Protein 7KUE (pdb70)

Radius of gyration: 25.31 Å; Cα contacts (8 Å, |Δi|>4): 808; chains: 3; bounding box: 60×67×72 Å

B-factor: mean 78.02, std 11.84, range [30.0, 120.25]

Sequence (576 aa):
PFNGDREAHPPFTLKGSVYNDPFIKDLEHRKEFIASGFNTNYAYERVLTEAFM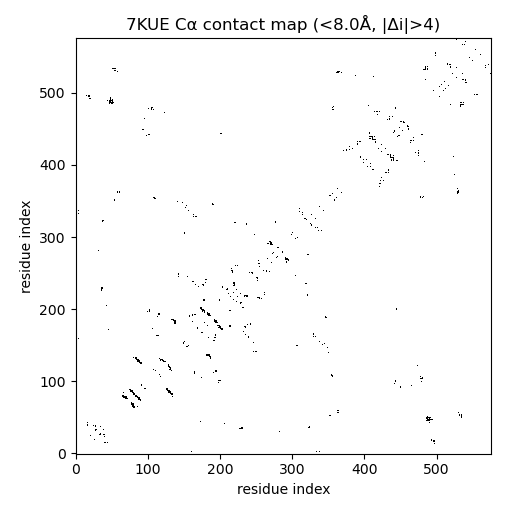GLGCVISEEEYTKEKKVGEGTYAVVYLGCKIAIKEIKTSKDGLDMSAIREVKYLQEMQHPNVIELIDIFMAYDNLNLVLEFLPTDLEVVIKDKSILFTPADIKAWMLMTLRGVYHCHRNFILHRDLKPNNLLFSPDGQIKVADFGLARAIPAPHEILSNVVTRWYRAPELLFGAKHYTSAIDIWSVGVIFAELMLRIPYLPGQNDVDQMEVTFRALGTPTDRDWPEVSSFMTYNKLQIYPPPSRDELRKRFIAASEYALDFMCGMLTMNPQKRWTAVQCLESDYFKELPPPSDPSSIKYRHSSQYRMWSYTKDQLQEKRVDTNARAMEEELDLVNFYAKKVQVIAQHLNLPTEVVATAISFFRRFFLENSVMQIDPKSIVHTTIFLACKSENYFISVDSFAQKAKSTRDSVLKFEFKLLESLKFSLLNHHPYKPLHGFFLDIQNVLYGKVDLNYMGQIYDRCKKRITAALLTDVVYFYTPPQITLATLLIEDEALVTRYLETKFSIDSAKLLTIIRECKSIIE

Structure (mmCIF, N/CA/C/O backbone):
data_7KUE
#
_entry.id   7KUE
#
_cell.length_a   1.00
_cell.length_b   1.00
_cell.length_c   1.00
_cell.angle_alpha   90.00
_cell.angle_beta   90.00
_cell.angle_gamma   90.00
#
_symmetry.space_group_name_H-M   'P 1'
#
loop_
_entity.id
_entity.type
_entity.pdbx_description
1 polymer 'RNA polymerase II transcription factor B subunit 3'
2 polymer 'Serine/threonine-protein kinase KIN28'
3 polymer 'Cyclin CCL1'
4 non-polymer "ADENOSINE-5'-DIPHOSPHATE"
5 non-polymer 'ALUMINUM FLUORIDE'
#
loop_
_atom_site.group_PDB
_atom_site.id
_atom_site.type_symbol
_atom_site.label_atom_id
_atom_site.label_alt_id
_atom_site.label_comp_id
_atom_site.label_asym_id
_atom_site.label_entity_id
_atom_site.label_seq_id
_atom_site.pdbx_PDB_ins_code
_atom_site.Cartn_x
_at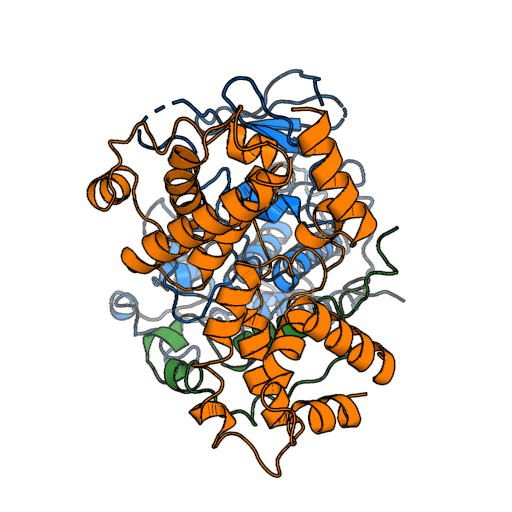om_site.Cartn_y
_atom_site.Cartn_z
_atom_site.occupancy
_atom_site.B_iso_or_equiv
_atom_site.auth_seq_id
_atom_site.auth_comp_id
_atom_site.auth_asym_id
_atom_site.auth_atom_id
_atom_site.pdbx_PDB_model_num
ATOM 1 N N . PRO A 1 259 ? 67.136 87.236 77.960 1.00 65.37 259 PRO C N 1
ATOM 2 C CA . PRO A 1 259 ? 67.710 88.394 78.647 1.00 65.37 259 PRO C CA 1
ATOM 3 C C . PRO A 1 259 ? 69.228 88.402 78.580 1.00 65.37 259 PRO C C 1
ATOM 4 O O . PRO A 1 259 ? 69.811 87.578 77.877 1.00 65.37 259 PRO C O 1
ATOM 8 N N . PHE A 1 260 ? 69.859 89.324 79.302 1.00 66.17 260 PHE C N 1
ATOM 9 C CA . PHE A 1 260 ? 71.311 89.372 79.371 1.00 66.17 260 PHE C CA 1
ATOM 10 C C . PHE A 1 260 ? 71.724 89.930 80.723 1.00 66.17 260 PHE C C 1
ATOM 11 O O . PHE A 1 260 ? 70.941 90.584 81.417 1.00 66.17 260 PHE C O 1
ATOM 19 N N . ASN A 1 261 ? 72.974 89.667 81.083 1.00 64.54 261 ASN C N 1
ATOM 20 C CA . ASN A 1 261 ? 73.608 90.272 82.240 1.00 64.54 261 ASN C CA 1
ATOM 21 C C . ASN A 1 261 ? 74.834 91.035 81.767 1.00 64.54 261 ASN C C 1
ATOM 22 O O . ASN A 1 261 ? 75.576 90.551 80.907 1.00 64.54 261 ASN C O 1
ATOM 27 N N . GLY A 1 262 ? 75.019 92.244 82.300 1.00 63.71 262 GLY C N 1
ATOM 28 C CA . GLY A 1 262 ? 76.170 93.058 81.958 1.00 63.71 262 GLY C CA 1
ATOM 29 C C . GLY A 1 262 ? 77.466 92.447 82.446 1.00 63.71 262 GLY C C 1
ATOM 30 O O . GLY A 1 262 ? 78.427 92.298 81.687 1.00 63.71 262 GLY C O 1
ATOM 31 N N . ASP A 1 263 ? 77.483 92.066 83.717 1.00 61.69 263 ASP C N 1
ATOM 32 C CA . ASP A 1 263 ? 78.556 91.285 84.307 1.00 61.69 263 ASP C CA 1
ATOM 33 C C . ASP A 1 263 ? 78.008 89.917 84.683 1.00 61.69 263 ASP C C 1
ATOM 34 O O . ASP A 1 263 ? 76.945 89.829 85.306 1.00 61.69 263 ASP C O 1
ATOM 39 N N . ARG A 1 264 ? 78.725 88.860 84.283 1.00 64.67 264 ARG C N 1
ATOM 40 C CA . ARG A 1 264 ? 78.172 87.506 84.311 1.00 64.67 264 ARG C CA 1
ATOM 41 C C . ARG A 1 264 ? 77.982 86.995 85.738 1.00 64.67 264 ARG C C 1
ATOM 42 O O . ARG A 1 264 ? 76.903 86.503 86.090 1.00 64.67 264 ARG C O 1
ATOM 50 N N . GLU A 1 265 ? 79.006 87.121 86.580 1.00 69.48 265 GLU C N 1
ATOM 51 C CA . GLU A 1 265 ? 78.858 86.809 88.005 1.00 69.48 265 GLU C CA 1
ATOM 52 C C . GLU A 1 265 ? 79.799 87.741 88.770 1.00 69.48 265 GLU C C 1
ATOM 53 O O . GLU A 1 265 ? 80.974 87.427 88.973 1.00 69.48 265 GLU C O 1
ATOM 59 N N . ALA A 1 266 ? 79.265 88.895 89.186 1.00 69.84 266 ALA C N 1
ATOM 60 C CA . ALA A 1 266 ? 80.103 89.904 89.824 1.00 69.84 266 ALA C CA 1
ATOM 61 C C . ALA A 1 266 ? 79.376 90.680 90.919 1.00 69.84 266 ALA C C 1
ATOM 62 O O . ALA A 1 266 ? 79.636 91.876 91.095 1.00 69.84 266 ALA C O 1
ATOM 64 N N . HIS A 1 267 ? 78.463 90.045 91.649 1.00 78.18 267 HIS C N 1
ATOM 65 C CA . HIS A 1 267 ? 77.688 90.753 92.667 1.00 78.18 267 HIS C CA 1
ATOM 66 C C . HIS A 1 267 ? 77.758 90.045 94.014 1.00 78.18 267 HIS C C 1
ATOM 67 O O . HIS A 1 267 ? 77.328 88.882 94.122 1.00 78.18 267 HIS C O 1
ATOM 74 N N . PRO A 1 268 ? 78.281 90.686 95.058 1.00 78.50 268 PRO C N 1
ATOM 75 C CA . PRO A 1 268 ? 78.204 90.111 96.408 1.00 78.50 268 PRO C CA 1
ATOM 76 C C . PRO A 1 268 ? 76.919 90.524 97.105 1.00 78.50 268 PRO C C 1
ATOM 77 O O . PRO A 1 268 ? 76.377 91.606 96.833 1.00 78.50 268 PRO C O 1
ATOM 81 N N . PRO A 1 269 ? 76.391 89.696 98.008 1.00 71.12 269 PRO C N 1
ATOM 82 C CA . PRO A 1 269 ? 75.103 90.007 98.651 1.00 71.12 269 PRO C CA 1
ATOM 83 C C . PRO A 1 269 ? 75.171 90.701 100.007 1.00 71.12 269 PRO C C 1
ATOM 84 O O . PRO A 1 269 ? 74.112 90.905 100.609 1.00 71.12 269 PRO C O 1
ATOM 88 N N . PHE A 1 270 ? 76.351 91.061 100.505 1.00 69.54 270 PHE C N 1
ATOM 89 C CA . PHE A 1 270 ? 76.443 91.667 101.825 1.00 69.54 270 PHE C CA 1
ATOM 90 C C . PHE A 1 270 ? 76.030 93.138 101.783 1.00 69.54 270 PHE C C 1
ATOM 91 O O . PHE A 1 270 ? 75.927 93.758 100.721 1.00 69.54 270 PHE C O 1
ATOM 99 N N . THR A 1 271 ? 75.793 93.695 102.967 1.00 77.28 271 THR C N 1
ATOM 100 C CA . THR A 1 271 ? 75.318 95.062 103.131 1.00 77.28 271 THR C CA 1
ATOM 101 C C . THR A 1 271 ? 76.412 95.943 103.721 1.00 77.28 271 THR C C 1
ATOM 102 O O . THR A 1 271 ? 77.437 95.465 104.212 1.00 77.28 271 THR C O 1
ATOM 106 N N . LEU A 1 272 ? 76.168 97.251 103.666 1.00 78.67 272 LEU C N 1
ATOM 107 C CA . LEU A 1 272 ? 77.114 98.253 104.137 1.00 78.67 272 LEU C CA 1
ATOM 108 C C . LEU A 1 272 ? 76.338 99.515 104.490 1.00 78.67 272 LEU C C 1
ATOM 109 O O . LEU A 1 272 ? 75.285 99.792 103.910 1.00 78.67 272 LEU C O 1
ATOM 114 N N . LYS A 1 273 ? 76.872 100.274 105.446 1.00 81.93 273 LYS C N 1
ATOM 115 C CA . LYS A 1 273 ? 76.284 101.545 105.858 1.00 81.93 273 LYS C CA 1
ATOM 116 C C . LYS A 1 273 ? 77.402 102.459 106.331 1.00 81.93 273 LYS C C 1
ATOM 117 O O . LYS A 1 273 ? 77.851 102.348 107.475 1.00 81.93 273 LYS C O 1
ATOM 123 N N . GLY A 1 274 ? 77.831 103.376 105.464 1.00 83.83 274 GLY C N 1
ATOM 124 C CA . GLY A 1 274 ? 79.007 104.184 105.722 1.00 83.83 274 GLY C CA 1
ATOM 125 C C . GLY A 1 274 ? 78.826 105.384 106.622 1.00 83.83 274 GLY C C 1
ATOM 126 O O . GLY A 1 274 ? 79.814 106.036 106.967 1.00 83.83 274 GLY C O 1
ATOM 127 N N . SER A 1 275 ? 77.594 105.701 107.018 1.00 85.93 275 SER C N 1
ATOM 128 C CA . SER A 1 275 ? 77.321 106.863 107.852 1.00 85.93 275 SER C CA 1
ATOM 129 C C . SER A 1 275 ? 77.250 106.519 109.334 1.00 85.93 275 SER C C 1
ATOM 130 O O . SER A 1 275 ? 76.686 107.294 110.116 1.00 85.93 275 SER C O 1
ATOM 133 N N . VAL A 1 276 ? 77.802 105.377 109.735 1.00 84.09 276 VAL C N 1
ATOM 134 C CA . VAL A 1 276 ? 77.695 104.887 111.098 1.00 84.09 276 VAL C CA 1
ATOM 135 C C . VAL A 1 276 ? 79.034 104.952 111.827 1.00 84.09 276 VAL C C 1
ATOM 136 O O . VAL A 1 276 ? 79.084 105.282 113.015 1.00 84.09 276 VAL C O 1
ATOM 140 N N . TYR A 1 277 ? 80.128 104.683 111.117 1.00 84.03 277 TYR C N 1
ATOM 141 C CA . TYR A 1 277 ? 81.417 104.409 111.736 1.00 84.03 277 TYR C CA 1
ATOM 142 C C . TYR A 1 277 ? 82.083 105.679 112.266 1.00 84.03 277 TYR C C 1
ATOM 143 O O . TYR A 1 277 ? 81.716 106.805 111.919 1.00 84.03 277 TYR C O 1
ATOM 152 N N . ASN A 1 278 ? 83.081 105.473 113.124 1.00 88.88 278 ASN C N 1
ATOM 153 C CA . ASN A 1 278 ? 83.875 106.531 113.743 1.00 88.88 278 ASN C CA 1
ATOM 154 C C . ASN A 1 278 ? 85.359 106.190 113.657 1.00 88.88 278 ASN C C 1
ATOM 155 O O . ASN A 1 278 ? 86.083 106.193 114.654 1.00 88.88 278 ASN C O 1
ATOM 160 N N . ASP A 1 279 ? 85.814 105.866 112.448 1.00 88.55 279 ASP C N 1
ATOM 161 C CA . ASP A 1 279 ? 87.185 105.401 112.239 1.00 88.55 279 ASP C CA 1
ATOM 162 C C . ASP A 1 279 ? 88.184 106.545 112.396 1.00 88.55 279 ASP C C 1
ATOM 163 O O . ASP A 1 279 ? 88.014 107.600 111.778 1.00 88.55 279 ASP C O 1
ATOM 168 N N . PRO A 1 280 ? 89.235 106.378 113.202 1.00 86.68 280 PRO C N 1
ATOM 169 C CA . PRO A 1 280 ? 90.175 107.483 113.430 1.00 86.68 280 PRO C CA 1
ATOM 170 C C . PRO A 1 280 ? 91.343 107.524 112.452 1.00 86.68 280 PRO C C 1
ATOM 171 O O . PRO A 1 280 ? 92.340 108.201 112.718 1.00 86.68 280 PRO C O 1
ATOM 175 N N . PHE A 1 281 ? 91.250 106.805 111.331 1.00 86.68 281 PHE C N 1
ATOM 176 C CA . PHE A 1 281 ? 92.332 106.767 110.359 1.00 86.68 281 PHE C CA 1
ATOM 177 C C . PHE A 1 281 ? 91.945 107.244 108.967 1.00 86.68 281 PHE C C 1
ATOM 178 O O . PHE A 1 281 ? 92.838 107.579 108.182 1.00 86.68 281 PHE C O 1
ATOM 186 N N . ILE A 1 282 ? 90.653 107.275 108.634 1.00 83.50 282 ILE C N 1
ATOM 187 C CA . ILE A 1 282 ? 90.172 107.737 107.340 1.00 83.50 282 ILE C CA 1
ATOM 188 C C . ILE A 1 282 ? 89.202 108.907 107.472 1.00 83.50 282 ILE C C 1
ATOM 189 O O . ILE A 1 282 ? 89.281 109.869 106.697 1.00 83.50 282 ILE C O 1
ATOM 194 N N . LYS A 1 283 ? 88.309 108.871 108.471 1.00 87.14 283 LYS C N 1
ATOM 195 C CA . LYS A 1 283 ? 87.365 109.970 108.695 1.00 87.14 283 LYS C CA 1
ATOM 196 C C . LYS A 1 283 ? 88.070 111.262 109.112 1.00 87.14 283 LYS C C 1
ATOM 197 O O . LYS A 1 283 ? 87.598 112.357 108.782 1.00 87.14 283 LYS C O 1
ATOM 203 N N . ASP A 1 284 ? 89.201 111.162 109.811 1.00 86.70 284 ASP C N 1
ATOM 204 C CA . ASP A 1 284 ? 90.035 112.337 110.029 1.00 86.70 284 ASP C CA 1
ATOM 205 C C . ASP A 1 284 ? 90.959 112.622 108.852 1.00 86.70 284 ASP C C 1
ATOM 206 O O . ASP A 1 284 ? 91.389 113.768 108.679 1.00 86.70 284 ASP C O 1
ATOM 211 N N . LEU A 1 285 ? 91.273 111.605 108.045 1.00 80.73 285 LEU C N 1
ATOM 212 C CA . LEU A 1 285 ? 92.165 111.779 106.903 1.00 80.73 285 LEU C CA 1
ATOM 213 C C . LEU A 1 285 ? 91.484 112.503 105.751 1.00 80.73 285 LEU C C 1
ATOM 214 O O . LEU A 1 285 ? 92.158 113.168 104.956 1.00 80.73 285 LEU C O 1
ATOM 219 N N . GLU A 1 286 ? 90.163 112.386 105.645 1.00 84.86 286 GLU C N 1
ATOM 220 C CA . GLU A 1 286 ? 89.404 113.010 104.571 1.00 84.86 286 GLU C CA 1
ATOM 221 C C . GLU A 1 286 ? 89.105 114.478 104.832 1.00 84.86 286 GLU C C 1
ATOM 222 O O . GLU A 1 286 ? 88.550 115.142 103.953 1.00 84.86 286 GLU C O 1
ATOM 228 N N . HIS A 1 287 ? 89.455 115.002 106.005 1.00 88.52 287 HIS C N 1
ATOM 229 C CA . HIS A 1 287 ? 89.265 116.420 106.278 1.00 88.52 287 HIS C CA 1
ATOM 230 C C . HIS A 1 287 ? 90.380 117.286 105.708 1.00 88.52 287 HIS C C 1
ATOM 231 O O . HIS A 1 287 ? 90.260 118.516 105.734 1.00 88.52 287 HIS C O 1
ATOM 238 N N . ARG A 1 288 ? 91.452 116.685 105.196 1.00 81.17 288 ARG C N 1
ATOM 239 C CA . ARG A 1 288 ? 92.556 117.447 104.640 1.00 81.17 288 ARG C CA 1
ATOM 240 C C . ARG A 1 288 ? 92.238 117.896 103.216 1.00 81.17 288 ARG C C 1
ATOM 241 O O . ARG A 1 288 ? 91.244 117.488 102.608 1.00 81.17 288 ARG C O 1
ATOM 249 N N . LYS A 1 289 ? 93.108 118.752 102.682 1.00 78.06 289 LYS C N 1
ATOM 250 C CA . LYS A 1 289 ? 92.846 119.387 101.395 1.00 78.06 289 LYS C CA 1
ATOM 251 C C . LYS A 1 289 ? 93.240 118.485 100.231 1.00 78.06 289 LYS C C 1
ATOM 252 O O . LYS A 1 289 ? 92.429 118.225 99.336 1.00 78.06 289 LYS C O 1
ATOM 258 N N . GLU A 1 290 ? 94.480 117.995 100.229 1.00 77.15 290 GLU C N 1
ATOM 259 C CA . GLU A 1 290 ? 95.007 117.243 99.098 1.00 77.15 290 GLU C CA 1
ATOM 260 C C . GLU A 1 290 ? 94.486 115.815 99.028 1.00 77.15 290 GLU C C 1
ATOM 261 O O . GLU A 1 290 ? 94.662 115.162 97.993 1.00 77.15 290 GLU C O 1
ATOM 267 N N . PHE A 1 291 ? 93.868 115.312 100.096 1.00 73.54 291 PHE C N 1
ATOM 268 C CA . PHE A 1 291 ? 93.297 113.972 100.058 1.00 73.54 291 PHE C CA 1
ATOM 269 C C . PHE A 1 291 ? 92.014 113.941 99.241 1.00 73.54 291 PHE C C 1
ATOM 270 O O . PHE A 1 291 ? 91.778 112.989 98.490 1.00 73.54 291 PHE C O 1
ATOM 278 N N . ILE A 1 292 ? 91.173 114.974 99.379 1.00 73.31 292 ILE C N 1
ATOM 279 C CA . ILE A 1 292 ? 89.914 115.059 98.643 1.00 73.31 292 ILE C CA 1
ATOM 280 C C . ILE A 1 292 ? 90.179 115.243 97.153 1.00 73.31 292 ILE C C 1
ATOM 281 O O . ILE A 1 292 ? 89.499 114.640 96.311 1.00 73.31 292 ILE C O 1
ATOM 286 N N . ALA A 1 293 ? 91.232 115.992 96.811 1.00 73.64 293 ALA C N 1
ATOM 287 C CA . ALA A 1 293 ? 91.541 116.418 95.450 1.00 73.64 293 ALA C CA 1
ATOM 288 C C . ALA A 1 293 ? 91.953 115.282 94.520 1.00 73.64 293 ALA C C 1
ATOM 289 O O . ALA A 1 293 ? 92.035 115.503 93.308 1.00 73.64 293 ALA C O 1
ATOM 291 N N . SER A 1 294 ? 92.230 114.091 95.041 1.00 70.21 294 SER C N 1
ATOM 292 C CA . SER A 1 294 ? 92.558 112.943 94.209 1.00 70.21 294 SER C CA 1
ATOM 293 C C . SER A 1 294 ? 91.403 111.954 94.112 1.00 70.21 294 SER C C 1
ATOM 294 O O . SER A 1 294 ? 91.612 110.794 93.745 1.00 70.21 294 SER C O 1
ATOM 297 N N . GLY A 1 295 ? 90.189 112.391 94.437 1.00 74.73 295 GLY C N 1
ATOM 298 C CA . GLY A 1 295 ? 89.015 111.556 94.286 1.00 74.73 295 GLY C CA 1
ATOM 299 C C . GLY A 1 295 ? 88.692 110.657 95.453 1.00 74.73 295 GLY C C 1
ATOM 300 O O . GLY A 1 295 ? 87.890 109.730 95.296 1.00 74.73 295 GLY C O 1
ATOM 301 N N . PHE A 1 296 ? 89.277 110.899 96.620 1.00 76.19 296 PHE C N 1
ATOM 302 C CA . PHE A 1 296 ? 89.069 110.022 97.762 1.00 76.19 296 PHE C CA 1
ATOM 303 C C . PHE A 1 296 ? 87.808 110.406 98.525 1.00 76.19 296 PHE C C 1
ATOM 304 O O . PHE A 1 296 ? 87.609 111.573 98.875 1.00 76.19 296 PHE C O 1
ATOM 312 N N . ASN A 1 297 ? 86.961 109.413 98.781 1.00 76.71 297 ASN C N 1
ATOM 313 C CA . ASN A 1 297 ? 85.855 109.530 99.718 1.00 76.71 297 ASN C CA 1
ATOM 314 C C . ASN A 1 297 ? 85.816 108.295 100.611 1.00 76.71 297 ASN C C 1
ATOM 315 O O . ASN A 1 297 ? 86.500 107.301 100.354 1.00 76.71 297 ASN C O 1
ATOM 320 N N . THR A 1 298 ? 85.014 108.382 101.677 1.00 79.28 298 THR C N 1
ATOM 321 C CA . THR A 1 298 ? 85.070 107.392 102.750 1.00 79.28 298 THR C CA 1
ATOM 322 C C . THR A 1 298 ? 84.482 106.047 102.342 1.00 79.28 298 THR C C 1
ATOM 323 O O . THR A 1 298 ? 85.027 105.003 102.715 1.00 79.28 298 THR C O 1
ATOM 327 N N . ASN A 1 299 ? 83.381 106.051 101.582 1.00 78.74 299 ASN C N 1
ATOM 328 C CA . ASN A 1 299 ? 82.684 104.813 101.245 1.00 78.74 299 ASN C CA 1
ATOM 329 C C . ASN A 1 299 ? 83.458 103.920 100.280 1.00 78.74 299 ASN C C 1
ATOM 330 O O . ASN A 1 299 ? 83.240 102.706 100.274 1.00 78.74 299 ASN C O 1
ATOM 335 N N . TYR A 1 300 ? 84.354 104.494 99.477 1.00 75.26 300 TYR C N 1
ATOM 336 C CA . TYR A 1 300 ? 85.190 103.692 98.590 1.00 75.26 300 TYR C CA 1
ATOM 337 C C . TYR A 1 300 ? 86.227 102.902 99.377 1.00 75.26 300 TYR C C 1
ATOM 338 O O . TYR A 1 300 ? 86.444 101.715 99.103 1.00 75.26 300 TYR C O 1
ATOM 347 N N . ALA A 1 301 ? 86.845 103.530 100.382 1.00 71.14 301 ALA C N 1
ATOM 348 C CA . ALA A 1 301 ? 87.812 102.831 101.224 1.00 71.14 301 ALA C CA 1
ATOM 349 C C . ALA A 1 301 ? 87.137 101.789 102.103 1.00 71.14 301 ALA C C 1
ATOM 350 O O . ALA A 1 301 ? 87.670 100.687 102.288 1.00 71.14 301 ALA C O 1
ATOM 352 N N . TYR A 1 302 ? 85.956 102.116 102.637 1.00 74.75 302 TYR C N 1
ATOM 353 C CA . TYR A 1 302 ? 85.212 101.169 103.459 1.00 74.75 302 TYR C CA 1
ATOM 354 C C . TYR A 1 302 ? 84.692 99.999 102.636 1.00 74.75 302 TYR C C 1
ATOM 355 O O . TYR A 1 302 ? 84.709 98.862 103.110 1.00 74.75 302 TYR C O 1
ATOM 364 N N . GLU A 1 303 ? 84.242 100.252 101.405 1.00 76.48 303 GLU C N 1
ATOM 365 C CA . GLU A 1 303 ? 83.856 99.172 100.508 1.00 76.48 303 GLU C CA 1
ATOM 366 C C . GLU A 1 303 ? 85.052 98.345 100.064 1.00 76.48 303 GLU C C 1
ATOM 367 O O . GLU A 1 303 ? 84.898 97.152 99.788 1.00 76.48 303 GLU C O 1
ATOM 373 N N . ARG A 1 304 ? 86.233 98.953 99.985 1.00 67.72 304 ARG C N 1
ATOM 374 C CA . ARG A 1 304 ? 87.453 98.210 99.727 1.00 67.72 304 ARG C CA 1
ATOM 375 C C . ARG A 1 304 ? 87.839 97.296 100.881 1.00 67.72 304 ARG C C 1
ATOM 376 O O . ARG A 1 304 ? 88.261 96.159 100.637 1.00 67.72 304 ARG C O 1
ATOM 384 N N . VAL A 1 305 ? 87.688 97.742 102.124 1.00 66.01 305 VAL C N 1
ATOM 385 C CA . VAL A 1 305 ? 88.229 97.007 103.263 1.00 66.01 305 VAL C CA 1
ATOM 386 C C . VAL A 1 305 ? 87.208 96.025 103.851 1.00 66.01 305 VAL C C 1
ATOM 387 O O . VAL A 1 305 ? 87.577 94.945 104.316 1.00 66.01 305 VAL C O 1
ATOM 391 N N . LEU A 1 306 ? 85.907 96.345 103.792 1.00 67.61 306 LEU C N 1
ATOM 392 C CA . LEU A 1 306 ? 84.901 95.465 104.378 1.00 67.61 306 LEU C CA 1
ATOM 393 C C . LEU A 1 306 ? 84.636 94.245 103.510 1.00 67.61 306 LEU C C 1
ATOM 394 O O . LEU A 1 306 ? 84.367 93.161 104.039 1.00 67.61 306 LEU C O 1
ATOM 399 N N . THR A 1 307 ? 84.693 94.398 102.186 1.00 64.15 307 THR C N 1
ATOM 400 C CA . THR A 1 307 ? 84.582 93.233 101.316 1.00 64.15 307 THR C CA 1
ATOM 401 C C . THR A 1 307 ? 85.831 92.372 101.382 1.00 64.15 307 THR C C 1
ATOM 402 O O . THR A 1 307 ? 85.741 91.149 101.240 1.00 64.15 307 THR C O 1
ATOM 406 N N . GLU A 1 308 ? 86.995 92.982 101.621 1.00 64.59 308 GLU C N 1
ATOM 407 C CA . GLU A 1 308 ? 88.203 92.208 101.883 1.00 64.59 308 GLU C CA 1
ATOM 408 C C . GLU A 1 308 ? 88.160 91.517 103.236 1.00 64.59 308 GLU C C 1
ATOM 409 O O . GLU A 1 308 ? 88.849 90.510 103.425 1.00 64.59 308 GLU C O 1
ATOM 415 N N . ALA A 1 309 ? 87.368 92.031 104.177 1.00 65.77 309 ALA C N 1
ATOM 416 C CA . ALA A 1 309 ? 87.202 91.372 105.465 1.00 65.77 309 ALA C CA 1
ATOM 417 C C . ALA A 1 309 ? 86.312 90.139 105.398 1.00 65.77 309 ALA C C 1
ATOM 418 O O . ALA A 1 309 ? 86.276 89.375 106.367 1.00 65.77 309 ALA C O 1
ATOM 420 N N . PHE A 1 310 ? 85.588 89.929 104.297 1.00 61.83 310 PHE C N 1
ATOM 421 C CA . PHE A 1 310 ? 84.698 88.783 104.166 1.00 61.83 310 PHE C CA 1
ATOM 422 C C . PHE A 1 310 ? 85.105 87.857 103.027 1.00 61.83 310 PHE C C 1
ATOM 423 O O . PHE A 1 310 ? 84.344 86.953 102.671 1.00 61.83 310 PHE C O 1
ATOM 431 N N . MET A 1 311 ? 86.285 88.055 102.448 1.00 63.10 311 MET C N 1
ATOM 432 C CA . MET A 1 311 ? 86.762 87.173 101.392 1.00 63.10 311 MET C CA 1
ATOM 433 C C . MET A 1 311 ? 87.277 85.877 101.996 1.00 63.10 311 MET C C 1
ATOM 434 O O . MET A 1 311 ? 88.234 85.886 102.776 1.00 63.10 311 MET C O 1
ATOM 439 N N . GLY A 1 312 ? 86.647 84.772 101.638 1.00 62.81 312 GLY C N 1
ATOM 440 C CA . GLY A 1 312 ? 87.174 83.460 101.908 1.00 62.81 312 GLY C CA 1
ATOM 441 C C . GLY A 1 312 ? 86.645 82.736 103.121 1.00 62.81 312 GLY C C 1
ATOM 442 O O . GLY A 1 312 ? 87.381 81.931 103.700 1.00 62.81 312 GLY C O 1
ATOM 443 N N . LEU A 1 313 ? 85.391 82.954 103.507 1.00 54.81 313 LEU C N 1
ATOM 444 C CA . LEU A 1 313 ? 84.817 82.242 104.650 1.00 54.81 313 LEU C CA 1
ATOM 445 C C . LEU A 1 313 ? 84.433 80.824 104.219 1.00 54.81 313 LEU C C 1
ATOM 446 O O . LEU A 1 313 ? 83.273 80.497 103.963 1.00 54.81 313 LEU C O 1
ATOM 451 N N . GLY A 1 314 ? 85.459 79.976 104.137 1.00 58.16 314 GLY C N 1
ATOM 452 C CA . GLY A 1 314 ? 85.317 78.586 103.756 1.00 58.16 314 GLY C CA 1
ATOM 453 C C . GLY A 1 314 ? 85.757 77.660 104.868 1.00 58.16 314 GLY C C 1
ATOM 454 O O . GLY A 1 314 ? 85.458 77.917 106.038 1.00 58.16 314 GLY C O 1
ATOM 455 N N . CYS A 1 315 ? 86.472 76.591 104.531 1.00 61.11 315 CYS C N 1
ATOM 456 C CA . CYS A 1 315 ? 86.898 75.618 105.528 1.00 61.11 315 CYS C CA 1
ATOM 457 C C . CYS A 1 315 ? 88.168 74.929 105.044 1.00 61.11 315 CYS C C 1
ATOM 458 O O . CYS A 1 315 ? 88.743 75.291 104.013 1.00 61.11 315 CYS C O 1
ATOM 461 N N . VAL A 1 316 ? 88.610 73.929 105.811 1.00 66.60 316 VAL C N 1
ATOM 462 C CA . VAL A 1 316 ? 89.701 73.054 105.401 1.00 66.60 316 VAL C CA 1
ATOM 463 C C . VAL A 1 316 ? 89.201 71.753 104.796 1.00 66.60 316 VAL C C 1
ATOM 464 O O . VAL A 1 316 ? 90.016 70.973 104.274 1.00 66.60 316 VAL C O 1
ATOM 468 N N . ILE A 1 317 ? 87.895 71.483 104.865 1.00 66.06 317 ILE C N 1
ATOM 469 C CA . ILE A 1 317 ? 87.320 70.355 104.140 1.00 66.06 317 ILE C CA 1
ATOM 470 C C . ILE A 1 317 ? 87.362 70.618 102.641 1.00 66.06 317 ILE C C 1
ATOM 471 O O . ILE A 1 317 ? 87.550 69.693 101.844 1.00 66.06 317 ILE C O 1
ATOM 476 N N . SER A 1 318 ? 87.225 71.881 102.234 1.00 62.85 318 SER C N 1
ATOM 477 C CA . SER A 1 318 ? 87.294 72.266 100.825 1.00 62.85 318 SER C CA 1
ATOM 478 C C . SER A 1 318 ? 88.742 72.526 100.402 1.00 62.85 318 SER C C 1
ATOM 479 O O . SER A 1 318 ? 89.113 73.619 99.977 1.00 62.85 318 SER C O 1
ATOM 482 N N . GLU A 1 319 ? 89.567 71.487 100.527 1.00 66.96 319 GLU C N 1
ATOM 483 C CA . GLU A 1 319 ? 90.968 71.584 100.138 1.00 66.96 319 GLU C CA 1
ATOM 484 C C . GLU A 1 319 ? 91.466 70.326 99.438 1.00 66.96 319 GLU C C 1
ATOM 485 O O . GLU A 1 319 ? 92.666 70.233 99.153 1.00 66.96 319 GLU C O 1
ATOM 491 N N . GLU A 1 320 ? 90.597 69.362 99.160 1.00 68.36 320 GLU C N 1
ATOM 492 C CA . GLU A 1 320 ? 91.013 68.115 98.534 1.00 68.36 320 GLU C CA 1
ATOM 493 C C . GLU A 1 320 ? 89.922 67.569 97.618 1.00 68.36 320 GLU C C 1
ATOM 494 O O . GLU A 1 320 ? 90.102 66.540 96.967 1.00 68.36 320 GLU C O 1
ATOM 500 N N . GLU B 2 6 ? 105.836 77.261 78.195 1.00 95.39 6 GLU A N 1
ATOM 501 C CA . GLU B 2 6 ? 106.277 76.060 77.503 1.00 95.39 6 GLU A CA 1
ATOM 502 C C . GLU B 2 6 ? 107.626 76.296 76.841 1.00 95.39 6 GLU A C 1
ATOM 503 O O . GLU B 2 6 ? 108.015 77.435 76.593 1.00 95.39 6 GLU A O 1
ATOM 509 N N . TYR B 2 7 ? 108.336 75.207 76.554 1.00 102.65 7 TYR A N 1
ATOM 510 C CA . TYR B 2 7 ? 109.680 75.280 75.980 1.00 102.65 7 TYR A CA 1
ATOM 511 C C . TYR B 2 7 ? 109.588 75.205 74.454 1.00 102.65 7 TYR A C 1
ATOM 512 O O . TYR B 2 7 ? 110.081 74.283 73.803 1.00 102.65 7 TYR A O 1
ATOM 521 N N . THR B 2 8 ? 108.928 76.213 73.886 1.00 100.87 8 THR A N 1
ATOM 522 C CA . THR B 2 8 ? 108.709 76.305 72.448 1.00 100.87 8 THR A CA 1
ATOM 523 C C . THR B 2 8 ? 108.894 77.754 72.025 1.00 100.87 8 THR A C 1
ATOM 524 O O . THR B 2 8 ? 108.354 78.659 72.666 1.00 100.87 8 THR A O 1
ATOM 528 N N . LYS B 2 9 ? 109.654 77.975 70.952 1.00 96.27 9 LYS A N 1
ATOM 529 C CA . LYS B 2 9 ? 109.961 79.320 70.492 1.00 96.27 9 LYS A CA 1
ATOM 530 C C . LYS B 2 9 ? 109.906 79.394 68.972 1.00 96.27 9 LYS A C 1
ATOM 531 O O . LYS B 2 9 ? 110.150 78.409 68.271 1.00 96.27 9 LYS A O 1
ATOM 537 N N . GLU B 2 10 ? 109.582 80.583 68.479 1.00 96.20 10 GLU A N 1
ATOM 538 C CA . GLU B 2 10 ? 109.638 80.929 67.062 1.00 96.20 10 GLU A CA 1
ATOM 539 C C . GLU B 2 10 ? 109.964 82.422 66.985 1.00 96.20 10 GLU A C 1
ATOM 540 O O . GLU B 2 10 ? 110.551 82.971 67.924 1.00 96.20 10 GLU A O 1
ATOM 546 N N . LYS B 2 11 ? 109.646 83.050 65.847 1.00 92.82 11 LYS A N 1
ATOM 547 C CA . LYS B 2 11 ? 110.100 84.398 65.501 1.00 92.82 11 LYS A CA 1
ATOM 548 C C . LYS B 2 11 ? 109.622 85.462 66.491 1.00 92.82 11 LYS A C 1
ATOM 549 O O . LYS B 2 11 ? 108.575 85.333 67.129 1.00 92.82 11 LYS A O 1
ATOM 555 N N . LYS B 2 12 ? 110.427 86.513 66.619 1.00 86.66 12 LYS A N 1
ATOM 556 C CA . LYS B 2 12 ? 110.298 87.496 67.683 1.00 86.66 12 LYS A CA 1
ATOM 557 C C . LYS B 2 12 ? 109.447 88.688 67.262 1.00 86.66 12 LYS A C 1
ATOM 558 O O . LYS B 2 12 ? 109.402 89.064 66.088 1.00 86.66 12 LYS A O 1
ATOM 564 N N . VAL B 2 13 ? 108.766 89.275 68.244 1.00 88.28 13 VAL A N 1
ATOM 565 C CA . VAL B 2 13 ? 108.050 90.537 68.102 1.00 88.28 13 VAL A CA 1
ATOM 566 C C . VAL B 2 13 ? 108.657 91.513 69.106 1.00 88.28 13 VAL A C 1
ATOM 567 O O . VAL B 2 13 ? 109.034 91.119 70.217 1.00 88.28 13 VAL A O 1
ATOM 571 N N . GLY B 2 14 ? 108.819 92.768 68.692 1.00 100.50 14 GLY A N 1
ATOM 572 C CA . GLY B 2 14 ? 109.237 93.805 69.614 1.00 100.50 14 GLY A CA 1
ATOM 573 C C . GLY B 2 14 ? 110.668 94.267 69.438 1.00 100.50 14 GLY A C 1
ATOM 574 O O . GLY B 2 14 ? 111.607 93.479 69.583 1.00 100.50 14 GLY A O 1
ATOM 575 N N . GLU B 2 15 ? 110.845 95.547 69.118 1.00 108.10 15 GLU A N 1
ATOM 576 C CA . GLU B 2 15 ? 112.162 96.156 69.004 1.00 108.10 15 GLU A CA 1
ATOM 577 C C . GLU B 2 15 ? 112.575 96.913 70.259 1.00 108.10 15 GLU A C 1
ATOM 578 O O . GLU B 2 15 ? 113.633 97.550 70.261 1.00 108.10 15 GLU A O 1
ATOM 580 N N . GLY B 2 16 ? 111.765 96.870 71.316 1.00 111.08 16 GLY A N 1
ATOM 581 C CA . GLY B 2 16 ? 112.081 97.589 72.542 1.00 111.08 16 GLY A CA 1
ATOM 582 C C . GLY B 2 16 ? 113.189 96.884 73.315 1.00 111.08 16 GLY A C 1
ATOM 583 O O . GLY B 2 16 ? 113.269 95.652 73.338 1.00 111.08 16 GLY A O 1
ATOM 584 N N . THR B 2 17 ? 114.049 97.678 73.955 1.00 110.06 17 THR A N 1
ATOM 585 C CA . THR B 2 17 ? 115.181 97.130 74.691 1.00 110.06 17 THR A CA 1
ATOM 586 C C . THR B 2 17 ? 114.801 96.614 76.072 1.00 110.06 17 THR A C 1
ATOM 587 O O . THR B 2 17 ? 115.599 95.901 76.690 1.00 110.06 17 THR A O 1
ATOM 589 N N . TYR B 2 18 ? 113.615 96.966 76.576 1.00 102.50 18 TYR A N 1
ATOM 590 C CA . TYR B 2 18 ? 113.193 96.468 77.883 1.00 102.50 18 TYR A CA 1
ATOM 591 C C . TYR B 2 18 ? 112.789 95.001 77.812 1.00 102.50 18 TYR A C 1
ATOM 592 O O . TYR B 2 18 ? 113.167 94.205 78.680 1.00 102.50 18 TYR A O 1
ATOM 601 N N . ALA B 2 19 ? 112.027 94.625 76.786 1.00 101.71 19 ALA A N 1
ATOM 602 C CA . ALA B 2 19 ? 111.563 93.256 76.620 1.00 101.71 19 ALA A CA 1
ATOM 603 C C . ALA B 2 19 ? 111.288 92.996 75.148 1.00 101.71 19 ALA A C 1
ATOM 604 O O . ALA B 2 19 ? 110.744 93.856 74.450 1.00 101.71 19 ALA A O 1
ATOM 606 N N . VAL B 2 20 ? 111.664 91.807 74.684 1.00 98.88 20 VAL A N 1
ATOM 607 C CA . VAL B 2 20 ? 111.369 91.349 73.330 1.00 98.88 20 VAL A CA 1
ATOM 608 C C . VAL B 2 20 ? 110.575 90.059 73.463 1.00 98.88 20 VAL A C 1
ATOM 609 O O . VAL B 2 20 ? 111.075 89.078 74.027 1.00 98.88 20 VAL A O 1
ATOM 613 N N . VAL B 2 21 ? 109.342 90.053 72.956 1.00 92.52 21 VAL A N 1
ATOM 614 C CA . VAL B 2 21 ? 108.463 88.917 73.195 1.00 92.52 21 VAL A CA 1
ATOM 615 C C . VAL B 2 21 ? 108.660 87.892 72.089 1.00 92.52 21 VAL A C 1
ATOM 616 O O . VAL B 2 21 ? 108.967 88.229 70.939 1.00 92.52 21 VAL A O 1
ATOM 620 N N . TYR B 2 22 ? 108.561 86.627 72.461 1.00 93.58 22 TYR A N 1
ATOM 621 C CA . TYR B 2 22 ? 108.677 85.520 71.535 1.00 93.58 22 TYR A CA 1
ATOM 622 C C . TYR B 2 22 ? 107.281 85.052 71.142 1.00 93.58 22 TYR A C 1
ATOM 623 O O . TYR B 2 22 ? 106.279 85.723 71.403 1.00 93.58 22 TYR A O 1
ATOM 632 N N . LEU B 2 23 ? 107.213 83.898 70.492 1.00 91.32 23 LEU A N 1
ATOM 633 C CA . LEU B 2 23 ? 105.950 83.312 70.076 1.00 91.32 23 LEU A CA 1
ATOM 634 C C . LEU B 2 23 ? 106.133 81.802 70.058 1.00 91.32 23 LEU A C 1
ATOM 635 O O . LEU B 2 23 ? 107.258 81.297 70.060 1.00 91.32 23 LEU A O 1
ATOM 640 N N . GLY B 2 24 ? 105.023 81.076 70.053 1.00 93.54 24 GLY A N 1
ATOM 641 C CA . GLY B 2 24 ? 105.112 79.631 69.956 1.00 93.54 24 GLY A CA 1
ATOM 642 C C . GLY B 2 24 ? 103.854 78.965 70.486 1.00 93.54 24 GLY A C 1
ATOM 643 O O . GLY B 2 24 ? 102.813 79.600 70.632 1.00 93.54 24 GLY A O 1
ATOM 644 N N . CYS B 2 25 ? 103.984 77.670 70.753 1.00 97.70 25 CYS A N 1
ATOM 645 C CA . CYS B 2 25 ? 102.879 76.868 71.260 1.00 97.70 25 CYS A CA 1
ATOM 646 C C . CYS B 2 25 ? 103.292 76.107 72.513 1.00 97.70 25 CYS A C 1
ATOM 647 O O . CYS B 2 25 ? 104.006 75.109 72.431 1.00 97.70 25 CYS A O 1
ATOM 650 N N . LYS B 2 32 ? 100.511 79.183 69.864 1.00 86.17 32 LYS A N 1
ATOM 651 C CA . LYS B 2 32 ? 99.282 79.583 70.537 1.00 86.17 32 LYS A CA 1
ATOM 652 C C . LYS B 2 32 ? 99.575 80.535 71.693 1.00 86.17 32 LYS A C 1
ATOM 653 O O . LYS B 2 32 ? 98.680 81.214 72.191 1.00 86.17 32 LYS A O 1
ATOM 659 N N . ILE B 2 33 ? 100.837 80.580 72.113 1.00 87.77 33 ILE A N 1
ATOM 660 C CA . ILE B 2 33 ? 101.272 81.407 73.227 1.00 87.77 33 ILE A CA 1
ATOM 661 C C . ILE B 2 33 ? 102.333 82.379 72.728 1.00 87.77 33 ILE A C 1
ATOM 662 O O . ILE B 2 33 ? 102.702 82.386 71.555 1.00 87.77 33 ILE A O 1
ATOM 667 N N . ALA B 2 34 ? 102.815 83.217 73.643 1.00 89.79 34 ALA A N 1
ATOM 668 C CA . ALA B 2 34 ? 103.866 84.177 73.331 1.00 89.79 34 ALA A CA 1
ATOM 669 C C . ALA B 2 34 ? 104.742 84.358 74.558 1.00 89.79 34 ALA A C 1
ATOM 670 O O . ALA B 2 34 ? 104.285 84.885 75.576 1.00 89.79 34 ALA A O 1
ATOM 672 N N . ILE B 2 35 ? 105.998 83.938 74.458 1.00 88.17 35 ILE A N 1
ATOM 673 C CA . ILE B 2 35 ? 106.916 83.978 75.591 1.00 88.17 35 ILE A CA 1
ATOM 674 C C . ILE B 2 35 ? 107.459 85.394 75.730 1.00 88.17 35 ILE A C 1
ATOM 675 O O . ILE B 2 35 ? 108.133 85.903 74.829 1.00 88.17 35 ILE A O 1
ATOM 680 N N . LYS B 2 36 ? 107.176 86.031 76.859 1.00 89.19 36 LYS A N 1
ATOM 681 C CA . LYS B 2 36 ? 107.720 87.346 77.169 1.00 89.19 36 LYS A CA 1
ATOM 682 C C . LYS B 2 36 ? 108.937 87.172 78.069 1.00 89.19 36 LYS A C 1
ATOM 683 O O . LYS B 2 36 ? 108.841 86.550 79.133 1.00 89.19 36 LYS A O 1
ATOM 689 N N . GLU B 2 37 ? 110.073 87.718 77.644 1.00 96.06 37 GLU A N 1
ATOM 690 C CA . GLU B 2 37 ? 111.329 87.581 78.368 1.00 96.06 37 GLU A CA 1
ATOM 691 C C . GLU B 2 37 ? 111.809 88.944 78.843 1.00 96.06 37 GLU A C 1
ATOM 692 O O . GLU B 2 37 ? 111.944 89.875 78.041 1.00 96.06 37 GLU A O 1
ATOM 698 N N . ILE B 2 38 ? 112.069 89.053 80.142 1.00 102.17 38 ILE A N 1
ATOM 699 C CA . ILE B 2 38 ? 112.603 90.265 80.749 1.00 102.17 38 ILE A CA 1
ATOM 700 C C . ILE B 2 38 ? 114.103 90.077 80.920 1.00 102.17 38 ILE A C 1
ATOM 701 O O . ILE B 2 38 ? 114.540 89.171 81.640 1.00 102.17 38 ILE A O 1
ATOM 706 N N . LYS B 2 39 ? 114.891 90.931 80.271 1.00 103.61 39 LYS A N 1
ATOM 707 C CA . LYS B 2 39 ? 116.345 90.822 80.325 1.00 103.61 39 LYS A CA 1
ATOM 708 C C . LYS B 2 39 ? 116.840 91.305 81.683 1.00 103.61 39 LYS A C 1
ATOM 709 O O . LYS B 2 39 ? 116.675 92.477 82.033 1.00 103.61 39 LYS A O 1
ATOM 715 N N . THR B 2 40 ? 117.439 90.392 82.453 1.00 98.95 40 THR A N 1
ATOM 716 C CA . THR B 2 40 ? 117.875 90.724 83.806 1.00 98.95 40 THR A CA 1
ATOM 717 C C . THR B 2 40 ? 119.128 91.590 83.796 1.00 98.95 40 THR A C 1
ATOM 718 O O . THR B 2 40 ? 119.228 92.554 84.563 1.00 98.95 40 THR A O 1
ATOM 722 N N . SER B 2 41 ? 120.087 91.267 82.935 1.00 102.38 41 SER A N 1
ATOM 723 C CA . SER B 2 41 ? 121.332 92.022 82.859 1.00 102.38 41 SER A CA 1
ATOM 724 C C . SER B 2 41 ? 121.129 93.350 82.134 1.00 102.38 41 SER A C 1
ATOM 725 O O . SER B 2 41 ? 120.742 94.346 82.744 1.00 102.38 41 SER A O 1
ATOM 728 N N . LYS B 2 44 ? 123.375 98.172 88.960 1.00 103.90 44 LYS A N 1
ATOM 729 C CA . LYS B 2 44 ? 122.065 98.589 89.447 1.00 103.90 44 LYS A CA 1
ATOM 730 C C . LYS B 2 44 ? 121.378 97.454 90.199 1.00 103.90 44 LYS A C 1
ATOM 731 O O . LYS B 2 44 ? 122.037 96.600 90.792 1.00 103.90 44 LYS A O 1
ATOM 737 N N . ASP B 2 45 ? 120.048 97.457 90.172 1.00 97.76 45 ASP A N 1
ATOM 738 C CA . ASP B 2 45 ? 119.272 96.415 90.825 1.00 97.76 45 ASP A CA 1
ATOM 739 C C . ASP B 2 45 ? 119.331 95.119 90.021 1.00 97.76 45 ASP A C 1
ATOM 740 O O . ASP B 2 45 ? 119.650 95.106 88.829 1.00 97.76 45 ASP A O 1
ATOM 745 N N . GLY B 2 46 ? 119.025 94.014 90.697 1.00 95.03 46 GLY A N 1
ATOM 746 C CA . GLY B 2 46 ? 118.972 92.725 90.038 1.00 95.03 46 GLY A CA 1
ATOM 747 C C . GLY B 2 46 ? 117.737 92.578 89.175 1.00 95.03 46 GLY A C 1
ATOM 748 O O . GLY B 2 46 ? 117.836 92.512 87.947 1.00 95.03 46 GLY A O 1
ATOM 749 N N . LEU B 2 47 ? 116.566 92.549 89.804 1.00 86.62 47 LEU A N 1
ATOM 750 C CA . LEU B 2 47 ? 115.292 92.504 89.100 1.00 86.62 47 LEU A CA 1
ATOM 751 C C . LEU B 2 47 ? 114.611 93.861 89.187 1.00 86.62 47 LEU A C 1
ATOM 752 O O . LEU B 2 47 ? 114.604 94.497 90.246 1.00 86.62 47 LEU A O 1
ATOM 757 N N . ASP B 2 48 ? 114.038 94.292 88.067 1.00 86.86 48 ASP A N 1
ATOM 758 C CA . ASP B 2 48 ? 113.371 95.578 87.999 1.00 86.86 48 ASP A CA 1
ATOM 759 C C . ASP B 2 48 ? 112.047 95.544 88.753 1.00 86.86 48 ASP A C 1
ATOM 760 O O . ASP B 2 48 ? 111.524 94.482 89.107 1.00 86.86 48 ASP A O 1
ATOM 765 N N . MET B 2 49 ? 111.520 96.741 89.015 1.00 84.01 49 MET A N 1
ATOM 766 C CA . MET B 2 49 ? 110.212 96.869 89.646 1.00 84.01 49 MET A CA 1
ATOM 767 C C . MET B 2 49 ? 109.104 96.369 88.728 1.00 84.01 49 MET A C 1
ATOM 768 O O . MET B 2 49 ? 108.173 95.694 89.180 1.00 84.01 49 MET A O 1
ATOM 773 N N . SER B 2 50 ? 109.219 96.641 87.427 1.00 81.11 50 SER A N 1
ATOM 774 C CA . SER B 2 50 ? 108.183 96.331 86.450 1.00 81.11 50 SER A CA 1
ATOM 775 C C . SER B 2 50 ? 108.312 94.927 85.867 1.00 81.11 50 SER A C 1
ATOM 776 O O . SER B 2 50 ? 107.916 94.705 84.718 1.00 81.11 50 SER A O 1
ATOM 779 N N . ALA B 2 51 ? 108.896 93.989 86.608 1.00 79.50 51 ALA A N 1
ATOM 780 C CA . ALA B 2 51 ? 108.839 92.570 86.281 1.00 79.50 51 ALA A CA 1
ATOM 781 C C . ALA B 2 51 ? 108.095 91.785 87.347 1.00 79.50 51 ALA A C 1
ATOM 782 O O . ALA B 2 51 ? 107.130 91.069 87.035 1.00 79.50 51 ALA A O 1
ATOM 784 N N . ILE B 2 52 ? 108.495 91.935 88.612 1.00 78.20 52 ILE A N 1
ATOM 785 C CA . ILE B 2 52 ? 107.706 91.387 89.707 1.00 78.20 52 ILE A CA 1
ATOM 786 C C . ILE B 2 52 ? 106.380 92.130 89.830 1.00 78.20 52 ILE A C 1
ATOM 787 O O . ILE B 2 52 ? 105.352 91.521 90.157 1.00 78.20 52 ILE A O 1
ATOM 792 N N . ARG B 2 53 ? 106.366 93.423 89.475 1.00 74.11 53 ARG A N 1
ATOM 793 C CA . ARG B 2 53 ? 105.157 94.237 89.509 1.00 74.11 53 ARG A CA 1
ATOM 794 C C . ARG B 2 53 ? 104.155 93.807 88.446 1.00 74.11 53 ARG A C 1
ATOM 795 O O . ARG B 2 53 ? 102.953 94.046 88.593 1.00 74.11 53 ARG A O 1
ATOM 803 N N . GLU B 2 54 ? 104.617 93.164 87.378 1.00 79.59 54 GLU A N 1
ATOM 804 C CA . GLU B 2 54 ? 103.707 92.694 86.348 1.00 79.59 54 GLU A CA 1
ATOM 805 C C . GLU B 2 54 ? 103.444 91.199 86.411 1.00 79.59 54 GLU A C 1
ATOM 806 O O . GLU B 2 54 ? 102.534 90.727 85.721 1.00 79.59 54 GLU A O 1
ATOM 812 N N . VAL B 2 55 ? 104.200 90.437 87.202 1.00 72.47 55 VAL A N 1
ATOM 813 C CA . VAL B 2 55 ? 103.809 89.039 87.351 1.00 72.47 55 VAL A CA 1
ATOM 814 C C . VAL B 2 55 ? 102.912 88.858 88.573 1.00 72.47 55 VAL A C 1
ATOM 815 O O . VAL B 2 55 ? 102.024 87.993 88.563 1.00 72.47 55 VAL A O 1
ATOM 819 N N . LYS B 2 56 ? 103.071 89.708 89.603 1.00 69.59 56 LYS A N 1
ATOM 820 C CA . LYS B 2 56 ? 102.431 89.435 90.885 1.00 69.59 56 LYS A CA 1
ATOM 821 C C . LYS B 2 56 ? 100.936 89.736 90.905 1.00 69.59 56 LYS A C 1
ATOM 822 O O . LYS B 2 56 ? 100.249 89.271 91.822 1.00 69.59 56 LYS A O 1
ATOM 828 N N . TYR B 2 57 ? 100.400 90.487 89.936 1.00 67.45 57 TYR A N 1
ATOM 829 C CA . TYR B 2 57 ? 98.954 90.635 89.867 1.00 67.45 57 TYR A CA 1
ATOM 830 C C . TYR B 2 57 ? 98.334 89.899 88.696 1.00 67.45 57 TYR A C 1
ATOM 831 O O . TYR B 2 57 ? 97.146 89.570 88.754 1.00 67.45 57 TYR A O 1
ATOM 840 N N . LEU B 2 58 ? 99.101 89.631 87.646 1.00 70.03 58 LEU A N 1
ATOM 841 C CA . LEU B 2 58 ? 98.579 88.880 86.518 1.00 70.03 58 LEU A CA 1
ATOM 842 C C . LEU B 2 58 ? 98.618 87.382 86.786 1.00 70.03 58 LEU A C 1
ATOM 843 O O . LEU B 2 58 ? 97.961 86.619 86.070 1.00 70.03 58 LEU A O 1
ATOM 848 N N . GLN B 2 59 ? 99.343 86.953 87.828 1.00 72.96 59 GLN A N 1
ATOM 849 C CA . GLN B 2 59 ? 99.276 85.565 88.275 1.00 72.96 59 GLN A CA 1
ATOM 850 C C . GLN B 2 59 ? 97.914 85.224 88.872 1.00 72.96 59 GLN A C 1
ATOM 851 O O . GLN B 2 59 ? 97.377 84.139 88.619 1.00 72.96 59 GLN A O 1
ATOM 857 N N . GLU B 2 60 ? 97.334 86.130 89.658 1.00 74.20 60 GLU A N 1
ATOM 858 C CA . GLU B 2 60 ? 96.182 85.794 90.487 1.00 74.20 60 GLU A CA 1
ATOM 859 C C . GLU B 2 60 ? 94.835 86.147 89.865 1.00 74.20 60 GLU A C 1
ATOM 860 O O . GLU B 2 60 ? 93.802 85.924 90.505 1.00 74.20 60 GLU A O 1
ATOM 866 N N . MET B 2 61 ? 94.801 86.668 88.644 1.00 70.71 61 MET A N 1
ATOM 867 C CA . MET B 2 61 ? 93.539 86.949 87.974 1.00 70.71 61 MET A CA 1
ATOM 868 C C . MET B 2 61 ? 93.202 85.844 86.984 1.00 70.71 61 MET A C 1
ATOM 869 O O . MET B 2 61 ? 94.051 85.425 86.190 1.00 70.71 61 MET A O 1
ATOM 874 N N . GLN B 2 62 ? 91.958 85.374 87.036 1.00 70.36 62 GLN A N 1
ATOM 875 C CA . GLN B 2 62 ? 91.415 84.480 86.022 1.00 70.36 62 GLN A CA 1
ATOM 876 C C . GLN B 2 62 ? 90.084 85.034 85.541 1.00 70.36 62 GLN A C 1
ATOM 877 O O . GLN B 2 62 ? 89.151 85.195 86.334 1.00 70.36 62 GLN A O 1
ATOM 883 N N . HIS B 2 63 ? 90.005 85.317 84.247 1.00 65.67 63 HIS A N 1
ATOM 884 C CA . HIS B 2 63 ? 88.845 85.938 83.624 1.00 65.67 63 HIS A CA 1
ATOM 885 C C . HIS B 2 63 ? 88.935 85.700 82.119 1.00 65.67 63 HIS A C 1
ATOM 886 O O . HIS B 2 63 ? 90.025 85.445 81.599 1.00 65.67 63 HIS A O 1
ATOM 893 N N . PRO B 2 64 ? 87.803 85.775 81.399 1.00 65.68 64 PRO A N 1
ATOM 894 C CA . PRO B 2 64 ? 87.877 85.801 79.930 1.00 65.68 64 PRO A CA 1
ATOM 895 C C . PRO B 2 64 ? 88.147 87.180 79.338 1.00 65.68 64 PRO A C 1
ATOM 896 O O . PRO B 2 64 ? 87.934 87.384 78.140 1.00 65.68 64 PRO A O 1
ATOM 900 N N . ASN B 2 65 ? 88.608 88.134 80.148 1.00 66.01 65 ASN A N 1
ATOM 901 C CA . ASN B 2 65 ? 88.979 89.448 79.650 1.00 66.01 65 ASN A CA 1
ATOM 902 C C . ASN B 2 65 ? 90.333 89.926 80.159 1.00 66.01 65 ASN A C 1
ATOM 903 O O . ASN B 2 65 ? 90.723 91.059 79.858 1.00 66.01 65 ASN A O 1
ATOM 908 N N . VAL B 2 66 ? 91.045 89.112 80.935 1.00 66.14 66 VAL A N 1
ATOM 909 C CA . VAL B 2 66 ? 92.420 89.370 81.348 1.00 66.14 66 VAL A CA 1
ATOM 910 C C . VAL B 2 66 ? 93.194 88.075 81.129 1.00 66.14 66 VAL A C 1
ATOM 911 O O . VAL B 2 66 ? 92.749 87.012 81.574 1.00 66.14 66 VAL A O 1
ATOM 915 N N . ILE B 2 67 ? 94.332 88.155 80.421 1.00 70.89 67 ILE A N 1
ATOM 916 C CA . ILE B 2 67 ? 95.061 86.931 80.080 1.00 70.89 67 ILE A CA 1
ATOM 917 C C . ILE B 2 67 ? 95.768 86.371 81.310 1.00 70.89 67 ILE A C 1
ATOM 918 O O . ILE B 2 67 ? 96.026 87.068 82.298 1.00 70.89 67 ILE A O 1
ATOM 923 N N . GLU B 2 68 ? 96.085 85.081 81.238 1.00 81.26 68 GLU A N 1
ATOM 924 C CA . GLU B 2 68 ? 96.564 84.319 82.378 1.00 81.26 68 GLU A CA 1
ATOM 925 C C . GLU B 2 68 ? 97.866 83.613 82.023 1.00 81.26 68 GLU A C 1
ATOM 926 O O . GLU B 2 68 ? 98.287 83.572 80.865 1.00 81.26 68 GLU A O 1
ATOM 932 N N . LEU B 2 69 ? 98.502 83.057 83.049 1.00 82.72 69 LEU A N 1
ATOM 933 C CA . LEU B 2 69 ? 99.778 82.375 82.918 1.00 82.72 69 LEU A CA 1
ATOM 934 C C . LEU B 2 69 ? 99.571 80.867 82.904 1.00 82.72 69 LEU A C 1
ATOM 935 O O . LEU B 2 69 ? 99.023 80.303 83.857 1.00 82.72 69 LEU A O 1
ATOM 940 N N . ILE B 2 70 ? 100.012 80.221 81.827 1.00 94.69 70 ILE A N 1
ATOM 941 C CA . ILE B 2 70 ? 100.079 78.765 81.810 1.00 94.69 70 ILE A CA 1
ATOM 942 C C . ILE B 2 70 ? 101.276 78.284 82.617 1.00 94.69 70 ILE A C 1
ATOM 943 O O . ILE B 2 70 ? 101.149 77.411 83.484 1.00 94.69 70 ILE A O 1
ATOM 948 N N . ASP B 2 71 ? 102.450 78.857 82.357 1.00 94.84 71 ASP A N 1
ATOM 949 C CA . ASP B 2 71 ? 103.634 78.574 83.153 1.00 94.84 71 ASP A CA 1
ATOM 950 C C . ASP B 2 71 ? 104.554 79.786 83.146 1.00 94.84 71 ASP A C 1
ATOM 951 O O . ASP B 2 71 ? 104.597 80.547 82.177 1.00 94.84 71 ASP A O 1
ATOM 956 N N . ILE B 2 72 ? 105.275 79.951 84.250 1.00 88.38 72 ILE A N 1
ATOM 957 C CA . ILE B 2 72 ? 106.163 81.077 84.519 1.00 88.38 72 ILE A CA 1
ATOM 958 C C . ILE B 2 72 ? 107.548 80.479 84.814 1.00 88.38 72 ILE A C 1
ATOM 959 O O . ILE B 2 72 ? 108.242 80.862 85.765 1.00 88.38 72 ILE A O 1
ATOM 964 N N . PHE B 2 73 ? 107.907 79.452 84.041 1.00 96.87 73 PHE A N 1
ATOM 965 C CA . PHE B 2 73 ? 109.129 78.684 84.276 1.00 96.87 73 PHE A CA 1
ATOM 966 C C . PHE B 2 73 ? 110.389 79.532 84.101 1.00 96.87 73 PHE A C 1
ATOM 967 O O . PHE B 2 73 ? 110.462 80.410 83.238 1.00 96.87 73 PHE A O 1
ATOM 975 N N . MET B 2 74 ? 111.371 79.267 84.960 1.00 98.82 74 MET A N 1
ATOM 976 C CA . MET B 2 74 ? 112.557 80.105 85.074 1.00 98.82 74 MET A CA 1
ATOM 977 C C . MET B 2 74 ? 113.538 79.809 83.947 1.00 98.82 74 MET A C 1
ATOM 978 O O . MET B 2 74 ? 113.758 78.652 83.581 1.00 98.82 74 MET A O 1
ATOM 983 N N . ALA B 2 75 ? 114.130 80.865 83.397 1.00 98.85 75 ALA A N 1
ATOM 984 C CA . ALA B 2 75 ? 115.166 80.722 82.388 1.00 98.85 75 ALA A CA 1
ATOM 985 C C . ALA B 2 75 ? 116.528 80.634 83.072 1.00 98.85 75 ALA A C 1
ATOM 986 O O . ALA B 2 75 ? 116.629 80.466 84.290 1.00 98.85 75 ALA A O 1
ATOM 988 N N . TYR B 2 76 ? 117.598 80.735 82.282 1.00 104.75 76 TYR A N 1
ATOM 989 C CA . TYR B 2 76 ? 118.938 80.701 82.856 1.00 104.75 76 TYR A CA 1
ATOM 990 C C . TYR B 2 76 ? 119.275 82.008 83.565 1.00 104.75 76 TYR A C 1
ATOM 991 O O . TYR B 2 76 ? 119.907 81.998 84.628 1.00 104.75 76 TYR A O 1
ATOM 1000 N N . ASP B 2 77 ? 118.861 83.142 83.002 1.00 104.11 77 ASP A N 1
ATOM 1001 C CA . ASP B 2 77 ? 119.095 84.430 83.642 1.00 104.11 77 ASP A CA 1
ATOM 1002 C C . ASP B 2 77 ? 117.834 85.282 83.638 1.00 104.11 77 ASP A C 1
ATOM 1003 O O . ASP B 2 77 ? 117.645 86.127 84.518 1.00 104.11 77 ASP A O 1
ATOM 1008 N N . ASN B 2 78 ? 116.962 85.057 82.663 1.00 97.88 78 ASN A N 1
ATOM 1009 C CA . ASN B 2 78 ? 115.800 85.898 82.438 1.00 97.88 78 ASN A CA 1
ATOM 1010 C C . ASN B 2 78 ? 114.560 85.287 83.086 1.00 97.88 78 ASN A C 1
ATOM 1011 O O . ASN B 2 78 ? 114.603 84.218 83.697 1.00 97.88 78 ASN A O 1
ATOM 1016 N N . LEU B 2 79 ? 113.436 85.986 82.953 1.00 97.41 79 LEU A N 1
ATOM 1017 C CA . LEU B 2 79 ? 112.143 85.514 83.433 1.00 97.41 79 LEU A CA 1
ATOM 1018 C C . LEU B 2 79 ? 111.221 85.298 82.244 1.00 97.41 79 LEU A C 1
ATOM 1019 O O . LEU B 2 79 ? 111.074 86.188 81.401 1.00 97.41 79 LEU A O 1
ATOM 1024 N N . ASN B 2 80 ? 110.598 84.126 82.178 1.00 95.64 80 ASN A N 1
ATOM 1025 C CA . ASN B 2 80 ? 109.696 83.790 81.086 1.00 95.64 80 ASN A CA 1
ATOM 1026 C C . ASN B 2 80 ? 108.246 83.873 81.544 1.00 95.64 80 ASN A C 1
ATOM 1027 O O . ASN B 2 80 ? 107.910 83.470 82.662 1.00 95.64 80 ASN A O 1
ATOM 1032 N N . LEU B 2 81 ? 107.392 84.399 80.669 1.00 88.17 81 LEU A N 1
ATOM 1033 C CA . LEU B 2 81 ? 105.952 84.441 80.875 1.00 88.17 81 LEU A CA 1
ATOM 1034 C C . LEU B 2 81 ? 105.278 83.821 79.659 1.00 88.17 81 LEU A C 1
ATOM 1035 O O . LEU B 2 81 ? 105.941 83.337 78.740 1.00 88.17 81 LEU A O 1
ATOM 1040 N N . VAL B 2 82 ? 103.945 83.821 79.653 1.00 90.12 82 VAL A N 1
ATOM 1041 C CA . VAL B 2 82 ? 103.186 83.531 78.442 1.00 90.12 82 VAL A CA 1
ATOM 1042 C C . VAL B 2 82 ? 102.230 84.692 78.184 1.00 90.12 82 VAL A C 1
ATOM 1043 O O . VAL B 2 82 ? 101.941 85.507 79.063 1.00 90.12 82 VAL A O 1
ATOM 1047 N N . LEU B 2 83 ? 101.756 84.767 76.946 1.00 95.74 83 LEU A N 1
ATOM 1048 C CA . LEU B 2 83 ? 100.906 85.860 76.477 1.00 95.74 83 LEU A CA 1
ATOM 1049 C C . LEU B 2 83 ? 99.937 85.288 75.445 1.00 95.74 83 LEU A C 1
ATOM 1050 O O . LEU B 2 83 ? 99.712 84.075 75.391 1.00 95.74 83 LEU A O 1
ATOM 1055 N N . GLU B 2 84 ? 99.351 86.166 74.636 1.00 87.33 84 GLU A N 1
ATOM 1056 C CA . GLU B 2 84 ? 98.359 85.815 73.632 1.00 87.33 84 GLU A CA 1
ATOM 1057 C C . GLU B 2 84 ? 98.963 85.986 72.239 1.00 87.33 84 GLU A C 1
ATOM 1058 O O . GLU B 2 84 ? 99.932 86.723 72.049 1.00 87.33 84 GLU A O 1
ATOM 1064 N N . PHE B 2 85 ? 98.394 85.276 71.262 1.00 83.30 85 PHE A N 1
ATOM 1065 C CA . PHE B 2 85 ? 98.928 85.252 69.902 1.00 83.30 85 PHE A CA 1
ATOM 1066 C C . PHE B 2 85 ? 98.625 86.535 69.125 1.00 83.30 85 PHE A C 1
ATOM 1067 O O . PHE B 2 85 ? 99.542 87.239 68.690 1.00 83.30 85 PHE A O 1
ATOM 1075 N N . LEU B 2 86 ? 97.339 86.845 68.934 1.00 77.75 86 LEU A N 1
ATOM 1076 C CA . LEU B 2 86 ? 96.882 87.783 67.913 1.00 77.75 86 LEU A CA 1
ATOM 1077 C C . LEU B 2 86 ? 97.167 89.242 68.272 1.00 77.75 86 LEU A C 1
ATOM 1078 O O . LEU B 2 86 ? 97.342 89.580 69.444 1.00 77.75 86 LEU A O 1
ATOM 1083 N N . PRO B 2 87 ? 97.235 90.145 67.251 1.00 71.43 87 PRO A N 1
ATOM 1084 C CA . PRO B 2 87 ? 97.452 91.575 67.532 1.00 71.43 87 PRO A CA 1
ATOM 1085 C C . PRO B 2 87 ? 96.308 92.305 68.226 1.00 71.43 87 PRO A C 1
ATOM 1086 O O . PRO B 2 87 ? 95.284 91.719 68.587 1.00 71.43 87 PRO A O 1
ATOM 1090 N N . THR B 2 88 ? 96.487 93.614 68.387 1.00 68.73 88 THR A N 1
ATOM 1091 C CA . THR B 2 88 ? 95.814 94.430 69.385 1.00 68.73 88 THR A CA 1
ATOM 1092 C C . THR B 2 88 ? 94.763 95.348 68.764 1.00 68.73 88 THR A C 1
ATOM 1093 O O . THR B 2 88 ? 94.498 95.317 67.561 1.00 68.73 88 THR A O 1
ATOM 1097 N N . ASP B 2 89 ? 94.161 96.177 69.625 1.00 66.42 89 ASP A N 1
ATOM 1098 C CA . ASP B 2 89 ? 93.102 97.097 69.225 1.00 66.42 89 ASP A CA 1
ATOM 1099 C C . ASP B 2 89 ? 93.629 98.301 68.454 1.00 66.42 89 ASP A C 1
ATOM 1100 O O . ASP B 2 89 ? 92.858 98.936 67.723 1.00 66.42 89 ASP A O 1
ATOM 1105 N N . LEU B 2 90 ? 94.919 98.625 68.590 1.00 68.81 90 LEU A N 1
ATOM 1106 C CA . LEU B 2 90 ? 95.467 99.813 67.938 1.00 68.81 90 LEU A CA 1
ATOM 1107 C C . LEU B 2 90 ? 95.586 99.624 66.432 1.00 68.81 90 LEU A C 1
ATOM 1108 O O . LEU B 2 90 ? 95.305 100.550 65.664 1.00 68.81 90 LEU A O 1
ATOM 1113 N N . GLU B 2 91 ? 95.985 98.430 65.990 1.00 72.12 91 GLU A N 1
ATOM 1114 C CA . GLU B 2 91 ? 96.066 98.160 64.560 1.00 72.12 91 GLU A CA 1
ATOM 1115 C C . GLU B 2 91 ? 94.693 97.962 63.933 1.00 72.12 91 GLU A C 1
ATOM 1116 O O . GLU B 2 91 ? 94.568 98.046 62.706 1.00 72.12 91 GLU A O 1
ATOM 1122 N N . VAL B 2 92 ? 93.670 97.688 64.743 1.00 71.80 92 VAL A N 1
ATOM 1123 C CA . VAL B 2 92 ? 92.305 97.604 64.238 1.00 71.80 92 VAL A CA 1
ATOM 1124 C C . VAL B 2 92 ? 91.790 98.990 63.859 1.00 71.80 92 VAL A C 1
ATOM 1125 O O . VAL B 2 92 ? 91.206 99.177 62.784 1.00 71.80 92 VAL A O 1
ATOM 1129 N N . VAL B 2 93 ? 92.028 99.982 64.719 1.00 70.44 93 VAL A N 1
ATOM 1130 C CA . VAL B 2 93 ? 91.479 101.321 64.511 1.00 70.44 93 VAL A CA 1
ATOM 1131 C C . VAL B 2 93 ? 92.206 102.037 63.377 1.00 70.44 93 VAL A C 1
ATOM 1132 O O . VAL B 2 93 ? 91.579 102.632 62.491 1.00 70.44 93 VAL A O 1
ATOM 1136 N N . ILE B 2 94 ? 93.540 101.958 63.366 1.00 75.40 94 ILE A N 1
ATOM 1137 C CA . ILE B 2 94 ? 94.344 102.828 62.509 1.00 75.40 94 ILE A CA 1
ATOM 1138 C C . ILE B 2 94 ? 94.346 102.391 61.051 1.00 75.40 94 ILE A C 1
ATOM 1139 O O . ILE B 2 94 ? 94.655 103.206 60.171 1.00 75.40 94 ILE A O 1
ATOM 1144 N N . LYS B 2 95 ? 93.956 101.151 60.746 1.00 82.79 95 LYS A N 1
ATOM 1145 C CA . LYS B 2 95 ? 94.055 100.681 59.362 1.00 82.79 95 LYS A CA 1
ATOM 1146 C C . LYS B 2 95 ? 92.891 99.730 59.079 1.00 82.79 95 LYS A C 1
ATOM 1147 O O . LYS B 2 95 ? 92.991 98.525 59.312 1.00 82.79 95 LYS A O 1
ATOM 1153 N N . ASP B 2 96 ? 91.807 100.293 58.549 1.00 86.50 96 ASP A N 1
ATOM 1154 C CA . ASP B 2 96 ? 90.676 99.544 58.014 1.00 86.50 96 ASP A CA 1
ATOM 1155 C C . ASP B 2 96 ? 89.994 100.397 56.952 1.00 86.50 96 ASP A C 1
ATOM 1156 O O . ASP B 2 96 ? 90.389 101.537 56.690 1.00 86.50 96 ASP A O 1
ATOM 1161 N N . LYS B 2 97 ? 88.953 99.832 56.348 1.00 95.24 97 LYS A N 1
ATOM 1162 C CA . LYS B 2 97 ? 88.131 100.510 55.350 1.00 95.24 97 LYS A CA 1
ATOM 1163 C C . LYS B 2 97 ? 86.700 100.685 55.853 1.00 95.24 97 LYS A C 1
ATOM 1164 O O . LYS B 2 97 ? 85.736 100.375 55.144 1.00 95.24 97 LYS A O 1
ATOM 1170 N N . SER B 2 98 ? 86.582 101.149 57.109 1.00 91.19 98 SER A N 1
ATOM 1171 C CA . SER B 2 98 ? 85.323 101.471 57.806 1.00 91.19 98 SER A CA 1
ATOM 1172 C C . SER B 2 98 ? 84.413 100.248 57.949 1.00 91.19 98 SER A C 1
ATOM 1173 O O . SER B 2 98 ? 83.226 100.289 57.620 1.00 91.19 98 SER A O 1
ATOM 1176 N N . ILE B 2 99 ? 84.989 99.150 58.443 1.00 85.59 99 ILE A N 1
ATOM 1177 C CA . ILE B 2 99 ? 84.197 97.969 58.780 1.00 85.59 99 ILE A CA 1
ATOM 1178 C C . ILE B 2 99 ? 83.345 98.242 60.017 1.00 85.59 99 ILE A C 1
ATOM 1179 O O . ILE B 2 99 ? 82.164 97.868 60.072 1.00 85.59 99 ILE A O 1
ATOM 1184 N N . LEU B 2 100 ? 83.912 98.959 60.990 1.00 81.89 100 LEU A N 1
ATOM 1185 C CA . LEU B 2 100 ? 83.316 99.113 62.314 1.00 81.89 100 LEU A CA 1
ATOM 1186 C C . LEU B 2 100 ? 82.078 99.999 62.269 1.00 81.89 100 LEU A C 1
ATOM 1187 O O . LEU B 2 100 ? 82.138 101.147 61.820 1.00 81.89 100 LEU A O 1
ATOM 1192 N N . PHE B 2 101 ? 80.957 99.464 62.743 1.00 79.76 101 PHE A N 1
ATOM 1193 C CA . PHE B 2 101 ? 79.676 100.149 62.676 1.00 79.76 101 PHE A CA 1
ATOM 1194 C C . PHE B 2 101 ? 79.073 100.290 64.067 1.00 79.76 101 PHE A C 1
ATOM 1195 O O . PHE B 2 101 ? 79.064 99.343 64.859 1.00 79.76 101 PHE A O 1
ATOM 1203 N N . THR B 2 102 ? 78.598 101.498 64.354 1.00 80.04 102 THR A N 1
ATOM 1204 C CA . THR B 2 102 ? 78.006 101.941 65.614 1.00 80.04 102 THR A CA 1
ATOM 1205 C C . THR B 2 102 ? 76.767 101.192 66.127 1.00 80.04 102 THR A C 1
ATOM 1206 O O . THR B 2 102 ? 76.439 101.368 67.307 1.00 80.04 102 THR A O 1
ATOM 1210 N N . PRO B 2 103 ? 75.968 100.446 65.297 1.00 81.84 103 PRO A N 1
ATOM 1211 C CA . PRO B 2 103 ? 75.031 99.483 65.901 1.00 81.84 103 PRO A CA 1
ATOM 1212 C C . PRO B 2 103 ? 75.622 98.451 66.862 1.00 81.84 103 PRO A C 1
ATOM 1213 O O . PRO B 2 103 ? 75.159 98.360 68.004 1.00 81.84 103 PRO A O 1
ATOM 1217 N N . ALA B 2 104 ? 76.628 97.678 66.449 1.00 77.51 104 ALA A N 1
ATOM 1218 C CA . ALA B 2 104 ? 77.001 96.522 67.259 1.00 77.51 104 ALA A CA 1
ATOM 1219 C C . ALA B 2 104 ? 78.483 96.437 67.610 1.00 77.51 104 ALA A C 1
ATOM 1220 O O . ALA B 2 104 ? 78.831 95.912 68.672 1.00 77.51 104 ALA A O 1
ATOM 1222 N N . ASP B 2 105 ? 79.366 96.930 66.740 1.00 78.70 105 ASP A N 1
ATOM 1223 C CA . ASP B 2 105 ? 80.796 96.753 66.965 1.00 78.70 105 ASP A CA 1
ATOM 1224 C C . ASP B 2 105 ? 81.351 97.674 68.042 1.00 78.70 105 ASP A C 1
ATOM 1225 O O . ASP B 2 105 ? 82.428 97.399 68.581 1.00 78.70 105 ASP A O 1
ATOM 1230 N N . ILE B 2 106 ? 80.637 98.750 68.372 1.00 73.78 106 ILE A N 1
ATOM 1231 C CA . ILE B 2 106 ? 81.095 99.692 69.384 1.00 73.78 106 ILE A CA 1
ATOM 1232 C C . ILE B 2 106 ? 80.665 99.251 70.779 1.00 73.78 106 ILE A C 1
ATOM 1233 O O . ILE B 2 106 ? 81.257 99.690 71.779 1.00 73.78 106 ILE A O 1
ATOM 1238 N N . LYS B 2 107 ? 79.709 98.328 70.878 1.00 72.73 107 LYS A N 1
ATOM 1239 C CA . LYS B 2 107 ? 79.119 97.924 72.145 1.00 72.73 107 LYS A CA 1
ATOM 1240 C C . LYS B 2 107 ? 79.803 96.720 72.771 1.00 72.73 107 LYS A C 1
ATOM 1241 O O . LYS B 2 107 ? 80.037 96.721 73.983 1.00 72.73 107 LYS A O 1
ATOM 1247 N N . ALA B 2 108 ? 80.131 95.702 71.966 1.00 70.04 108 ALA A N 1
ATOM 1248 C CA . ALA B 2 108 ? 80.647 94.443 72.501 1.00 70.04 108 ALA A CA 1
ATOM 1249 C C . ALA B 2 108 ? 82.052 94.607 73.064 1.00 70.04 108 ALA A C 1
ATOM 1250 O O . ALA B 2 108 ? 82.365 94.082 74.141 1.00 70.04 108 ALA A O 1
ATOM 1252 N N . TRP B 2 109 ? 82.904 95.348 72.354 1.00 71.44 109 TRP A N 1
ATOM 1253 C CA . TRP B 2 109 ? 84.272 95.566 72.808 1.00 71.44 109 TRP A CA 1
ATOM 1254 C C . TRP B 2 109 ? 84.318 96.463 74.036 1.00 71.44 109 TRP A C 1
ATOM 1255 O O . TRP B 2 109 ? 85.132 96.230 74.939 1.00 71.44 109 TRP A O 1
ATOM 1266 N N . MET B 2 110 ? 83.429 97.462 74.098 1.00 65.49 110 MET A N 1
ATOM 1267 C CA . MET B 2 110 ? 83.313 98.301 75.287 1.00 65.49 110 MET A CA 1
ATOM 1268 C C . MET B 2 110 ? 82.813 97.502 76.484 1.00 65.49 110 MET A C 1
ATOM 1269 O O . MET B 2 110 ? 83.320 97.671 77.601 1.00 65.49 110 MET A O 1
ATOM 1274 N N . LEU B 2 111 ? 81.845 96.604 76.252 1.00 63.35 111 LEU A N 1
ATOM 1275 C CA . LEU B 2 111 ? 81.312 95.745 77.305 1.00 63.35 111 LEU A CA 1
ATOM 1276 C C . LEU B 2 111 ? 82.376 94.800 77.852 1.00 63.35 111 LEU A C 1
ATOM 1277 O O . LEU B 2 111 ? 82.515 94.651 79.073 1.00 63.35 111 LEU A O 1
ATOM 1282 N N . MET B 2 112 ? 83.178 94.204 76.967 1.00 65.62 112 MET A N 1
ATOM 1283 C CA . MET B 2 112 ? 84.208 93.281 77.427 1.00 65.62 112 MET A CA 1
ATOM 1284 C C . MET B 2 112 ? 85.391 93.990 78.086 1.00 65.62 112 MET A C 1
ATOM 1285 O O . MET B 2 112 ? 85.957 93.459 79.056 1.00 65.62 112 MET A O 1
ATOM 1290 N N . THR B 2 113 ? 85.761 95.190 77.611 1.00 65.37 113 THR A N 1
ATOM 1291 C CA . THR B 2 113 ? 86.832 95.935 78.269 1.00 65.37 113 THR A CA 1
ATOM 1292 C C . THR B 2 113 ? 86.401 96.432 79.642 1.00 65.37 113 THR A C 1
ATOM 1293 O O . THR B 2 113 ? 87.203 96.426 80.584 1.00 65.37 113 THR A O 1
ATOM 1297 N N . LEU B 2 114 ? 85.137 96.840 79.791 1.00 57.59 114 LEU A N 1
ATOM 1298 C CA . LEU B 2 114 ? 84.667 97.229 81.116 1.00 57.59 114 LEU A CA 1
ATOM 1299 C C . LEU B 2 114 ? 84.474 96.030 82.032 1.00 57.59 114 LEU A C 1
ATOM 1300 O O . LEU B 2 114 ? 84.599 96.174 83.254 1.00 57.59 114 LEU A O 1
ATOM 1305 N N . ARG B 2 115 ? 84.197 94.848 81.473 1.00 58.97 115 ARG A N 1
ATOM 1306 C CA . ARG B 2 115 ? 84.186 93.629 82.279 1.00 58.97 115 ARG A CA 1
ATOM 1307 C C . ARG B 2 115 ? 85.576 93.307 82.818 1.00 58.97 115 ARG A C 1
ATOM 1308 O O . ARG B 2 115 ? 85.727 92.948 83.997 1.00 58.97 115 ARG A O 1
ATOM 1316 N N . GLY B 2 116 ? 86.604 93.460 81.978 1.00 59.56 116 GLY A N 1
ATOM 1317 C CA . GLY B 2 116 ? 87.972 93.270 82.446 1.00 59.56 116 GLY A CA 1
ATOM 1318 C C . GLY B 2 116 ? 88.419 94.321 83.450 1.00 59.56 116 GLY A C 1
ATOM 1319 O O . GLY B 2 116 ? 89.124 94.006 84.417 1.00 59.56 116 GLY A O 1
ATOM 1320 N N . VAL B 2 117 ? 87.997 95.573 83.246 1.00 56.68 117 VAL A N 1
ATOM 1321 C CA . VAL B 2 117 ? 88.328 96.654 84.172 1.00 56.68 117 VAL A CA 1
ATOM 1322 C C . VAL B 2 117 ? 87.631 96.446 85.516 1.00 56.68 117 VAL A C 1
ATOM 1323 O O . VAL B 2 117 ? 88.231 96.660 86.577 1.00 56.68 117 VAL A O 1
ATOM 1327 N N . TYR B 2 118 ? 86.391 95.943 85.499 1.00 57.31 118 TYR A N 1
ATOM 1328 C CA . TYR B 2 118 ? 85.706 95.643 86.753 1.00 57.31 118 TYR A CA 1
ATOM 1329 C C . TYR B 2 118 ? 86.301 94.431 87.459 1.00 57.31 118 TYR A C 1
ATOM 1330 O O . TYR B 2 118 ? 86.294 94.382 88.694 1.00 57.31 118 TYR A O 1
ATOM 1339 N N . HIS B 2 119 ? 86.815 93.451 86.709 1.00 60.80 119 HIS A N 1
ATOM 1340 C CA . HIS B 2 119 ? 87.499 92.341 87.365 1.00 60.80 119 HIS A CA 1
ATOM 1341 C C . HIS B 2 119 ? 88.833 92.771 87.961 1.00 60.80 119 HIS A C 1
ATOM 1342 O O . HIS B 2 119 ? 89.262 92.212 88.978 1.00 60.80 119 HIS A O 1
ATOM 1349 N N . CYS B 2 120 ? 89.506 93.745 87.342 1.00 60.36 120 CYS A N 1
ATOM 1350 C CA . CYS B 2 120 ? 90.689 94.334 87.967 1.00 60.36 120 CYS A CA 1
ATOM 1351 C C . CYS B 2 120 ? 90.315 95.141 89.205 1.00 60.36 120 CYS A C 1
ATOM 1352 O O . CYS B 2 120 ? 91.043 95.133 90.204 1.00 60.36 120 CYS A O 1
ATOM 1355 N N . HIS B 2 121 ? 89.179 95.838 89.153 1.00 56.93 121 HIS A N 1
ATOM 1356 C CA . HIS B 2 121 ? 88.770 96.729 90.235 1.00 56.93 121 HIS A CA 1
ATOM 1357 C C . HIS B 2 121 ? 88.284 95.962 91.456 1.00 56.93 121 HIS A C 1
ATOM 1358 O O . HIS B 2 121 ? 88.549 96.369 92.593 1.00 56.93 121 HIS A O 1
ATOM 1365 N N . ARG B 2 122 ? 87.568 94.858 91.253 1.00 59.81 122 ARG A N 1
ATOM 1366 C CA . ARG B 2 122 ? 87.067 94.099 92.390 1.00 59.81 122 ARG A CA 1
ATOM 1367 C C . ARG B 2 122 ? 88.127 93.199 93.010 1.00 59.81 122 ARG A C 1
ATOM 1368 O O . ARG B 2 122 ? 87.893 92.653 94.094 1.00 59.81 122 ARG A O 1
ATOM 1376 N N . ASN B 2 123 ? 89.275 93.031 92.359 1.00 60.40 123 ASN A N 1
ATOM 1377 C CA . ASN B 2 123 ? 90.458 92.472 92.996 1.00 60.40 123 ASN A CA 1
ATOM 1378 C C . ASN B 2 123 ? 91.301 93.538 93.683 1.00 60.40 123 ASN A C 1
ATOM 1379 O O . ASN B 2 123 ? 92.335 93.197 94.268 1.00 60.40 123 ASN A O 1
ATOM 1384 N N . PHE B 2 124 ? 90.863 94.806 93.609 1.00 56.07 124 PHE A N 1
ATOM 1385 C CA . PHE B 2 124 ? 91.536 95.988 94.169 1.00 56.07 124 PHE A CA 1
ATOM 1386 C C . PHE B 2 124 ? 92.956 96.144 93.632 1.00 56.07 124 PHE A C 1
ATOM 1387 O O . PHE B 2 124 ? 93.918 96.360 94.371 1.00 56.07 124 PHE A O 1
ATOM 1395 N N . ILE B 2 125 ? 93.068 96.029 92.312 1.00 60.52 125 ILE A N 1
ATOM 1396 C CA . ILE B 2 125 ? 94.313 96.153 91.567 1.00 60.52 125 ILE A CA 1
ATOM 1397 C C . ILE B 2 125 ? 94.095 97.231 90.515 1.00 60.52 125 ILE A C 1
ATOM 1398 O O . ILE B 2 125 ? 93.080 97.211 89.810 1.00 60.52 125 ILE A O 1
ATOM 1403 N N . LEU B 2 126 ? 95.030 98.182 90.429 1.00 58.53 126 LEU A N 1
ATOM 1404 C CA . LEU B 2 126 ? 94.809 99.397 89.647 1.00 58.53 126 LEU A CA 1
ATOM 1405 C C . LEU B 2 126 ? 94.838 99.127 88.145 1.00 58.53 126 LEU A C 1
ATOM 1406 O O . LEU B 2 126 ? 93.828 99.328 87.460 1.00 58.53 126 LEU A O 1
ATOM 1411 N N . HIS B 2 127 ? 95.977 98.632 87.632 1.00 68.03 127 HIS A N 1
ATOM 1412 C CA . HIS B 2 127 ? 96.290 98.481 86.199 1.00 68.03 127 HIS A CA 1
ATOM 1413 C C . HIS B 2 127 ? 96.205 99.836 85.483 1.00 68.03 127 HIS A C 1
ATOM 1414 O O . HIS B 2 127 ? 95.274 100.147 84.737 1.00 68.03 127 HIS A O 1
ATOM 1421 N N . ARG B 2 128 ? 97.203 100.664 85.788 1.00 76.69 128 ARG A N 1
ATOM 1422 C CA . ARG B 2 128 ? 97.288 102.031 85.292 1.00 76.69 128 ARG A CA 1
ATOM 1423 C C . ARG B 2 128 ? 98.029 102.146 83.973 1.00 76.69 128 ARG A C 1
ATOM 1424 O O . ARG B 2 128 ? 98.730 103.136 83.756 1.00 76.69 128 ARG A O 1
ATOM 1432 N N . ASP B 2 129 ? 97.953 101.145 83.102 1.00 73.60 129 ASP A N 1
ATOM 1433 C CA . ASP B 2 129 ? 98.558 101.242 81.777 1.00 73.60 129 ASP A CA 1
ATOM 1434 C C . ASP B 2 129 ? 97.539 100.699 80.779 1.00 73.60 129 ASP A C 1
ATOM 1435 O O . ASP B 2 129 ? 97.555 99.510 80.454 1.00 73.60 129 ASP A O 1
ATOM 1440 N N . LEU B 2 130 ? 96.657 101.573 80.297 1.00 71.18 130 LEU A N 1
ATOM 1441 C CA . LEU B 2 130 ? 95.565 101.193 79.404 1.00 71.18 130 LEU A CA 1
ATOM 1442 C C . LEU B 2 130 ? 95.710 101.952 78.091 1.00 71.18 130 LEU A C 1
ATOM 1443 O O . LEU B 2 130 ? 95.654 103.186 78.069 1.00 71.18 130 LEU A O 1
ATOM 1448 N N . LYS B 2 131 ? 95.894 101.210 77.008 1.00 73.42 131 LYS A N 1
ATOM 1449 C CA . LYS B 2 131 ? 96.103 101.727 75.666 1.00 73.42 131 LYS A CA 1
ATOM 1450 C C . LYS B 2 131 ? 95.402 100.784 74.700 1.00 73.42 131 LYS A C 1
ATOM 1451 O O . LYS B 2 131 ? 95.065 99.656 75.074 1.00 73.42 131 LYS A O 1
ATOM 1457 N N . PRO B 2 132 ? 95.141 101.219 73.456 1.00 70.43 132 PRO A N 1
ATOM 1458 C CA . PRO B 2 132 ? 94.715 100.251 72.435 1.00 70.43 132 PRO A CA 1
ATOM 1459 C C . PRO B 2 132 ? 95.790 99.245 72.061 1.00 70.43 132 PRO A C 1
ATOM 1460 O O . PRO B 2 132 ? 95.452 98.167 71.558 1.00 70.43 132 PRO A O 1
ATOM 1464 N N . ASN B 2 133 ? 97.067 99.554 72.283 1.00 72.61 133 ASN A N 1
ATOM 1465 C CA . ASN B 2 133 ? 98.121 98.557 72.168 1.00 72.61 133 ASN A CA 1
ATOM 1466 C C . ASN B 2 133 ? 98.292 97.743 73.444 1.00 72.61 133 ASN A C 1
ATOM 1467 O O . ASN B 2 133 ? 99.132 96.839 73.478 1.00 72.61 133 ASN A O 1
ATOM 1472 N N . ASN B 2 134 ? 97.518 98.044 74.487 1.00 73.02 134 ASN A N 1
ATOM 1473 C CA . ASN B 2 134 ? 97.413 97.185 75.655 1.00 73.02 134 ASN A CA 1
ATOM 1474 C C . ASN B 2 134 ? 96.195 96.275 75.612 1.00 73.02 134 ASN A C 1
ATOM 1475 O O . ASN B 2 134 ? 96.243 95.173 76.168 1.00 73.02 134 ASN A O 1
ATOM 1480 N N . LEU B 2 135 ? 95.117 96.708 74.967 1.00 65.64 135 LEU A N 1
ATOM 1481 C CA . LEU B 2 135 ? 93.921 95.899 74.789 1.00 65.64 135 LEU A CA 1
ATOM 1482 C C . LEU B 2 135 ? 94.092 95.074 73.524 1.00 65.64 135 LEU A C 1
ATOM 1483 O O . LEU B 2 135 ? 94.213 95.633 72.430 1.00 65.64 135 LEU A O 1
ATOM 1488 N N . LEU B 2 136 ? 94.099 93.757 73.667 1.00 68.99 136 LEU A N 1
ATOM 1489 C CA . LEU B 2 136 ? 94.361 92.880 72.540 1.00 68.99 136 LEU A CA 1
ATOM 1490 C C . LEU B 2 136 ? 93.240 91.861 72.396 1.00 68.99 136 LEU A C 1
ATOM 1491 O O . LEU B 2 136 ? 92.630 91.435 73.380 1.00 68.99 136 LEU A O 1
ATOM 1496 N N . PHE B 2 137 ? 92.976 91.481 71.149 1.00 67.58 137 PHE A N 1
ATOM 1497 C CA . PHE B 2 137 ? 91.882 90.587 70.805 1.00 67.58 137 PHE A CA 1
ATOM 1498 C C . PHE B 2 137 ? 92.341 89.135 70.899 1.00 67.58 137 PHE A C 1
ATOM 1499 O O . PHE B 2 137 ? 93.396 88.827 71.456 1.00 67.58 137 PHE A O 1
ATOM 1507 N N . SER B 2 138 ? 91.539 88.227 70.358 1.00 72.51 138 SER A N 1
ATOM 1508 C CA . SER B 2 138 ? 91.781 86.793 70.433 1.00 72.51 138 SER A CA 1
ATOM 1509 C C . SER B 2 138 ? 91.261 86.151 69.145 1.00 72.51 138 SER A C 1
ATOM 1510 O O . SER B 2 138 ? 90.626 86.850 68.345 1.00 72.51 138 SER A O 1
ATOM 1513 N N . PRO B 2 139 ? 91.566 84.870 68.866 1.00 74.30 139 PRO A N 1
ATOM 1514 C CA . PRO B 2 139 ? 90.930 84.196 67.715 1.00 74.30 139 PRO A CA 1
ATOM 1515 C C . PRO B 2 139 ? 89.411 84.115 67.767 1.00 74.30 139 PRO A C 1
ATOM 1516 O O . PRO B 2 139 ? 88.775 84.123 66.706 1.00 74.30 139 PRO A O 1
ATOM 1520 N N . ASP B 2 140 ? 88.805 84.042 68.948 1.00 74.96 140 ASP A N 1
ATOM 1521 C CA . ASP B 2 140 ? 87.355 84.148 69.045 1.00 74.96 140 ASP A CA 1
ATOM 1522 C C . ASP B 2 140 ? 86.890 85.586 69.243 1.00 74.96 140 ASP A C 1
ATOM 1523 O O . ASP B 2 140 ? 85.691 85.817 69.434 1.00 74.96 140 ASP A O 1
ATOM 1528 N N . GLY B 2 141 ? 87.807 86.551 69.200 1.00 67.55 141 GLY A N 1
ATOM 1529 C CA . GLY B 2 141 ? 87.446 87.952 69.171 1.00 67.55 141 GLY A CA 1
ATOM 1530 C C . GLY B 2 141 ? 87.179 88.600 70.509 1.00 67.55 141 GLY A C 1
ATOM 1531 O O . GLY B 2 141 ? 86.786 89.771 70.537 1.00 67.55 141 GLY A O 1
ATOM 1532 N N . GLN B 2 142 ? 87.372 87.887 71.614 1.00 69.36 142 GLN A N 1
ATOM 1533 C CA . GLN B 2 142 ? 87.202 88.470 72.941 1.00 69.36 142 GLN A CA 1
ATOM 1534 C C . GLN B 2 142 ? 88.404 89.357 73.233 1.00 69.36 142 GLN A C 1
ATOM 1535 O O . GLN B 2 142 ? 89.546 88.886 73.225 1.00 69.36 142 GLN A O 1
ATOM 1541 N N . ILE B 2 143 ? 88.157 90.638 73.480 1.00 64.32 143 ILE A N 1
ATOM 1542 C CA . ILE B 2 143 ? 89.241 91.571 73.761 1.00 64.32 143 ILE A CA 1
ATOM 1543 C C . ILE B 2 143 ? 89.719 91.361 75.194 1.00 64.32 143 ILE A C 1
ATOM 1544 O O . ILE B 2 143 ? 88.934 91.043 76.097 1.00 64.32 143 ILE A O 1
ATOM 1549 N N . LYS B 2 144 ? 91.029 91.453 75.389 1.00 67.46 144 LYS A N 1
ATOM 1550 C CA . LYS B 2 144 ? 91.670 91.129 76.650 1.00 67.46 144 LYS A CA 1
ATOM 1551 C C . LYS B 2 144 ? 92.315 92.379 77.229 1.00 67.46 144 LYS A C 1
ATOM 1552 O O . LYS B 2 144 ? 92.612 93.337 76.514 1.00 67.46 144 LYS A O 1
ATOM 1558 N N . VAL B 2 145 ? 92.530 92.363 78.540 1.00 67.19 145 VAL A N 1
ATOM 1559 C CA . VAL B 2 145 ? 93.224 93.436 79.242 1.00 67.19 145 VAL A CA 1
ATOM 1560 C C . VAL B 2 145 ? 94.517 92.854 79.790 1.00 67.19 145 VAL A C 1
ATOM 1561 O O . VAL B 2 145 ? 94.487 91.910 80.588 1.00 67.19 145 VAL A O 1
ATOM 1565 N N . ALA B 2 146 ? 95.650 93.415 79.373 1.00 73.89 146 ALA A N 1
ATOM 1566 C CA . ALA B 2 146 ? 96.942 92.822 79.685 1.00 73.89 146 ALA A CA 1
ATOM 1567 C C . ALA B 2 146 ? 97.968 93.929 79.884 1.00 73.89 146 ALA A C 1
ATOM 1568 O O . ALA B 2 146 ? 97.620 95.112 79.958 1.00 73.89 146 ALA A O 1
ATOM 1570 N N . ASP B 2 147 ? 99.237 93.504 79.959 1.00 77.58 147 ASP A N 1
ATOM 1571 C CA . ASP B 2 147 ? 100.433 94.338 80.129 1.00 77.58 147 ASP A CA 1
ATOM 1572 C C . ASP B 2 147 ? 100.330 95.173 81.411 1.00 77.58 147 ASP A C 1
ATOM 1573 O O . ASP B 2 147 ? 100.142 96.392 81.402 1.00 77.58 147 ASP A O 1
ATOM 1578 N N . PHE B 2 148 ? 100.414 94.456 82.534 1.00 69.13 148 PHE A N 1
ATOM 1579 C CA . PHE B 2 148 ? 100.285 95.048 83.862 1.00 69.13 148 PHE A CA 1
ATOM 1580 C C . PHE B 2 148 ? 101.601 95.630 84.369 1.00 69.13 148 PHE A C 1
ATOM 1581 O O . PHE B 2 148 ? 101.959 95.414 85.530 1.00 69.13 148 PHE A O 1
ATOM 1589 N N . GLY B 2 149 ? 102.291 96.421 83.544 1.00 68.81 149 GLY A N 1
ATOM 1590 C CA . GLY B 2 149 ? 103.653 96.818 83.851 1.00 68.81 149 GLY A CA 1
ATOM 1591 C C . GLY B 2 149 ? 103.780 97.881 84.914 1.00 68.81 149 GLY A C 1
ATOM 1592 O O . GLY B 2 149 ? 104.796 97.920 85.615 1.00 68.81 149 GLY A O 1
ATOM 1593 N N . LEU B 2 150 ? 102.781 98.740 85.050 1.00 67.54 150 LEU A N 1
ATOM 1594 C CA . LEU B 2 150 ? 102.768 99.776 86.072 1.00 67.54 150 LEU A CA 1
ATOM 1595 C C . LEU B 2 150 ? 101.527 99.646 86.944 1.00 67.54 150 LEU A C 1
ATOM 1596 O O . LEU B 2 150 ? 100.982 100.632 87.438 1.00 67.54 150 LEU A O 1
ATOM 1601 N N . ALA B 2 151 ? 101.068 98.414 87.135 1.00 76.69 151 ALA A N 1
ATOM 1602 C CA . ALA B 2 151 ? 99.940 98.141 88.006 1.00 76.69 151 ALA A CA 1
ATOM 1603 C C . ALA B 2 151 ? 100.365 98.208 89.468 1.00 76.69 151 ALA A C 1
ATOM 1604 O O . ALA B 2 151 ? 101.548 98.137 89.803 1.00 76.69 151 ALA A O 1
ATOM 1606 N N . ARG B 2 152 ? 99.377 98.353 90.344 1.00 76.69 152 ARG A N 1
ATOM 1607 C CA . ARG B 2 152 ? 99.616 98.412 91.778 1.00 76.69 152 ARG A CA 1
ATOM 1608 C C . ARG B 2 152 ? 98.338 97.990 92.488 1.00 76.69 152 ARG A C 1
ATOM 1609 O O . ARG B 2 152 ? 97.236 98.221 91.988 1.00 76.69 152 ARG A O 1
ATOM 1617 N N . ALA B 2 153 ? 98.492 97.330 93.631 1.00 76.69 153 ALA A N 1
ATOM 1618 C CA . ALA B 2 153 ? 97.353 97.091 94.499 1.00 76.69 153 ALA A CA 1
ATOM 1619 C C . ALA B 2 153 ? 96.897 98.406 95.106 1.00 76.69 153 ALA A C 1
ATOM 1620 O O . ALA B 2 153 ? 97.692 99.325 95.306 1.00 76.69 153 ALA A O 1
ATOM 1622 N N . ILE B 2 154 ? 95.598 98.504 95.368 1.00 56.22 154 ILE A N 1
ATOM 1623 C CA . ILE B 2 154 ? 95.055 99.698 96.006 1.00 56.22 154 ILE A CA 1
ATOM 1624 C C . ILE B 2 154 ? 95.494 99.674 97.463 1.00 56.22 154 ILE A C 1
ATOM 1625 O O . ILE B 2 154 ? 95.057 98.811 98.236 1.00 56.22 154 ILE A O 1
ATOM 1630 N N . PRO B 2 155 ? 96.360 100.591 97.871 1.00 59.14 155 PRO A N 1
ATOM 1631 C CA . PRO B 2 155 ? 97.016 100.466 99.172 1.00 59.14 155 PRO A CA 1
ATOM 1632 C C . PRO B 2 155 ? 96.184 101.035 100.302 1.00 59.14 155 PRO A C 1
ATOM 1633 O O . PRO B 2 155 ? 94.993 101.322 100.138 1.00 59.14 155 PRO A O 1
ATOM 1637 N N . ALA B 2 156 ? 96.813 101.160 101.468 1.00 62.57 156 ALA A N 1
ATOM 1638 C CA . ALA B 2 156 ? 96.254 101.952 102.546 1.00 62.57 156 ALA A CA 1
ATOM 1639 C C . ALA B 2 156 ? 96.161 103.417 102.113 1.00 62.57 156 ALA A C 1
ATOM 1640 O O . ALA B 2 156 ? 96.974 103.881 101.307 1.00 62.57 156 ALA A O 1
ATOM 1642 N N . PRO B 2 157 ? 95.160 104.158 102.607 1.00 65.49 157 PRO A N 1
ATOM 1643 C CA . PRO B 2 157 ? 94.989 105.563 102.179 1.00 65.49 157 PRO A CA 1
ATOM 1644 C C . PRO B 2 157 ? 96.108 106.515 102.588 1.00 65.49 157 PRO A C 1
ATOM 1645 O O . PRO B 2 157 ? 96.207 107.602 102.008 1.00 65.49 157 PRO A O 1
ATOM 1649 N N . HIS B 2 158 ? 96.945 106.154 103.554 1.00 65.42 158 HIS A N 1
ATOM 1650 C CA . HIS B 2 158 ? 98.048 107.010 103.963 1.00 65.42 158 HIS A CA 1
ATOM 1651 C C . HIS B 2 158 ? 99.317 106.780 103.154 1.00 65.42 158 HIS A C 1
ATOM 1652 O O . HIS B 2 158 ? 100.336 107.417 103.438 1.00 65.42 158 HIS A O 1
ATOM 1659 N N . GLU B 2 159 ? 99.290 105.894 102.163 1.00 68.55 159 GLU A N 1
ATOM 1660 C CA . GLU B 2 159 ? 100.485 105.552 101.406 1.00 68.55 159 GLU A CA 1
ATOM 1661 C C . GLU B 2 159 ? 100.594 106.404 100.147 1.00 68.55 159 GLU A C 1
ATOM 1662 O O . GLU B 2 159 ? 99.628 106.556 99.395 1.00 68.55 159 GLU A O 1
ATOM 1668 N N . ILE B 2 160 ? 101.783 106.958 99.929 1.00 76.69 160 ILE A N 1
ATOM 1669 C CA . ILE B 2 160 ? 102.044 107.843 98.799 1.00 76.69 160 ILE A CA 1
ATOM 1670 C C . ILE B 2 160 ? 102.322 107.003 97.558 1.00 76.69 160 ILE A C 1
ATOM 1671 O O . ILE B 2 160 ? 103.157 106.091 97.586 1.00 76.69 160 ILE A O 1
ATOM 1676 N N . LEU B 2 161 ? 101.618 107.301 96.469 1.00 76.69 161 LEU A N 1
ATOM 1677 C CA . LEU B 2 161 ? 101.832 106.592 95.213 1.00 76.69 161 LEU A CA 1
ATOM 1678 C C . LEU B 2 161 ? 102.682 107.438 94.272 1.00 76.69 161 LEU A C 1
ATOM 1679 O O . LEU B 2 161 ? 103.186 108.492 94.661 1.00 76.69 161 LEU A O 1
ATOM 1695 N N . SER B 2 163 ? 103.376 109.313 90.256 1.00 76.69 163 SER A N 1
ATOM 1696 C CA . SER B 2 163 ? 102.679 110.337 89.488 1.00 76.69 163 SER A CA 1
ATOM 1697 C C . SER B 2 163 ? 102.449 109.909 88.043 1.00 76.69 163 SER A C 1
ATOM 1698 O O . SER B 2 163 ? 101.346 109.507 87.675 1.00 76.69 163 SER A O 1
ATOM 1701 N N . ASN B 2 164 ? 103.496 109.998 87.226 1.00 72.19 164 ASN A N 1
ATOM 1702 C CA . ASN B 2 164 ? 103.410 109.669 85.804 1.00 72.19 164 ASN A CA 1
ATOM 1703 C C . ASN B 2 164 ? 103.374 108.154 85.663 1.00 72.19 164 ASN A C 1
ATOM 1704 O O . ASN B 2 164 ? 104.404 107.493 85.532 1.00 72.19 164 ASN A O 1
ATOM 1709 N N . VAL B 2 165 ? 102.165 107.597 85.687 1.00 71.83 165 VAL A N 1
ATOM 1710 C CA . VAL B 2 165 ? 101.976 106.151 85.672 1.00 71.83 165 VAL A CA 1
ATOM 1711 C C . VAL B 2 165 ? 101.259 105.651 84.429 1.00 71.83 165 VAL A C 1
ATOM 1712 O O . VAL B 2 165 ? 101.317 104.445 84.147 1.00 71.83 165 VAL A O 1
ATOM 1716 N N . VAL B 2 166 ? 100.589 106.519 83.677 1.00 73.54 166 VAL A N 1
ATOM 1717 C CA . VAL B 2 166 ? 99.844 106.133 82.488 1.00 73.54 166 VAL A CA 1
ATOM 1718 C C . VAL B 2 166 ? 100.327 107.047 81.365 1.00 73.54 166 VAL A C 1
ATOM 1719 O O . VAL B 2 166 ? 100.896 108.113 81.612 1.00 73.54 166 VAL A O 1
ATOM 1723 N N . THR B 2 167 ? 100.145 106.598 80.124 1.00 73.05 167 THR A N 1
ATOM 1724 C CA . THR B 2 167 ? 100.664 107.309 78.965 1.00 73.05 167 THR A CA 1
ATOM 1725 C C . THR B 2 167 ? 99.896 108.606 78.714 1.00 73.05 167 THR A C 1
ATOM 1726 O O . THR B 2 167 ? 98.850 108.876 79.311 1.00 73.05 167 THR A O 1
ATOM 1730 N N . ARG B 2 168 ? 100.448 109.409 77.802 1.00 76.69 168 ARG A N 1
ATOM 1731 C CA . ARG B 2 168 ? 100.062 110.807 77.635 1.00 76.69 168 ARG A CA 1
ATOM 1732 C C . ARG B 2 168 ? 98.666 110.978 77.052 1.00 76.69 168 ARG A C 1
ATOM 1733 O O . ARG B 2 168 ? 97.890 111.809 77.534 1.00 76.69 168 ARG A O 1
ATOM 1741 N N . TRP B 2 169 ? 98.330 110.213 76.021 1.00 76.69 169 TRP A N 1
ATOM 1742 C CA . TRP B 2 169 ? 97.063 110.400 75.328 1.00 76.69 169 TRP A CA 1
ATOM 1743 C C . TRP B 2 169 ? 95.888 109.781 76.073 1.00 76.69 169 TRP A C 1
ATOM 1744 O O . TRP B 2 169 ? 94.738 109.994 75.673 1.00 76.69 169 TRP A O 1
ATOM 1755 N N . TYR B 2 170 ? 96.152 109.028 77.136 1.00 76.69 170 TYR A N 1
ATOM 1756 C CA . TYR B 2 170 ? 95.161 108.270 77.883 1.00 76.69 170 TYR A CA 1
ATOM 1757 C C . TYR B 2 170 ? 95.323 108.534 79.371 1.00 76.69 170 TYR A C 1
ATOM 1758 O O . TYR B 2 170 ? 95.225 107.627 80.202 1.00 76.69 170 TYR A O 1
ATOM 1767 N N . ARG B 2 171 ? 95.575 109.789 79.721 1.00 76.69 171 ARG A N 1
ATOM 1768 C CA . ARG B 2 171 ? 95.907 110.185 81.081 1.00 76.69 171 ARG A CA 1
ATOM 1769 C C . ARG B 2 171 ? 94.708 110.852 81.739 1.00 76.69 171 ARG A C 1
ATOM 1770 O O . ARG B 2 171 ? 94.049 111.698 81.126 1.00 76.69 171 ARG A O 1
ATOM 1778 N N . ALA B 2 172 ? 94.421 110.453 82.976 1.00 68.32 172 ALA A N 1
ATOM 1779 C CA . ALA B 2 172 ? 93.381 111.092 83.760 1.00 68.32 172 ALA A CA 1
ATOM 1780 C C . ALA B 2 172 ? 93.806 112.513 84.127 1.00 68.32 172 ALA A C 1
ATOM 1781 O O . ALA B 2 172 ? 94.994 112.769 84.337 1.00 68.32 172 ALA A O 1
ATOM 1783 N N . PRO B 2 173 ? 92.859 113.460 84.190 1.00 67.81 173 PRO A N 1
ATOM 1784 C CA . PRO B 2 173 ? 93.236 114.863 84.443 1.00 67.81 173 PRO A CA 1
ATOM 1785 C C . PRO B 2 173 ? 93.744 115.139 85.847 1.00 67.81 173 PRO A C 1
ATOM 1786 O O . PRO B 2 173 ? 94.455 116.136 86.041 1.00 67.81 173 PRO A O 1
ATOM 1790 N N . GLU B 2 174 ? 93.418 114.291 86.825 1.00 70.33 174 GLU A N 1
ATOM 1791 C CA . GLU B 2 174 ? 94.059 114.398 88.130 1.00 70.33 174 GLU A CA 1
ATOM 1792 C C . GLU B 2 174 ? 95.534 114.026 88.053 1.00 70.33 174 GLU A C 1
ATOM 1793 O O . GLU B 2 174 ? 96.346 114.549 88.824 1.00 70.33 174 GLU A O 1
ATOM 1799 N N . LEU B 2 175 ? 95.898 113.137 87.128 1.00 63.54 175 LEU A N 1
ATOM 1800 C CA . LEU B 2 175 ? 97.302 112.837 86.893 1.00 63.54 175 LEU A CA 1
ATOM 1801 C C . LEU B 2 175 ? 97.996 113.931 86.091 1.00 63.54 175 LEU A C 1
ATOM 1802 O O . LEU B 2 175 ? 99.218 114.082 86.200 1.00 63.54 175 LEU A O 1
ATOM 1807 N N . LEU B 2 176 ? 97.252 114.672 85.263 1.00 70.53 176 LEU A N 1
ATOM 1808 C CA . LEU B 2 176 ? 97.793 115.906 84.697 1.00 70.53 176 LEU A CA 1
ATOM 1809 C C . LEU B 2 176 ? 98.074 116.930 85.785 1.00 70.53 176 LEU A C 1
ATOM 1810 O O . LEU B 2 176 ? 99.120 117.591 85.772 1.00 70.53 176 LEU A O 1
ATOM 1815 N N . PHE B 2 177 ? 97.148 117.076 86.731 1.00 75.08 177 PHE A N 1
ATOM 1816 C CA . PHE B 2 177 ? 97.290 118.091 87.766 1.00 75.08 177 PHE A CA 1
ATOM 1817 C C . PHE B 2 177 ? 98.332 117.716 88.812 1.00 75.08 177 PHE A C 1
ATOM 1818 O O . PHE B 2 177 ? 98.847 118.604 89.500 1.00 75.08 177 PHE A O 1
ATOM 1826 N N . GLY B 2 178 ? 98.657 116.440 88.944 1.00 70.84 178 GLY A N 1
ATOM 1827 C CA . GLY B 2 178 ? 99.652 115.988 89.884 1.00 70.84 178 GLY A CA 1
ATOM 1828 C C . GLY B 2 178 ? 99.130 115.334 91.150 1.00 70.84 178 GLY A C 1
ATOM 1829 O O . GLY B 2 178 ? 99.675 115.605 92.226 1.00 70.84 178 GLY A O 1
ATOM 1830 N N . ALA B 2 179 ? 98.098 114.500 91.058 1.00 68.75 179 ALA A N 1
ATOM 1831 C CA . ALA B 2 179 ? 97.581 113.810 92.232 1.00 68.75 179 ALA A CA 1
ATOM 1832 C C . ALA B 2 179 ? 98.536 112.701 92.644 1.00 68.75 179 ALA A C 1
ATOM 1833 O O . ALA B 2 179 ? 98.751 111.743 91.895 1.00 68.75 179 ALA A O 1
ATOM 1835 N N . LYS B 2 180 ? 99.116 112.839 93.836 1.00 67.99 180 LYS A N 1
ATOM 1836 C CA . LYS B 2 180 ? 100.146 111.907 94.273 1.00 67.99 180 LYS A CA 1
ATOM 1837 C C . LYS B 2 180 ? 99.550 110.582 94.728 1.00 67.99 180 LYS A C 1
ATOM 1838 O O . LYS B 2 180 ? 100.093 109.515 94.425 1.00 67.99 180 LYS A O 1
ATOM 1844 N N . HIS B 2 181 ? 98.435 110.625 95.452 1.00 66.25 181 HIS A N 1
ATOM 1845 C CA . HIS B 2 181 ? 97.811 109.437 96.034 1.00 66.25 181 HIS A CA 1
ATOM 1846 C C . HIS B 2 181 ? 96.349 109.392 95.597 1.00 66.25 181 HIS A C 1
ATOM 1847 O O . HIS B 2 181 ? 95.451 109.865 96.293 1.00 66.25 181 HIS A O 1
ATOM 1854 N N . TYR B 2 182 ? 96.116 108.770 94.445 1.00 61.79 182 TYR A N 1
ATOM 1855 C CA . TYR B 2 182 ? 94.838 108.793 93.756 1.00 61.79 182 TYR A CA 1
ATOM 1856 C C . TYR B 2 182 ? 94.013 107.551 94.083 1.00 61.79 182 TYR A C 1
ATOM 1857 O O . TYR B 2 182 ? 94.427 106.669 94.840 1.00 61.79 182 TYR A O 1
ATOM 1866 N N . THR B 2 183 ? 92.825 107.485 93.494 1.00 64.08 183 THR A N 1
ATOM 1867 C CA . THR B 2 183 ? 91.947 106.334 93.580 1.00 64.08 183 THR A CA 1
ATOM 1868 C C . THR B 2 183 ? 92.040 105.537 92.285 1.00 64.08 183 THR A C 1
ATOM 1869 O O . THR B 2 183 ? 92.898 105.789 91.434 1.00 64.08 183 THR A O 1
ATOM 1873 N N . SER B 2 184 ? 91.156 104.556 92.127 1.00 59.24 184 SER A N 1
ATOM 1874 C CA . SER B 2 184 ? 91.169 103.690 90.957 1.00 59.24 184 SER A CA 1
ATOM 1875 C C . SER B 2 184 ? 90.190 104.147 89.884 1.00 59.24 184 SER A C 1
ATOM 1876 O O . SER B 2 184 ? 89.839 103.361 88.999 1.00 59.24 184 SER A O 1
ATOM 1879 N N . ALA B 2 185 ? 89.742 105.397 89.948 1.00 62.59 185 ALA A N 1
ATOM 1880 C CA . ALA B 2 185 ? 88.877 105.981 88.934 1.00 62.59 185 ALA A CA 1
ATOM 1881 C C . ALA B 2 185 ? 89.655 106.551 87.757 1.00 62.59 185 ALA A C 1
ATOM 1882 O O . ALA B 2 185 ? 89.040 107.056 86.813 1.00 62.59 185 ALA A O 1
ATOM 1884 N N . ILE B 2 186 ? 90.987 106.481 87.789 1.00 64.77 186 ILE A N 1
ATOM 1885 C CA . ILE B 2 186 ? 91.808 106.986 86.696 1.00 64.77 186 ILE A CA 1
ATOM 1886 C C . ILE B 2 186 ? 91.812 106.069 85.487 1.00 64.77 186 ILE A C 1
ATOM 1887 O O . ILE B 2 186 ? 92.271 106.475 84.413 1.00 64.77 186 ILE A O 1
ATOM 1892 N N . ASP B 2 187 ? 91.317 104.843 85.631 1.00 64.91 187 ASP A N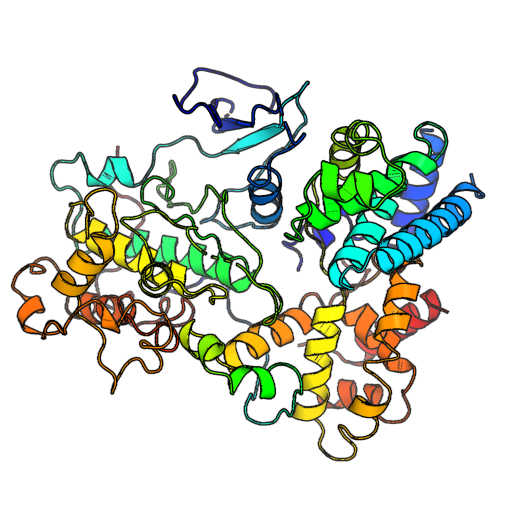 1
ATOM 1893 C CA . ASP B 2 187 ? 91.316 103.863 84.560 1.00 64.91 187 ASP A CA 1
ATOM 1894 C C . ASP B 2 187 ? 89.944 103.701 83.927 1.00 64.91 187 ASP A C 1
ATOM 1895 O O . ASP B 2 187 ? 89.771 102.854 83.046 1.00 64.91 187 ASP A O 1
ATOM 1900 N N . ILE B 2 188 ? 88.971 104.492 84.362 1.00 63.57 188 ILE A N 1
ATOM 1901 C CA . ILE B 2 188 ? 87.706 104.609 83.652 1.00 63.57 188 ILE A CA 1
ATOM 1902 C C . ILE B 2 188 ? 87.773 105.747 82.637 1.00 63.57 188 ILE A C 1
ATOM 1903 O O . ILE B 2 188 ? 87.123 105.678 81.585 1.00 63.57 188 ILE A O 1
ATOM 1908 N N . TRP B 2 189 ? 88.573 106.781 82.935 1.00 63.94 189 TRP A N 1
ATOM 1909 C CA . TRP B 2 189 ? 88.839 107.856 81.982 1.00 63.94 189 TRP A CA 1
ATOM 1910 C C . TRP B 2 189 ? 89.537 107.324 80.744 1.00 63.94 189 TRP A C 1
ATOM 1911 O O . TRP B 2 189 ? 89.223 107.737 79.617 1.00 63.94 189 TRP A O 1
ATOM 1922 N N . SER B 2 190 ? 90.481 106.398 80.943 1.00 63.98 190 SER A N 1
ATOM 1923 C CA . SER B 2 190 ? 91.220 105.814 79.833 1.00 63.98 190 SER A CA 1
ATOM 1924 C C . SER B 2 190 ? 90.309 105.005 78.922 1.00 63.98 190 SER A C 1
ATOM 1925 O O . SER B 2 190 ? 90.363 105.167 77.703 1.00 63.98 190 SER A O 1
ATOM 1928 N N . VAL B 2 191 ? 89.404 104.204 79.490 1.00 62.55 191 VAL A N 1
ATOM 1929 C CA . VAL B 2 191 ? 88.538 103.389 78.643 1.00 62.55 191 VAL A CA 1
ATOM 1930 C C . VAL B 2 191 ? 87.393 104.220 78.057 1.00 62.55 191 VAL A C 1
ATOM 1931 O O . VAL B 2 191 ? 86.846 103.862 77.004 1.00 62.55 191 VAL A O 1
ATOM 1935 N N . GLY B 2 192 ? 87.059 105.363 78.662 1.00 64.53 192 GLY A N 1
ATOM 1936 C CA . GLY B 2 192 ? 86.207 106.323 77.974 1.00 64.53 192 GLY A CA 1
ATOM 1937 C C . GLY B 2 192 ? 86.890 106.952 76.770 1.00 64.53 192 GLY A C 1
ATOM 1938 O O . GLY B 2 192 ? 86.252 107.225 75.743 1.00 64.53 192 GLY A O 1
ATOM 1939 N N . VAL B 2 193 ? 88.198 107.188 76.872 1.00 62.54 193 VAL A N 1
ATOM 1940 C CA . VAL B 2 193 ? 88.924 107.672 75.701 1.00 62.54 193 VAL A CA 1
ATOM 1941 C C . VAL B 2 193 ? 89.089 106.539 74.672 1.00 62.54 193 VAL A C 1
ATOM 1942 O O . VAL B 2 193 ? 89.130 106.798 73.464 1.00 62.54 193 VAL A O 1
ATOM 1946 N N . ILE B 2 194 ? 89.103 105.274 75.120 1.00 62.26 194 ILE A N 1
ATOM 1947 C CA . ILE B 2 194 ? 89.022 104.127 74.200 1.00 62.26 194 ILE A CA 1
ATOM 1948 C C . ILE B 2 194 ? 87.687 104.116 73.453 1.00 62.26 194 ILE A C 1
ATOM 1949 O O . ILE B 2 194 ? 87.643 103.839 72.248 1.00 62.26 194 ILE A O 1
ATOM 1954 N N . PHE B 2 195 ? 86.591 104.434 74.155 1.00 66.64 195 PHE A N 1
ATOM 1955 C CA . PHE B 2 195 ? 85.266 104.583 73.537 1.00 66.64 195 PHE A CA 1
ATOM 1956 C C . PHE B 2 195 ? 85.258 105.661 72.458 1.00 66.64 195 PHE A C 1
ATOM 1957 O O . PHE B 2 195 ? 84.773 105.436 71.338 1.00 66.64 195 PHE A O 1
ATOM 1965 N N . ALA B 2 196 ? 85.803 106.836 72.778 1.00 65.73 196 ALA A N 1
ATOM 1966 C CA . ALA B 2 196 ? 85.804 107.925 71.804 1.00 65.73 196 ALA A CA 1
ATOM 1967 C C . ALA B 2 196 ? 86.782 107.675 70.659 1.00 65.73 196 ALA A C 1
ATOM 1968 O O . ALA B 2 196 ? 86.501 108.050 69.516 1.00 65.73 196 ALA A O 1
ATOM 1970 N N . GLU B 2 197 ? 87.915 107.030 70.944 1.00 70.39 197 GLU A N 1
ATOM 1971 C CA . GLU B 2 197 ? 88.888 106.659 69.923 1.00 70.39 197 GLU A CA 1
ATOM 1972 C C . GLU B 2 197 ? 88.343 105.573 69.005 1.00 70.39 197 GLU A C 1
ATOM 1973 O O . GLU B 2 197 ? 88.703 105.517 67.824 1.00 70.39 197 GLU A O 1
ATOM 1979 N N . LEU B 2 198 ? 87.485 104.703 69.533 1.00 67.97 198 LEU A N 1
ATOM 1980 C CA . LEU B 2 198 ? 86.860 103.664 68.729 1.00 67.97 198 LEU A CA 1
ATOM 1981 C C . LEU B 2 198 ? 85.749 104.219 67.850 1.00 67.97 198 LEU A C 1
ATOM 1982 O O . LEU B 2 198 ? 85.626 103.823 66.686 1.00 67.97 198 LEU A O 1
ATOM 1987 N N . MET B 2 199 ? 84.939 105.140 68.370 1.00 68.67 199 MET A N 1
ATOM 1988 C CA . MET B 2 199 ? 83.862 105.676 67.547 1.00 68.67 199 MET A CA 1
ATOM 1989 C C . MET B 2 199 ? 84.259 106.926 66.767 1.00 68.67 199 MET A C 1
ATOM 1990 O O . MET B 2 199 ? 83.422 107.479 66.048 1.00 68.67 199 MET A O 1
ATOM 1995 N N . LEU B 2 200 ? 85.511 107.378 66.873 1.00 70.53 200 LEU A N 1
ATOM 1996 C CA . LEU B 2 200 ? 85.986 108.460 66.023 1.00 70.53 200 LEU A CA 1
ATOM 1997 C C . LEU B 2 200 ? 87.073 108.060 65.034 1.00 70.53 200 LEU A C 1
ATOM 1998 O O . LEU B 2 200 ? 87.331 108.834 64.107 1.00 70.53 200 LEU A O 1
ATOM 2003 N N . ARG B 2 201 ? 87.713 106.890 65.221 1.00 69.08 201 ARG A N 1
ATOM 2004 C CA . ARG B 2 201 ? 88.768 106.332 64.349 1.00 69.08 201 ARG A CA 1
ATOM 2005 C C . ARG B 2 201 ? 89.974 107.262 64.212 1.00 69.08 201 ARG A C 1
ATOM 2006 O O . ARG B 2 201 ? 90.647 107.279 63.179 1.00 69.08 201 ARG A O 1
ATOM 2014 N N . ILE B 2 202 ? 90.249 108.036 65.259 1.00 70.66 202 ILE A N 1
ATOM 2015 C CA . ILE B 2 202 ? 91.377 108.966 65.290 1.00 70.66 202 ILE A CA 1
ATOM 2016 C C . ILE B 2 202 ? 92.003 108.906 66.670 1.00 70.66 202 ILE A C 1
ATOM 2017 O O . ILE B 2 202 ? 91.340 108.518 67.646 1.00 70.66 202 ILE A O 1
ATOM 2022 N N . PRO B 2 203 ? 93.315 109.137 66.769 1.00 70.04 203 PRO A N 1
ATOM 2023 C CA . PRO B 2 203 ? 93.924 109.346 68.091 1.00 70.04 203 PRO A CA 1
ATOM 2024 C C . PRO B 2 203 ? 93.305 110.531 68.816 1.00 70.04 203 PRO A C 1
ATOM 2025 O O . PRO B 2 203 ? 93.476 111.687 68.426 1.00 70.04 203 PRO A O 1
ATOM 2029 N N . TYR B 2 204 ? 92.580 110.223 69.885 1.00 68.19 204 TYR A N 1
ATOM 2030 C CA . TYR B 2 204 ? 91.832 111.210 70.645 1.00 68.19 204 TYR A CA 1
ATOM 2031 C C . TYR B 2 204 ? 92.758 111.884 71.643 1.00 68.19 204 TYR A C 1
ATOM 2032 O O . TYR B 2 204 ? 93.535 111.206 72.324 1.00 68.19 204 TYR A O 1
ATOM 2041 N N . LEU B 2 205 ? 92.663 113.219 71.721 1.00 71.15 205 LEU A N 1
ATOM 2042 C CA . LEU B 2 205 ? 93.423 114.112 72.598 1.00 71.15 205 LEU A CA 1
ATOM 2043 C C . LEU B 2 205 ? 94.939 113.945 72.500 1.00 71.15 205 LEU A C 1
ATOM 2044 O O . LEU B 2 205 ? 95.552 113.396 73.423 1.00 71.15 205 LEU A O 1
ATOM 2049 N N . PRO B 2 206 ? 95.584 114.390 71.418 1.00 69.87 206 PRO A N 1
ATOM 2050 C CA . PRO B 2 206 ? 97.041 114.244 71.331 1.00 69.87 206 PRO A CA 1
ATOM 2051 C C . PRO B 2 206 ? 97.782 115.413 71.961 1.00 69.87 206 PRO A C 1
ATOM 2052 O O . PRO B 2 206 ? 97.296 116.544 72.009 1.00 69.87 206 PRO A O 1
ATOM 2056 N N . GLY B 2 207 ? 98.992 115.132 72.442 1.00 81.19 207 GLY A N 1
ATOM 2057 C CA . GLY B 2 207 ? 99.833 116.167 73.015 1.00 81.19 207 GLY A CA 1
ATOM 2058 C C . GLY B 2 207 ? 101.200 116.237 72.363 1.00 81.19 207 GLY A C 1
ATOM 2059 O O . GLY B 2 207 ? 101.650 115.260 71.757 1.00 81.19 207 GLY A O 1
ATOM 2060 N N . GLN B 2 208 ? 101.874 117.382 72.480 1.00 91.10 208 GLN A N 1
ATOM 2061 C CA . GLN B 2 208 ? 103.162 117.567 71.818 1.00 91.10 208 GLN A CA 1
ATOM 2062 C C . GLN B 2 208 ? 104.349 117.243 72.720 1.00 91.10 208 GLN A C 1
ATOM 2063 O O . GLN B 2 208 ? 105.279 118.054 72.809 1.00 91.10 208 GLN A O 1
ATOM 2069 N N . ASN B 2 209 ? 104.321 116.058 73.356 1.00 92.12 209 ASN A N 1
ATOM 2070 C CA . ASN B 2 209 ? 105.420 115.493 74.166 1.00 92.12 209 ASN A CA 1
ATOM 2071 C C . ASN B 2 209 ? 105.852 116.422 75.303 1.00 92.12 209 ASN A C 1
ATOM 2072 O O . ASN B 2 209 ? 107.039 116.565 75.604 1.00 92.12 209 ASN A O 1
ATOM 2077 N N . ASP B 2 210 ? 104.873 117.046 75.949 1.00 87.82 210 ASP A N 1
ATOM 2078 C CA . ASP B 2 210 ? 105.106 118.143 76.878 1.00 87.82 210 ASP A CA 1
ATOM 2079 C C . ASP B 2 210 ? 103.923 118.215 77.841 1.00 87.82 210 ASP A C 1
ATOM 2080 O O . ASP B 2 210 ? 103.259 117.206 78.104 1.00 87.82 210 ASP A O 1
ATOM 2085 N N . VAL B 2 211 ? 103.690 119.403 78.402 1.00 84.43 211 VAL A N 1
ATOM 2086 C CA . VAL B 2 211 ? 102.595 119.663 79.335 1.00 84.43 211 VAL A CA 1
ATOM 2087 C C . VAL B 2 211 ? 101.354 120.070 78.527 1.00 84.43 211 VAL A C 1
ATOM 2088 O O . VAL B 2 211 ? 100.307 120.411 79.088 1.00 84.43 211 VAL A O 1
ATOM 2092 N N . ASP B 2 212 ? 101.439 119.957 77.192 1.00 84.98 212 ASP A N 1
ATOM 2093 C CA . ASP B 2 212 ? 100.383 120.421 76.292 1.00 84.98 212 ASP A CA 1
ATOM 2094 C C . ASP B 2 212 ? 99.139 119.535 76.326 1.00 84.98 212 ASP A C 1
ATOM 2095 O O . ASP B 2 212 ? 98.103 119.903 75.749 1.00 84.98 212 ASP A O 1
ATOM 2100 N N . GLN B 2 213 ? 99.226 118.371 76.984 1.00 83.96 213 GLN A N 1
ATOM 2101 C CA . GLN B 2 213 ? 98.061 117.517 77.189 1.00 83.96 213 GLN A CA 1
ATOM 2102 C C . GLN B 2 213 ? 97.014 118.207 78.058 1.00 83.96 213 GLN A C 1
ATOM 2103 O O . GLN B 2 213 ? 95.808 118.049 77.828 1.00 83.96 213 GLN A O 1
ATOM 2109 N N . MET B 2 214 ? 97.458 119.015 79.028 1.00 86.38 214 MET A N 1
ATOM 2110 C CA . MET B 2 214 ? 96.544 119.784 79.871 1.00 86.38 214 MET A CA 1
ATOM 2111 C C . MET B 2 214 ? 95.777 120.841 79.074 1.00 86.38 214 MET A C 1
ATOM 2112 O O . MET B 2 214 ? 94.558 120.982 79.228 1.00 86.38 214 MET A O 1
ATOM 2117 N N . GLU B 2 215 ? 96.473 121.577 78.196 1.00 85.56 215 GLU A N 1
ATOM 2118 C CA . GLU B 2 215 ? 95.791 122.548 77.339 1.00 85.56 215 GLU A CA 1
ATOM 2119 C C . GLU B 2 215 ? 94.873 121.898 76.311 1.00 85.56 215 GLU A C 1
ATOM 2120 O O . GLU B 2 215 ? 93.797 122.440 76.031 1.00 85.56 215 GLU A O 1
ATOM 2126 N N . VAL B 2 216 ? 95.249 120.743 75.747 1.00 78.80 216 VAL A N 1
ATOM 2127 C CA . VAL B 2 216 ? 94.324 120.164 74.768 1.00 78.80 216 VAL A CA 1
ATOM 2128 C C . VAL B 2 216 ? 93.130 119.496 75.475 1.00 78.80 216 VAL A C 1
ATOM 2129 O O . VAL B 2 216 ? 92.016 119.492 74.938 1.00 78.80 216 VAL A O 1
ATOM 2133 N N . THR B 2 217 ? 93.306 119.013 76.715 1.00 78.03 217 THR A N 1
ATOM 2134 C CA . THR B 2 217 ? 92.181 118.483 77.484 1.00 78.03 217 THR A CA 1
ATOM 2135 C C . THR B 2 217 ? 91.239 119.600 77.928 1.00 78.03 217 THR A C 1
ATOM 2136 O O . THR B 2 217 ? 90.011 119.435 77.896 1.00 78.03 217 THR A O 1
ATOM 2140 N N . PHE B 2 218 ? 91.797 120.761 78.296 1.00 84.69 218 PHE A N 1
ATOM 2141 C CA . PHE B 2 218 ? 90.981 121.939 78.582 1.00 84.69 218 PHE A CA 1
ATOM 2142 C C . PHE B 2 218 ? 90.261 122.446 77.339 1.00 84.69 218 PHE A C 1
ATOM 2143 O O . PHE B 2 218 ? 89.127 122.926 77.433 1.00 84.69 218 PHE A O 1
ATOM 2151 N N . ARG B 2 219 ? 90.911 122.358 76.177 1.00 81.16 219 ARG A N 1
ATOM 2152 C CA . ARG B 2 219 ? 90.292 122.795 74.933 1.00 81.16 219 ARG A CA 1
ATOM 2153 C C . ARG B 2 219 ? 89.199 121.835 74.480 1.00 81.16 219 ARG A C 1
ATOM 2154 O O . ARG B 2 219 ? 88.227 122.262 73.845 1.00 81.16 219 ARG A O 1
ATOM 2162 N N . ALA B 2 220 ? 89.332 120.549 74.798 1.00 79.19 220 ALA A N 1
ATOM 2163 C CA . ALA B 2 220 ? 88.359 119.558 74.361 1.00 79.19 220 ALA A CA 1
ATOM 2164 C C . ALA B 2 220 ? 87.165 119.449 75.305 1.00 79.19 220 ALA A C 1
ATOM 2165 O O . ALA B 2 220 ? 86.016 119.574 74.867 1.00 79.19 220 ALA A O 1
ATOM 2167 N N . LEU B 2 221 ? 87.409 119.219 76.597 1.00 75.21 221 LEU A N 1
ATOM 2168 C CA . LEU B 2 221 ? 86.332 118.924 77.531 1.00 75.21 221 LEU A CA 1
ATOM 2169 C C . LEU B 2 221 ? 86.145 119.965 78.627 1.00 75.21 221 LEU A C 1
ATOM 2170 O O . LEU B 2 221 ? 85.134 119.911 79.333 1.00 75.21 221 LEU A O 1
ATOM 2175 N N . GLY B 2 222 ? 87.071 120.895 78.793 1.00 83.17 222 GLY A N 1
ATOM 2176 C CA . GLY B 2 222 ? 86.781 122.037 79.646 1.00 83.17 222 GLY A CA 1
ATOM 2177 C C . GLY B 2 222 ? 87.660 122.183 80.878 1.00 83.17 222 GLY A C 1
ATOM 2178 O O . GLY B 2 222 ? 87.936 121.213 81.596 1.00 83.17 222 GLY A O 1
ATOM 2179 N N . THR B 2 223 ? 88.109 123.410 81.115 1.00 83.43 223 THR A N 1
ATOM 2180 C CA . THR B 2 223 ? 88.732 123.778 82.382 1.00 83.43 223 THR A CA 1
ATOM 2181 C C . THR B 2 223 ? 87.668 123.750 83.475 1.00 83.43 223 THR A C 1
ATOM 2182 O O . THR B 2 223 ? 86.597 124.343 83.296 1.00 83.43 223 THR A O 1
ATOM 2186 N N . PRO B 2 224 ? 87.881 122.846 84.451 1.00 83.43 224 PRO A N 1
ATOM 2187 C CA . PRO B 2 224 ? 87.073 122.571 85.628 1.00 83.43 224 PRO A CA 1
ATOM 2188 C C . PRO B 2 224 ? 86.909 123.869 86.394 1.00 83.43 224 PRO A C 1
ATOM 2189 O O . PRO B 2 224 ? 87.895 124.602 86.555 1.00 83.43 224 PRO A O 1
ATOM 2193 N N . THR B 2 225 ? 85.700 124.134 86.880 1.00 86.53 225 THR A N 1
ATOM 2194 C CA . THR B 2 225 ? 85.420 125.342 87.644 1.00 86.53 225 THR A CA 1
ATOM 2195 C C . THR B 2 225 ? 85.371 125.039 89.140 1.00 86.53 225 THR A C 1
ATOM 2196 O O . THR B 2 225 ? 85.264 123.882 89.546 1.00 86.53 225 THR A O 1
ATOM 2200 N N . ASP B 2 226 ? 85.451 126.088 89.952 1.00 86.69 226 ASP A N 1
ATOM 2201 C CA . ASP B 2 226 ? 85.427 125.953 91.406 1.00 86.69 226 ASP A CA 1
ATOM 2202 C C . ASP B 2 226 ? 84.118 125.374 91.942 1.00 86.69 226 ASP A C 1
ATOM 2203 O O . ASP B 2 226 ? 84.123 124.567 92.871 1.00 86.69 226 ASP A O 1
ATOM 2208 N N . ARG B 2 227 ? 83.001 125.788 91.351 1.00 88.30 227 ARG A N 1
ATOM 2209 C CA . ARG B 2 227 ? 81.683 125.335 91.788 1.00 88.30 227 ARG A CA 1
ATOM 2210 C C . ARG B 2 227 ? 81.475 123.828 91.647 1.00 88.30 227 ARG A C 1
ATOM 2211 O O . ARG B 2 227 ? 80.878 123.196 92.520 1.00 88.30 227 ARG A O 1
ATOM 2219 N N . ASP B 2 228 ? 81.960 123.258 90.549 1.00 82.28 228 ASP A N 1
ATOM 2220 C CA . ASP B 2 228 ? 81.815 121.825 90.304 1.00 82.28 228 ASP A CA 1
ATOM 2221 C C . ASP B 2 228 ? 82.480 120.472 90.544 1.00 82.28 228 ASP A C 1
ATOM 2222 O O . ASP B 2 228 ? 81.831 119.513 90.964 1.00 82.28 228 ASP A O 1
ATOM 2227 N N . TRP B 2 229 ? 83.777 120.403 90.262 1.00 78.18 229 TRP A N 1
ATOM 2228 C CA . TRP B 2 229 ? 84.860 119.596 90.808 1.00 78.18 229 TRP A CA 1
ATOM 2229 C C . TRP B 2 229 ? 85.643 120.432 91.830 1.00 78.18 229 TRP A C 1
ATOM 2230 O O . TRP B 2 229 ? 86.526 121.184 91.432 1.00 78.18 229 TRP A O 1
ATOM 2241 N N . PRO B 2 230 ? 85.357 120.319 93.158 1.00 80.32 230 PRO A N 1
ATOM 2242 C CA . PRO B 2 230 ? 86.036 121.165 94.139 1.00 80.32 230 PRO A CA 1
ATOM 2243 C C . PRO B 2 230 ? 87.467 120.700 94.389 1.00 80.32 230 PRO A C 1
ATOM 2244 O O . PRO B 2 230 ? 87.869 119.606 93.984 1.00 80.32 230 PRO A O 1
ATOM 2248 N N . GLU B 2 231 ? 88.227 121.586 95.048 1.00 80.47 231 GLU A N 1
ATOM 2249 C CA . GLU B 2 231 ? 89.626 121.387 95.459 1.00 80.47 231 GLU A CA 1
ATOM 2250 C C . GLU B 2 231 ? 90.555 121.105 94.279 1.00 80.47 231 GLU A C 1
ATOM 2251 O O . GLU B 2 231 ? 91.565 120.417 94.422 1.00 80.47 231 GLU A O 1
ATOM 2257 N N . VAL B 2 232 ? 90.236 121.652 93.102 1.00 79.63 232 VAL A N 1
ATOM 2258 C CA . VAL B 2 232 ? 91.120 121.517 91.947 1.00 79.63 232 VAL A CA 1
ATOM 2259 C C . VAL B 2 232 ? 92.253 122.530 92.002 1.00 79.63 232 VAL A C 1
ATOM 2260 O O . VAL B 2 232 ? 93.262 122.372 91.301 1.00 79.63 232 VAL A O 1
ATOM 2264 N N . SER B 2 233 ? 92.143 123.540 92.863 1.00 75.60 233 SER A N 1
ATOM 2265 C CA . SER B 2 233 ? 93.156 124.574 93.009 1.00 75.60 233 SER A CA 1
ATOM 2266 C C . SER B 2 233 ? 94.246 124.196 94.003 1.00 75.60 233 SER A C 1
ATOM 2267 O O . SER B 2 233 ? 95.091 125.037 94.324 1.00 75.60 233 SER A O 1
ATOM 2270 N N . SER B 2 234 ? 94.247 122.959 94.494 1.00 79.66 234 SER A N 1
ATOM 2271 C CA . SER B 2 234 ? 95.240 122.487 95.455 1.00 79.66 234 SER A CA 1
ATOM 2272 C C . SER B 2 234 ? 96.307 121.629 94.789 1.00 79.66 234 SER A C 1
ATOM 2273 O O . SER B 2 234 ? 96.789 120.654 95.371 1.00 79.66 234 SER A O 1
ATOM 2276 N N . PHE B 2 235 ? 96.693 121.973 93.559 1.00 79.01 235 PHE A N 1
ATOM 2277 C CA . PHE B 2 235 ? 97.704 121.229 92.825 1.00 79.01 235 PHE A CA 1
ATOM 2278 C C . PHE B 2 235 ? 98.904 122.062 92.401 1.00 79.01 235 PHE A C 1
ATOM 2279 O O . PHE B 2 235 ? 99.862 121.485 91.865 1.00 79.01 235 PHE A O 1
ATOM 2287 N N . MET B 2 236 ? 98.854 123.395 92.593 1.00 84.86 236 MET A N 1
ATOM 2288 C CA . MET B 2 236 ? 99.871 124.380 92.169 1.00 84.86 236 MET A CA 1
ATOM 2289 C C . MET B 2 236 ? 100.038 124.324 90.637 1.00 84.86 236 MET A C 1
ATOM 2290 O O . MET B 2 236 ? 101.100 124.554 90.065 1.00 84.86 236 MET A O 1
ATOM 2295 N N . THR B 2 237 ? 98.931 124.031 89.950 1.00 80.56 237 THR A N 1
ATOM 2296 C CA . THR B 2 237 ? 98.881 124.018 88.491 1.00 80.56 237 THR A CA 1
ATOM 2297 C C . THR B 2 237 ? 97.642 124.723 87.944 1.00 80.56 237 THR A C 1
ATOM 2298 O O . THR B 2 237 ? 97.692 125.253 86.828 1.00 80.56 237 THR A O 1
ATOM 2302 N N . TYR B 2 238 ? 96.561 124.820 88.724 1.00 84.78 238 TYR A N 1
ATOM 2303 C CA . TYR B 2 238 ? 95.320 125.454 88.287 1.00 84.78 238 TYR A CA 1
ATOM 2304 C C . TYR B 2 238 ? 95.449 126.964 88.128 1.00 84.78 238 TYR A C 1
ATOM 2305 O O . TYR B 2 238 ? 94.708 127.556 87.336 1.00 84.78 238 TYR A O 1
ATOM 2314 N N . ASN B 2 239 ? 96.372 127.598 88.851 1.00 91.43 239 ASN A N 1
ATOM 2315 C CA . ASN B 2 239 ? 96.580 129.033 88.722 1.00 91.43 239 ASN A CA 1
ATOM 2316 C C . ASN B 2 239 ? 97.427 129.405 87.512 1.00 91.43 239 ASN A C 1
ATOM 2317 O O . ASN B 2 239 ? 97.559 130.597 87.214 1.00 91.43 239 ASN A O 1
ATOM 2322 N N . LYS B 2 240 ? 98.008 128.421 86.820 1.00 93.18 240 LYS A N 1
ATOM 2323 C CA . LYS B 2 240 ? 98.843 128.719 85.663 1.00 93.18 240 LYS A CA 1
ATOM 2324 C C . LYS B 2 240 ? 98.003 129.136 84.463 1.00 93.18 240 LYS A C 1
ATOM 2325 O O . LYS B 2 240 ? 98.454 129.928 83.627 1.00 93.18 240 LYS A O 1
ATOM 2331 N N . LEU B 2 241 ? 96.785 128.616 84.357 1.00 93.34 241 LEU A N 1
ATOM 2332 C CA . LEU B 2 241 ? 95.941 128.825 83.190 1.00 93.34 241 LEU A CA 1
ATOM 2333 C C . LEU B 2 241 ? 94.626 129.498 83.564 1.00 93.34 241 LEU A C 1
ATOM 2334 O O . LEU B 2 241 ? 94.324 129.739 84.736 1.00 93.34 241 LEU A O 1
ATOM 2339 N N . GLN B 2 242 ? 93.840 129.796 82.533 1.00 94.51 242 GLN A N 1
ATOM 2340 C CA . GLN B 2 242 ? 92.534 130.433 82.649 1.00 94.51 242 GLN A CA 1
ATOM 2341 C C . GLN B 2 242 ? 91.440 129.444 82.248 1.00 94.51 242 GLN A C 1
ATOM 2342 O O . GLN B 2 242 ? 91.711 128.315 81.832 1.00 94.51 242 GLN A O 1
ATOM 2348 N N . ILE B 2 243 ? 90.189 129.884 82.372 1.00 88.89 243 ILE A N 1
ATOM 2349 C CA . ILE B 2 243 ? 89.042 129.003 82.175 1.00 88.89 243 ILE A CA 1
ATOM 2350 C C . ILE B 2 243 ? 88.700 128.904 80.695 1.00 88.89 243 ILE A C 1
ATOM 2351 O O . ILE B 2 243 ? 88.925 129.840 79.918 1.00 88.89 243 ILE A O 1
ATOM 2356 N N . TYR B 2 244 ? 88.145 127.756 80.306 1.00 81.58 244 TYR A N 1
ATOM 2357 C CA . TYR B 2 244 ? 87.628 127.424 78.989 1.00 81.58 244 TYR A CA 1
ATOM 2358 C C . TYR B 2 244 ? 86.179 126.957 79.110 1.00 81.58 244 TYR A C 1
ATOM 2359 O O . TYR B 2 244 ? 85.800 126.394 80.142 1.00 81.58 244 TYR A O 1
ATOM 2368 N N . PRO B 2 245 ? 85.341 127.193 78.099 1.00 76.58 245 PRO A N 1
ATOM 2369 C CA . PRO B 2 245 ? 83.935 126.753 78.187 1.00 76.58 245 PRO A CA 1
ATOM 2370 C C . PRO B 2 245 ? 83.807 125.248 78.036 1.00 76.58 245 PRO A C 1
ATOM 2371 O O . PRO B 2 245 ? 84.402 124.652 77.126 1.00 76.58 245 PRO A O 1
ATOM 2375 N N . PRO B 2 246 ? 83.056 124.597 78.930 1.00 76.98 246 PRO A N 1
ATOM 2376 C CA . PRO B 2 246 ? 82.737 123.185 78.730 1.00 76.98 246 PRO A CA 1
ATOM 2377 C C . PRO B 2 246 ? 81.774 123.016 77.568 1.00 76.98 246 PRO A C 1
ATOM 2378 O O . PRO B 2 246 ? 80.985 123.927 77.265 1.00 76.98 246 PRO A O 1
ATOM 2382 N N . PRO B 2 247 ? 81.807 121.873 76.878 1.00 78.49 247 PRO A N 1
ATOM 2383 C CA . PRO B 2 247 ? 80.916 121.698 75.724 1.00 78.49 247 PRO A CA 1
ATOM 2384 C C . PRO B 2 247 ? 79.484 121.408 76.143 1.00 78.49 247 PRO A C 1
ATOM 2385 O O . PRO B 2 247 ? 79.226 120.665 77.094 1.00 78.49 247 PRO A O 1
ATOM 2389 N N . SER B 2 248 ? 78.549 122.008 75.413 1.00 82.00 248 SER A N 1
ATOM 2390 C CA . SER B 2 248 ? 77.127 121.806 75.641 1.00 82.00 248 SER A CA 1
ATOM 2391 C C . SER B 2 248 ? 76.651 120.611 74.818 1.00 82.00 248 SER A C 1
ATOM 2392 O O . SER B 2 248 ? 77.452 119.856 74.258 1.00 82.00 248 SER A O 1
ATOM 2395 N N . ARG B 2 249 ? 75.334 120.429 74.720 1.00 82.70 249 ARG A N 1
ATOM 2396 C CA . ARG B 2 249 ? 74.762 119.315 73.977 1.00 82.70 249 ARG A CA 1
ATOM 2397 C C . ARG B 2 249 ? 74.547 119.634 72.498 1.00 82.70 249 ARG A C 1
ATOM 2398 O O . ARG B 2 249 ? 73.770 118.943 71.828 1.00 82.70 249 ARG A O 1
ATOM 2406 N N . ASP B 2 250 ? 75.222 120.662 71.977 1.00 89.81 250 ASP A N 1
ATOM 2407 C CA . ASP B 2 250 ? 75.368 120.856 70.540 1.00 89.81 250 ASP A CA 1
ATOM 2408 C C . ASP B 2 250 ? 76.470 119.981 69.956 1.00 89.81 250 ASP A C 1
ATOM 2409 O O . ASP B 2 250 ? 76.651 119.965 68.733 1.00 89.81 250 ASP A O 1
ATOM 2414 N N . GLU B 2 251 ? 77.209 119.270 70.809 1.00 84.35 251 GLU A N 1
ATOM 2415 C CA . GLU B 2 251 ? 78.156 118.222 70.454 1.00 84.35 251 GLU A CA 1
ATOM 2416 C C . GLU B 2 251 ? 77.487 116.922 70.021 1.00 84.35 251 GLU A C 1
ATOM 2417 O O . GLU B 2 251 ? 78.194 115.998 69.610 1.00 84.35 251 GLU A O 1
ATOM 2423 N N . LEU B 2 252 ? 76.160 116.818 70.150 1.00 88.29 252 LEU A N 1
ATOM 2424 C CA . LEU B 2 252 ? 75.442 115.607 69.759 1.00 88.29 252 LEU A CA 1
ATOM 2425 C C . LEU B 2 252 ? 75.515 115.368 68.254 1.00 88.29 252 LEU A C 1
ATOM 2426 O O . LEU B 2 252 ? 75.703 114.230 67.810 1.00 88.29 252 LEU A O 1
ATOM 2431 N N . ARG B 2 253 ? 75.386 116.426 67.455 1.00 92.42 253 ARG A N 1
ATOM 2432 C CA . ARG B 2 253 ? 75.483 116.298 66.005 1.00 92.42 253 ARG A CA 1
ATOM 2433 C C . ARG B 2 253 ? 76.909 116.561 65.527 1.00 92.42 253 ARG A C 1
ATOM 2434 O O . ARG B 2 253 ? 77.568 115.660 64.990 1.00 92.42 253 ARG A O 1
ATOM 2442 N N . LYS B 2 254 ? 77.398 117.783 65.752 1.00 91.94 254 LYS A N 1
ATOM 2443 C CA . LYS B 2 254 ? 78.738 118.176 65.334 1.00 91.94 254 LYS A CA 1
ATOM 2444 C C . LYS B 2 254 ? 79.780 117.447 66.168 1.00 91.94 254 LYS A C 1
ATOM 2445 O O . LYS B 2 254 ? 79.568 117.224 67.361 1.00 91.94 254 LYS A O 1
ATOM 2451 N N . ARG B 2 255 ? 80.803 116.919 65.474 1.00 88.09 255 ARG A N 1
ATOM 2452 C CA . ARG B 2 255 ? 82.042 116.220 65.866 1.00 88.09 255 ARG A CA 1
ATOM 2453 C C . ARG B 2 255 ? 81.770 114.846 66.487 1.00 88.09 255 ARG A C 1
ATOM 2454 O O . ARG B 2 255 ? 82.715 114.124 66.821 1.00 88.09 255 ARG A O 1
ATOM 2462 N N . PHE B 2 256 ? 80.505 114.468 66.645 1.00 82.72 256 PHE A N 1
ATOM 2463 C CA . PHE B 2 256 ? 80.126 113.200 67.238 1.00 82.72 256 PHE A CA 1
ATOM 2464 C C . PHE B 2 256 ? 78.842 112.686 66.598 1.00 82.72 256 PHE A C 1
ATOM 2465 O O . PHE B 2 256 ? 77.995 112.086 67.268 1.00 82.72 256 PHE A O 1
ATOM 2473 N N . ILE B 2 257 ? 78.668 112.929 65.291 1.00 85.47 257 ILE A N 1
ATOM 2474 C CA . ILE B 2 257 ? 77.419 112.600 64.604 1.00 85.47 257 ILE A CA 1
ATOM 2475 C C . ILE B 2 257 ? 77.204 111.095 64.431 1.00 85.47 257 ILE A C 1
ATOM 2476 O O . ILE B 2 257 ? 76.071 110.663 64.186 1.00 85.47 257 ILE A O 1
ATOM 2481 N N . ALA B 2 258 ? 78.242 110.276 64.572 1.00 84.07 258 ALA A N 1
ATOM 2482 C CA . ALA B 2 258 ? 78.102 108.827 64.453 1.00 84.07 258 ALA A CA 1
ATOM 2483 C C . ALA B 2 258 ? 78.004 108.261 65.865 1.00 84.07 258 ALA A C 1
ATOM 2484 O O . ALA B 2 258 ? 78.936 107.631 66.367 1.00 84.07 258 ALA A O 1
ATOM 2486 N N . ALA B 2 259 ? 76.853 108.475 66.498 1.00 77.35 259 ALA A N 1
ATOM 2487 C CA . ALA B 2 259 ? 76.645 108.068 67.880 1.00 77.35 259 ALA A CA 1
ATOM 2488 C C . ALA B 2 259 ? 75.151 107.963 68.145 1.00 77.35 259 ALA A C 1
ATOM 2489 O O . ALA B 2 259 ? 74.331 108.489 67.387 1.00 77.35 259 ALA A O 1
ATOM 2491 N N . SER B 2 260 ? 74.813 107.281 69.236 1.00 71.95 260 SER A N 1
ATOM 2492 C CA . SER B 2 260 ? 73.432 107.075 69.641 1.00 71.95 260 SER A CA 1
ATOM 2493 C C . SER B 2 260 ? 73.070 108.027 70.777 1.00 71.95 260 SER A C 1
ATOM 2494 O O . SER B 2 260 ? 73.876 108.847 71.220 1.00 71.95 260 SER A O 1
ATOM 2497 N N . GLU B 2 261 ? 71.828 107.918 71.249 1.00 76.07 261 GLU A N 1
ATOM 2498 C CA . GLU B 2 261 ? 71.347 108.798 72.308 1.00 76.07 261 GLU A CA 1
ATOM 2499 C C . GLU B 2 261 ? 71.923 108.416 73.665 1.00 76.07 261 GLU A C 1
ATOM 2500 O O . GLU B 2 261 ? 72.290 109.293 74.455 1.00 76.07 261 GLU A O 1
ATOM 2506 N N . TYR B 2 262 ? 72.009 107.121 73.952 1.00 70.30 262 TYR A N 1
ATOM 2507 C CA . TYR B 2 262 ? 72.507 106.637 75.231 1.00 70.30 262 TYR A CA 1
ATOM 2508 C C . TYR B 2 262 ? 74.021 106.482 75.271 1.00 70.30 262 TYR A C 1
ATOM 2509 O O . TYR B 2 262 ? 74.568 106.208 76.345 1.00 70.30 262 TYR A O 1
ATOM 2518 N N . ALA B 2 263 ? 74.709 106.635 74.139 1.00 71.15 263 ALA A N 1
ATOM 2519 C CA . ALA B 2 263 ? 76.165 106.551 74.152 1.00 71.15 263 ALA A CA 1
ATOM 2520 C C . ALA B 2 263 ? 76.785 107.803 74.759 1.00 71.15 263 ALA A C 1
ATOM 2521 O O . ALA B 2 263 ? 77.782 107.715 75.488 1.00 71.15 263 ALA A O 1
ATOM 2523 N N . LEU B 2 264 ? 76.207 108.975 74.473 1.00 72.96 264 LEU A N 1
ATOM 2524 C CA . LEU B 2 264 ? 76.742 110.218 75.019 1.00 72.96 264 LEU A CA 1
ATOM 2525 C C . LEU B 2 264 ? 76.500 110.343 76.512 1.00 72.96 264 LEU A C 1
ATOM 2526 O O . LEU B 2 264 ? 77.264 111.037 77.186 1.00 72.96 264 LEU A O 1
ATOM 2531 N N . ASP B 2 265 ? 75.471 109.674 77.043 1.00 73.91 265 ASP A N 1
ATOM 2532 C CA . ASP B 2 265 ? 75.188 109.746 78.475 1.00 73.91 265 ASP A CA 1
ATOM 2533 C C . ASP B 2 265 ? 76.289 109.085 79.299 1.00 73.91 265 ASP A C 1
ATOM 2534 O O . ASP B 2 265 ? 76.864 109.713 80.197 1.00 73.91 265 ASP A O 1
ATOM 2539 N N . PHE B 2 266 ? 76.652 107.850 78.968 1.00 68.62 266 PHE A N 1
ATOM 2540 C CA . PHE B 2 266 ? 77.720 107.214 79.722 1.00 68.62 266 PHE A CA 1
ATOM 2541 C C . PHE B 2 266 ? 79.103 107.595 79.210 1.00 68.62 266 PHE A C 1
ATOM 2542 O O . PHE B 2 266 ? 80.085 107.375 79.922 1.00 68.62 266 PHE A O 1
ATOM 2550 N N . MET B 2 267 ? 79.206 108.177 78.009 1.00 73.65 267 MET A N 1
ATOM 2551 C CA . MET B 2 267 ? 80.461 108.803 77.606 1.00 73.65 267 MET A CA 1
ATOM 2552 C C . MET B 2 267 ? 80.740 110.058 78.425 1.00 73.65 267 MET A C 1
ATOM 2553 O O . MET B 2 267 ? 81.868 110.266 78.884 1.00 73.65 267 MET A O 1
ATOM 2558 N N . CYS B 2 268 ? 79.722 110.903 78.622 1.00 71.72 268 CYS A N 1
ATOM 2559 C CA . CYS B 2 268 ? 79.884 112.097 79.441 1.00 71.72 268 CYS A CA 1
ATOM 2560 C C . CYS B 2 268 ? 79.999 111.748 80.914 1.00 71.72 268 CYS A C 1
ATOM 2561 O O . CYS B 2 268 ? 80.642 112.481 81.668 1.00 71.72 268 CYS A O 1
ATOM 2564 N N . GLY B 2 269 ? 79.383 110.641 81.340 1.00 68.74 269 GLY A N 1
ATOM 2565 C CA . GLY B 2 269 ? 79.604 110.139 82.684 1.00 68.74 269 GLY A CA 1
ATOM 2566 C C . GLY B 2 269 ? 80.940 109.452 82.867 1.00 68.74 269 GLY A C 1
ATOM 2567 O O . GLY B 2 269 ? 81.410 109.325 84.002 1.00 68.74 269 GLY A O 1
ATOM 2568 N N . MET B 2 270 ? 81.561 109.008 81.778 1.00 69.51 270 MET A N 1
ATOM 2569 C CA . MET B 2 270 ? 82.881 108.397 81.820 1.00 69.51 270 MET A CA 1
ATOM 2570 C C . MET B 2 270 ? 83.995 109.409 81.637 1.00 69.51 270 MET A C 1
ATOM 2571 O O . MET B 2 270 ? 85.093 109.212 82.165 1.00 69.51 270 MET A O 1
ATOM 2576 N N . LEU B 2 271 ? 83.732 110.482 80.889 1.00 71.69 271 LEU A N 1
ATOM 2577 C CA . LEU B 2 271 ? 84.652 111.603 80.760 1.00 71.69 271 LEU A CA 1
ATOM 2578 C C . LEU B 2 271 ? 84.306 112.739 81.705 1.00 71.69 271 LEU A C 1
ATOM 2579 O O . LEU B 2 271 ? 84.512 113.911 81.357 1.00 71.69 271 LEU A O 1
ATOM 2584 N N . THR B 2 272 ? 83.739 112.429 82.869 1.00 67.00 272 THR A N 1
ATOM 2585 C CA . THR B 2 272 ? 83.710 113.391 83.959 1.00 67.00 272 THR A CA 1
ATOM 2586 C C . THR B 2 272 ? 85.134 113.679 84.387 1.00 67.00 272 THR A C 1
ATOM 2587 O O . THR B 2 272 ? 85.940 112.759 84.556 1.00 67.00 272 THR A O 1
ATOM 2591 N N . MET B 2 273 ? 85.444 114.952 84.555 1.00 69.22 273 MET A N 1
ATOM 2592 C CA . MET B 2 273 ? 86.743 115.302 85.086 1.00 69.22 273 MET A CA 1
ATOM 2593 C C . MET B 2 273 ? 86.731 115.257 86.611 1.00 69.22 273 MET A C 1
ATOM 2594 O O . MET B 2 273 ? 87.795 115.188 87.237 1.00 69.22 273 MET A O 1
ATOM 2599 N N . ASN B 2 274 ? 85.544 115.238 87.206 1.00 69.61 274 ASN A N 1
ATOM 2600 C CA . ASN B 2 274 ? 85.365 114.896 88.613 1.00 69.61 274 ASN A CA 1
ATOM 2601 C C . ASN B 2 274 ? 85.723 113.429 88.823 1.00 69.61 274 ASN A C 1
ATOM 2602 O O . ASN B 2 274 ? 85.129 112.560 88.173 1.00 69.61 274 ASN A O 1
ATOM 2607 N N . PRO B 2 275 ? 86.673 113.105 89.702 1.00 68.12 275 PRO A N 1
ATOM 2608 C CA . PRO B 2 275 ? 86.984 111.693 89.959 1.00 68.12 275 PRO A CA 1
ATOM 2609 C C . PRO B 2 275 ? 86.103 111.058 91.024 1.00 68.12 275 PRO A C 1
ATOM 2610 O O . PRO B 2 275 ? 85.911 109.838 91.018 1.00 68.12 275 PRO A O 1
ATOM 2614 N N . GLN B 2 276 ? 85.577 111.864 91.951 1.00 69.57 276 GLN A N 1
ATOM 2615 C CA . GLN B 2 276 ? 84.653 111.335 92.951 1.00 69.57 276 GLN A CA 1
ATOM 2616 C C . GLN B 2 276 ? 83.303 111.001 92.331 1.00 69.57 276 GLN A C 1
ATOM 2617 O O . GLN B 2 276 ? 82.695 109.978 92.664 1.00 69.57 276 GLN A O 1
ATOM 2623 N N . LYS B 2 277 ? 82.822 111.849 91.428 1.00 63.84 277 LYS A N 1
ATOM 2624 C CA . LYS B 2 277 ? 81.572 111.616 90.722 1.00 63.84 277 LYS A CA 1
ATOM 2625 C C . LYS B 2 277 ? 81.761 110.837 89.431 1.00 63.84 277 LYS A C 1
ATOM 2626 O O . LYS B 2 277 ? 80.810 110.730 88.650 1.00 63.84 277 LYS A O 1
ATOM 2632 N N . ARG B 2 278 ? 82.960 110.322 89.176 1.00 66.32 278 ARG A N 1
ATOM 2633 C CA . ARG B 2 278 ? 83.174 109.475 88.012 1.00 66.32 278 ARG A CA 1
ATOM 2634 C C . ARG B 2 278 ? 82.487 108.132 88.189 1.00 66.32 278 ARG A C 1
ATOM 2635 O O . ARG B 2 278 ? 82.499 107.546 89.274 1.00 66.32 278 ARG A O 1
ATOM 2643 N N . TRP B 2 279 ? 81.868 107.663 87.111 1.00 61.22 279 TRP A N 1
ATOM 2644 C CA . TRP B 2 279 ? 81.089 106.440 87.166 1.00 61.22 279 TRP A CA 1
ATOM 2645 C C . TRP B 2 279 ? 82.015 105.236 87.236 1.00 61.22 279 TRP A C 1
ATOM 2646 O O . TRP B 2 279 ? 82.783 104.975 86.306 1.00 61.22 279 TRP A O 1
ATOM 2657 N N . THR B 2 280 ? 81.941 104.509 88.346 1.00 56.63 280 THR A N 1
ATOM 2658 C CA . THR B 2 280 ? 82.672 103.265 88.498 1.00 56.63 280 THR A CA 1
ATOM 2659 C C . THR B 2 280 ? 82.048 102.184 87.621 1.00 56.63 280 THR A C 1
ATOM 2660 O O . THR B 2 280 ? 80.932 102.325 87.114 1.00 56.63 280 THR A O 1
ATOM 2664 N N . ALA B 2 281 ? 82.786 101.082 87.455 1.00 57.60 281 ALA A N 1
ATOM 2665 C CA . ALA B 2 281 ? 82.389 100.054 86.497 1.00 57.60 281 ALA A CA 1
ATOM 2666 C C . ALA B 2 281 ? 81.153 99.281 86.949 1.00 57.60 281 ALA A C 1
ATOM 2667 O O . ALA B 2 281 ? 80.425 98.742 86.107 1.00 57.60 281 ALA A O 1
ATOM 2669 N N . VAL B 2 282 ? 80.867 99.265 88.256 1.00 58.47 282 VAL A N 1
ATOM 2670 C CA . VAL B 2 282 ? 79.650 98.635 88.755 1.00 58.47 282 VAL A CA 1
ATOM 2671 C C . VAL B 2 282 ? 78.411 99.443 88.357 1.00 58.47 282 VAL A C 1
ATOM 2672 O O . VAL B 2 282 ? 77.314 98.883 88.248 1.00 58.47 282 VAL A O 1
ATOM 2676 N N . GLN B 2 283 ? 78.564 100.738 88.070 1.00 57.01 283 GLN A N 1
ATOM 2677 C CA . GLN B 2 283 ? 77.491 101.531 87.489 1.00 57.01 283 GLN A CA 1
ATOM 2678 C C . GLN B 2 283 ? 77.789 101.954 86.055 1.00 57.01 283 GLN A C 1
ATOM 2679 O O . GLN B 2 283 ? 77.108 102.839 85.526 1.00 57.01 283 GLN A O 1
ATOM 2685 N N . CYS B 2 284 ? 78.781 101.339 85.411 1.00 62.52 284 CYS A N 1
ATOM 2686 C CA . CYS B 2 284 ? 78.938 101.422 83.965 1.00 62.52 284 CYS A CA 1
ATOM 2687 C C . CYS B 2 284 ? 78.497 100.167 83.235 1.00 62.52 284 CYS A C 1
ATOM 2688 O O . CYS B 2 284 ? 78.137 100.252 82.061 1.00 62.52 284 CYS A O 1
ATOM 2691 N N . LEU B 2 285 ? 78.514 99.007 83.894 1.00 60.31 285 LEU A N 1
ATOM 2692 C CA . LEU B 2 285 ? 77.984 97.800 83.270 1.00 60.31 285 LEU A CA 1
ATOM 2693 C C . LEU B 2 285 ? 76.461 97.753 83.249 1.00 60.31 285 LEU A C 1
ATOM 2694 O O . LEU B 2 285 ? 75.898 96.903 82.553 1.00 60.31 285 LEU A O 1
ATOM 2699 N N . GLU B 2 286 ? 75.784 98.629 83.985 1.00 61.79 286 GLU A N 1
ATOM 2700 C CA . GLU B 2 286 ? 74.328 98.688 84.001 1.00 61.79 286 GLU A CA 1
ATOM 2701 C C . GLU B 2 286 ? 73.845 100.116 83.785 1.00 61.79 286 GLU A C 1
ATOM 2702 O O . GLU B 2 286 ? 72.888 100.575 84.416 1.00 61.79 286 GLU A O 1
ATOM 2708 N N . SER B 2 287 ? 74.490 100.835 82.865 1.00 66.27 287 SER A N 1
ATOM 2709 C CA . SER B 2 287 ? 74.179 102.235 82.602 1.00 66.27 287 SER A CA 1
ATOM 2710 C C . SER B 2 287 ? 73.191 102.415 81.456 1.00 66.27 287 SER A C 1
ATOM 2711 O O . SER B 2 287 ? 73.276 103.420 80.735 1.00 66.27 287 SER A O 1
ATOM 2714 N N . ASP B 2 288 ? 72.301 101.431 81.247 1.00 68.97 288 ASP A N 1
ATOM 2715 C CA . ASP B 2 288 ? 71.179 101.385 80.281 1.00 68.97 288 ASP A CA 1
ATOM 2716 C C . ASP B 2 288 ? 71.574 101.719 78.833 1.00 68.97 288 ASP A C 1
ATOM 2717 O O . ASP B 2 288 ? 70.719 102.065 78.016 1.00 68.97 288 ASP A O 1
ATOM 2722 N N . TYR B 2 289 ? 72.846 101.553 78.476 1.00 66.87 289 TYR A N 1
ATOM 2723 C CA . TYR B 2 289 ? 73.323 101.739 77.114 1.00 66.87 289 TYR A CA 1
ATOM 2724 C C . TYR B 2 289 ? 73.389 100.425 76.357 1.00 66.87 289 TYR A C 1
ATOM 2725 O O . TYR B 2 289 ? 73.112 100.388 75.155 1.00 66.87 289 TYR A O 1
ATOM 2734 N N . PHE B 2 290 ? 73.744 99.342 77.049 1.00 69.27 290 PHE A N 1
ATOM 2735 C CA . PHE B 2 290 ? 73.673 98.011 76.461 1.00 69.27 290 PHE A CA 1
ATOM 2736 C C . PHE B 2 290 ? 72.241 97.500 76.372 1.00 69.27 290 PHE A C 1
ATOM 2737 O O . PHE B 2 290 ? 71.973 96.573 75.599 1.00 69.27 290 PHE A O 1
ATOM 2745 N N . LYS B 2 291 ? 71.320 98.077 77.149 1.00 71.61 291 LYS A N 1
ATOM 2746 C CA . LYS B 2 291 ? 69.919 97.684 77.078 1.00 71.61 291 LYS A CA 1
ATOM 2747 C C . LYS B 2 291 ? 69.238 98.193 75.816 1.00 71.61 291 LYS A C 1
ATOM 2748 O O . LYS B 2 291 ? 68.220 97.625 75.405 1.00 71.61 291 LYS A O 1
ATOM 2754 N N . GLU B 2 292 ? 69.766 99.250 75.205 1.00 74.37 292 GLU A N 1
ATOM 2755 C CA . GLU B 2 292 ? 69.204 99.766 73.966 1.00 74.37 292 GLU A CA 1
ATOM 2756 C C . GLU B 2 292 ? 69.522 98.830 72.806 1.00 74.37 292 GLU A C 1
ATOM 2757 O O . GLU B 2 292 ? 70.575 98.186 72.778 1.00 74.37 292 GLU A O 1
ATOM 2763 N N . LEU B 2 293 ? 68.587 98.740 71.863 1.00 73.04 293 LEU A N 1
ATOM 2764 C CA . LEU B 2 293 ? 68.791 97.962 70.654 1.00 73.04 293 LEU A CA 1
ATOM 2765 C C . LEU B 2 293 ? 69.855 98.624 69.777 1.00 73.04 293 LEU A C 1
ATOM 2766 O O . LEU B 2 293 ? 69.990 99.850 69.777 1.00 73.04 293 LEU A O 1
ATOM 2771 N N . PRO B 2 294 ? 70.640 97.835 69.019 1.00 70.51 294 PRO A N 1
ATOM 2772 C CA . PRO B 2 294 ? 70.690 96.377 68.830 1.00 70.51 294 PRO A CA 1
ATOM 2773 C C . PRO B 2 294 ? 71.535 95.634 69.870 1.00 70.51 294 PRO A C 1
ATOM 2774 O O . PRO B 2 294 ? 72.383 96.251 70.509 1.00 70.51 294 PRO A O 1
ATOM 2778 N N . PRO B 2 295 ? 71.296 94.334 70.052 1.00 66.85 295 PRO A N 1
ATOM 2779 C CA . PRO B 2 295 ? 72.196 93.533 70.886 1.00 66.85 295 PRO A CA 1
ATOM 2780 C C . PRO B 2 295 ? 73.514 93.280 70.178 1.00 66.85 295 PRO A C 1
ATOM 2781 O O . PRO B 2 295 ? 73.547 93.115 68.949 1.00 66.85 295 PRO A O 1
ATOM 2785 N N . PRO B 2 296 ? 74.621 93.249 70.914 1.00 60.10 296 PRO A N 1
ATOM 2786 C CA . PRO B 2 296 ? 75.923 93.006 70.288 1.00 60.10 296 PRO A CA 1
ATOM 2787 C C . PRO B 2 296 ? 76.177 91.522 70.067 1.00 60.10 296 PRO A C 1
ATOM 2788 O O . PRO B 2 296 ? 75.469 90.655 70.581 1.00 60.10 296 PRO A O 1
ATOM 2792 N N . SER B 2 297 ? 77.220 91.243 69.286 1.00 59.28 297 SER A N 1
ATOM 2793 C CA . SER B 2 297 ? 77.610 89.871 68.993 1.00 59.28 297 SER A CA 1
ATOM 2794 C C . SER B 2 297 ? 79.095 89.826 68.670 1.00 59.28 297 SER A C 1
ATOM 2795 O O . SER B 2 297 ? 79.587 90.631 67.876 1.00 59.28 297 SER A O 1
ATOM 2798 N N . ASP B 2 298 ? 79.804 88.880 69.289 1.00 59.45 298 ASP A N 1
ATOM 2799 C CA . ASP B 2 298 ? 81.239 88.719 69.061 1.00 59.45 298 ASP A CA 1
ATOM 2800 C C . ASP B 2 298 ? 81.770 88.302 67.674 1.00 59.45 298 ASP A C 1
ATOM 2801 O O . ASP B 2 298 ? 82.984 88.446 67.485 1.00 59.45 298 ASP A O 1
ATOM 2806 N N . PRO B 2 299 ? 80.988 87.748 66.652 1.00 59.79 299 PRO A N 1
ATOM 2807 C CA . PRO B 2 299 ? 81.617 87.657 65.325 1.00 59.79 299 PRO A CA 1
ATOM 2808 C C . PRO B 2 299 ? 81.741 89.018 64.658 1.00 59.79 299 PRO A C 1
ATOM 2809 O O . PRO B 2 299 ? 80.749 89.568 64.172 1.00 59.79 299 PRO A O 1
ATOM 2813 N N . SER B 2 300 ? 82.950 89.566 64.618 1.00 63.73 300 SER A N 1
ATOM 2814 C CA . SER B 2 300 ? 83.209 90.831 63.951 1.00 63.73 300 SER A CA 1
ATOM 2815 C C . SER B 2 300 ? 84.265 90.631 62.874 1.00 63.73 300 SER A C 1
ATOM 2816 O O . SER B 2 300 ? 85.189 89.829 63.038 1.00 63.73 300 SER A O 1
ATOM 2819 N N . SER B 2 301 ? 84.125 91.365 61.771 1.00 71.15 301 SER A N 1
ATOM 2820 C CA . SER B 2 301 ? 85.009 91.210 60.617 1.00 71.15 301 SER A CA 1
ATOM 2821 C C . SER B 2 301 ? 86.322 91.939 60.896 1.00 71.15 301 SER A C 1
ATOM 2822 O O . SER B 2 301 ? 86.556 93.068 60.460 1.00 71.15 301 SER A O 1
ATOM 2825 N N . ILE B 2 302 ? 87.193 91.268 61.646 1.00 72.99 302 ILE A N 1
ATOM 2826 C CA . ILE B 2 302 ? 88.519 91.773 61.980 1.00 72.99 302 ILE A CA 1
ATOM 2827 C C . ILE B 2 302 ? 89.545 90.766 61.480 1.00 72.99 302 ILE A C 1
ATOM 2828 O O . ILE B 2 302 ? 89.460 89.575 61.802 1.00 72.99 302 ILE A O 1
ATOM 2833 N N . LYS B 2 303 ? 90.503 91.241 60.692 1.00 72.01 303 LYS A N 1
ATOM 2834 C CA . LYS B 2 303 ? 91.549 90.380 60.158 1.00 72.01 303 LYS A CA 1
ATOM 2835 C C . LYS B 2 303 ? 92.575 90.031 61.230 1.00 72.01 303 LYS A C 1
ATOM 2836 O O . LYS B 2 303 ? 92.648 90.684 62.270 1.00 72.01 303 LYS A O 1
ATOM 2842 N N . TYR C 3 49 ? 88.119 84.371 96.611 1.00 63.72 49 TYR B N 1
ATOM 2843 C CA . TYR C 3 49 ? 89.354 83.980 97.272 1.00 63.72 49 TYR B CA 1
ATOM 2844 C C . TYR C 3 49 ? 89.964 82.758 96.614 1.00 63.72 49 TYR B C 1
ATOM 2845 O O . TYR C 3 49 ? 91.185 82.585 96.659 1.00 63.72 49 TYR B O 1
ATOM 2854 N N . ARG C 3 50 ? 89.137 81.919 95.986 1.00 65.07 50 ARG B N 1
ATOM 2855 C CA . ARG C 3 50 ? 89.629 80.715 95.328 1.00 65.07 50 ARG B CA 1
ATOM 2856 C C . ARG C 3 50 ? 90.423 81.027 94.068 1.00 65.07 50 ARG B C 1
ATOM 2857 O O . ARG C 3 50 ? 91.223 80.195 93.632 1.00 65.07 50 ARG B O 1
ATOM 2865 N N . HIS C 3 51 ? 90.219 82.204 93.480 1.00 72.01 51 HIS B N 1
ATOM 2866 C CA . HIS C 3 51 ? 91.024 82.653 92.356 1.00 72.01 51 HIS B CA 1
ATOM 2867 C C . HIS C 3 51 ? 92.360 83.243 92.784 1.00 72.01 51 HIS B C 1
ATOM 2868 O O . HIS C 3 51 ? 93.227 83.444 91.929 1.00 72.01 51 HIS B O 1
ATOM 2875 N N . SER C 3 52 ? 92.549 83.523 94.070 1.00 71.71 52 SER B N 1
ATOM 2876 C CA . SER C 3 52 ? 93.791 84.116 94.538 1.00 71.71 52 SER B CA 1
ATOM 2877 C C . SER C 3 52 ? 94.903 83.074 94.590 1.00 71.71 52 SER B C 1
ATOM 2878 O O . SER C 3 52 ? 94.662 81.864 94.595 1.00 71.71 52 SER B O 1
ATOM 2881 N N . SER C 3 53 ? 96.142 83.570 94.635 1.00 71.49 53 SER B N 1
ATOM 2882 C CA . SER C 3 53 ? 97.302 82.688 94.595 1.00 71.49 53 SER B CA 1
ATOM 2883 C C . SER C 3 53 ? 97.533 81.987 95.928 1.00 71.49 53 SER B C 1
ATOM 2884 O O . SER C 3 53 ? 98.156 80.921 95.963 1.00 71.49 53 SER B O 1
ATOM 2887 N N . GLN C 3 54 ? 97.050 82.566 97.027 1.00 69.92 54 GLN B N 1
ATOM 2888 C CA . GLN C 3 54 ? 97.234 81.955 98.336 1.00 69.92 54 GLN B CA 1
ATOM 2889 C C . GLN C 3 54 ? 96.323 80.758 98.560 1.00 69.92 54 GLN B C 1
ATOM 2890 O O . GLN C 3 54 ? 96.674 79.873 99.348 1.00 69.92 54 GLN B O 1
ATOM 2896 N N . TYR C 3 55 ? 95.173 80.702 97.890 1.00 67.17 55 TYR B N 1
ATOM 2897 C CA . TYR C 3 55 ? 94.268 79.576 98.086 1.00 67.17 55 TYR B CA 1
ATOM 2898 C C . TYR C 3 55 ? 94.643 78.394 97.205 1.00 67.17 55 TYR B C 1
ATOM 2899 O O . TYR C 3 55 ? 94.710 77.258 97.686 1.00 67.17 55 TYR B O 1
ATOM 2908 N N . ARG C 3 56 ? 94.864 78.638 95.910 1.00 70.59 56 ARG B N 1
ATOM 2909 C CA . ARG C 3 56 ? 94.892 77.541 94.954 1.00 70.59 56 ARG B CA 1
ATOM 2910 C C . ARG C 3 56 ? 96.169 76.722 95.025 1.00 70.59 56 ARG B C 1
ATOM 2911 O O . ARG C 3 56 ? 96.162 75.561 94.599 1.00 70.59 56 ARG B O 1
ATOM 2919 N N . MET C 3 57 ? 97.262 77.279 95.554 1.00 73.10 57 MET B N 1
ATOM 2920 C CA . MET C 3 57 ? 98.463 76.464 95.642 1.00 73.10 57 MET B CA 1
ATOM 2921 C C . MET C 3 57 ? 99.293 76.637 96.910 1.00 73.10 57 MET B C 1
ATOM 2922 O O . MET C 3 57 ? 100.274 75.899 97.070 1.00 73.10 57 MET B O 1
ATOM 2927 N N . TRP C 3 58 ? 98.950 77.545 97.848 1.00 71.60 58 TRP B N 1
ATOM 2928 C CA . TRP C 3 58 ? 99.707 77.487 99.094 1.00 71.60 58 TRP B CA 1
ATOM 2929 C C . TRP C 3 58 ? 98.826 77.443 100.341 1.00 71.60 58 TRP B C 1
ATOM 2930 O O . TRP C 3 58 ? 99.313 77.780 101.427 1.00 71.60 58 TRP B O 1
ATOM 2941 N N . SER C 3 59 ? 97.561 77.055 100.241 1.00 72.43 59 SER B N 1
ATOM 2942 C CA . SER C 3 59 ? 96.726 76.835 101.415 1.00 72.43 59 SER B CA 1
ATOM 2943 C C . SER C 3 59 ? 96.623 75.339 101.649 1.00 72.43 59 SER B C 1
ATOM 2944 O O . SER C 3 59 ? 96.319 74.583 100.721 1.00 72.43 59 SER B O 1
ATOM 2947 N N . TYR C 3 60 ? 96.889 74.913 102.878 1.00 74.42 60 TYR B N 1
ATOM 2948 C CA . TYR C 3 60 ? 97.094 73.504 103.167 1.00 74.42 60 TYR B CA 1
ATOM 2949 C C . TYR C 3 60 ? 96.167 73.067 104.296 1.00 74.42 60 TYR B C 1
ATOM 2950 O O . TYR C 3 60 ? 95.415 73.863 104.863 1.00 74.42 60 TYR B O 1
ATOM 2959 N N . THR C 3 61 ? 96.221 71.778 104.603 1.00 73.76 61 THR B N 1
ATOM 2960 C CA . THR C 3 61 ? 95.607 71.189 105.781 1.00 73.76 61 THR B CA 1
ATOM 2961 C C . THR C 3 61 ? 96.713 70.683 106.698 1.00 73.76 61 THR B C 1
ATOM 2962 O O . THR C 3 61 ? 97.901 70.873 106.427 1.00 73.76 61 THR B O 1
ATOM 2966 N N . LYS C 3 62 ? 96.319 70.021 107.789 1.00 74.87 62 LYS B N 1
ATOM 2967 C CA . LYS C 3 62 ? 97.317 69.527 108.735 1.00 74.87 62 LYS B CA 1
ATOM 2968 C C . LYS C 3 62 ? 98.065 68.317 108.185 1.00 74.87 62 LYS B C 1
ATOM 2969 O O . LYS C 3 62 ? 99.296 68.247 108.299 1.00 74.87 62 LYS B O 1
ATOM 2975 N N . ASP C 3 63 ? 97.358 67.404 107.510 1.00 82.85 63 ASP B N 1
ATOM 2976 C CA . ASP C 3 63 ? 98.009 66.230 106.943 1.00 82.85 63 ASP B CA 1
ATOM 2977 C C . ASP C 3 63 ? 98.844 66.603 105.728 1.00 82.85 63 ASP B C 1
ATOM 2978 O O . ASP C 3 63 ? 99.960 66.099 105.561 1.00 82.85 63 ASP B O 1
ATOM 2983 N N . GLN C 3 64 ? 98.335 67.519 104.898 1.00 79.65 64 GLN B N 1
ATOM 2984 C CA . GLN C 3 64 ? 99.071 67.968 103.721 1.00 79.65 64 GLN B CA 1
ATOM 2985 C C . GLN C 3 64 ? 100.291 68.796 104.109 1.00 79.65 64 GLN B C 1
ATOM 2986 O O . GLN C 3 64 ? 101.350 68.678 103.483 1.00 79.65 64 GLN B O 1
ATOM 2992 N N . LEU C 3 65 ? 100.178 69.603 105.166 1.00 76.88 65 LEU B N 1
ATOM 2993 C CA . LEU C 3 65 ? 101.312 70.418 105.587 1.00 76.88 65 LEU B CA 1
ATOM 2994 C C . LEU C 3 65 ? 102.380 69.581 106.281 1.00 76.88 65 LEU B C 1
ATOM 2995 O O . LEU C 3 65 ? 103.577 69.808 106.068 1.00 76.88 65 LEU B O 1
ATOM 3000 N N . GLN C 3 66 ? 101.974 68.600 107.100 1.00 80.70 66 GLN B N 1
ATOM 3001 C CA . GLN C 3 66 ? 102.947 67.687 107.693 1.00 80.70 66 GLN B CA 1
ATOM 3002 C C . GLN C 3 66 ? 103.591 66.791 106.639 1.00 80.70 66 GLN B C 1
ATOM 3003 O O . GLN C 3 66 ? 104.780 66.460 106.753 1.00 80.70 66 GLN B O 1
ATOM 3009 N N . GLU C 3 67 ? 102.835 66.429 105.596 1.00 82.92 67 GLU B N 1
ATOM 3010 C CA . GLU C 3 67 ? 103.405 65.721 104.456 1.00 82.92 67 GLU B CA 1
ATOM 3011 C C . GLU C 3 67 ? 104.409 66.591 103.710 1.00 82.92 67 GLU B C 1
ATOM 3012 O O . GLU C 3 67 ? 105.430 66.086 103.237 1.00 82.92 67 GLU B O 1
ATOM 3018 N N . LYS C 3 68 ? 104.137 67.897 103.616 1.00 82.38 68 LYS B N 1
ATOM 3019 C CA . LYS C 3 68 ? 105.075 68.833 102.998 1.00 82.38 68 LYS B CA 1
ATOM 3020 C C . LYS C 3 68 ? 106.368 68.952 103.800 1.00 82.38 68 LYS B C 1
ATOM 3021 O O . LYS C 3 68 ? 107.459 68.991 103.215 1.00 82.38 68 LYS B O 1
ATOM 3027 N N . ARG C 3 69 ? 106.260 68.999 105.137 1.00 80.13 69 ARG B N 1
ATOM 3028 C CA . ARG C 3 69 ? 107.448 69.012 105.995 1.00 80.13 69 ARG B CA 1
ATOM 3029 C C . ARG C 3 69 ? 108.263 67.730 105.856 1.00 80.13 69 ARG B C 1
ATOM 3030 O O . ARG C 3 69 ? 109.494 67.781 105.731 1.00 80.13 69 ARG B O 1
ATOM 3038 N N . VAL C 3 70 ? 107.600 66.571 105.838 1.00 87.71 70 VAL B N 1
ATOM 3039 C CA . VAL C 3 70 ? 108.376 65.340 105.733 1.00 87.71 70 VAL B CA 1
ATOM 3040 C C . VAL C 3 70 ? 108.869 65.071 104.312 1.00 87.71 70 VAL B C 1
ATOM 3041 O O . VAL C 3 70 ? 109.843 64.325 104.150 1.00 87.71 70 VAL B O 1
ATOM 3045 N N . ASP C 3 71 ? 108.281 65.682 103.273 1.00 94.15 71 ASP B N 1
ATOM 3046 C CA . ASP C 3 71 ? 108.904 65.508 101.964 1.00 94.15 71 ASP B CA 1
ATOM 3047 C C . ASP C 3 71 ? 110.033 66.499 101.717 1.00 94.15 71 ASP B C 1
ATOM 3048 O O . ASP C 3 71 ? 110.969 66.170 100.980 1.00 94.15 71 ASP B O 1
ATOM 3053 N N . THR C 3 72 ? 109.989 67.701 102.309 1.00 91.98 72 THR B N 1
ATOM 3054 C CA . THR C 3 72 ? 111.161 68.562 102.184 1.00 91.98 72 THR B CA 1
ATOM 3055 C C . THR C 3 72 ? 112.274 68.147 103.137 1.00 91.98 72 THR B C 1
ATOM 3056 O O . THR C 3 72 ? 113.424 68.548 102.935 1.00 91.98 72 THR B O 1
ATOM 3060 N N . ASN C 3 73 ? 111.967 67.351 104.164 1.00 98.11 73 ASN B N 1
ATOM 3061 C CA . ASN C 3 73 ? 113.014 66.710 104.941 1.00 98.11 73 ASN B CA 1
ATOM 3062 C C . ASN C 3 73 ? 113.408 65.349 104.382 1.00 98.11 73 ASN B C 1
ATOM 3063 O O . ASN C 3 73 ? 114.434 64.798 104.796 1.00 98.11 73 ASN B O 1
ATOM 3068 N N . ALA C 3 74 ? 112.618 64.797 103.456 1.00 103.76 74 ALA B N 1
ATOM 3069 C CA . ALA C 3 74 ? 112.962 63.522 102.836 1.00 103.76 74 ALA B CA 1
ATOM 3070 C C . ALA C 3 74 ? 113.703 63.702 101.517 1.00 103.76 74 ALA B C 1
ATOM 3071 O O . ALA C 3 74 ? 114.514 62.845 101.148 1.00 103.76 74 ALA B O 1
ATOM 3073 N N . ARG C 3 75 ? 113.439 64.790 100.789 1.00 108.89 75 ARG B N 1
ATOM 3074 C CA . ARG C 3 75 ? 114.187 65.080 99.572 1.00 108.89 75 ARG B CA 1
ATOM 3075 C C . ARG C 3 75 ? 115.511 65.775 99.852 1.00 108.89 75 ARG B C 1
ATOM 3076 O O . ARG C 3 75 ? 116.325 65.920 98.933 1.00 108.89 75 ARG B O 1
ATOM 3084 N N . ALA C 3 76 ? 115.745 66.198 101.091 1.00 117.97 76 ALA B N 1
ATOM 3085 C CA . ALA C 3 76 ? 116.959 66.912 101.455 1.00 117.97 76 ALA B CA 1
ATOM 3086 C C . ALA C 3 76 ? 117.716 66.156 102.536 1.00 117.97 76 ALA B C 1
ATOM 3087 O O . ALA C 3 76 ? 118.064 66.732 103.572 1.00 117.97 76 ALA B O 1
ATOM 3089 N N . MET C 3 110 ? 115.718 66.751 111.398 1.00 120.25 110 MET B N 1
ATOM 3090 C CA . MET C 3 110 ? 114.398 66.602 110.799 1.00 120.25 110 MET B CA 1
ATOM 3091 C C . MET C 3 110 ? 113.301 67.225 111.652 1.00 120.25 110 MET B C 1
ATOM 3092 O O . MET C 3 110 ? 112.210 67.495 111.138 1.00 120.25 110 MET B O 1
ATOM 3097 N N . GLU C 3 111 ? 113.568 67.458 112.938 1.00 113.25 111 GLU B N 1
ATOM 3098 C CA . GLU C 3 111 ? 112.681 68.215 113.807 1.00 113.25 111 GLU B CA 1
ATOM 3099 C C . GLU C 3 111 ? 113.314 69.491 114.339 1.00 113.25 111 GLU B C 1
ATOM 3100 O O . GLU C 3 111 ? 112.588 70.362 114.828 1.00 113.25 111 GLU B O 1
ATOM 3106 N N . GLU C 3 112 ? 114.640 69.621 114.264 1.00 113.16 112 GLU B N 1
ATOM 3107 C CA . GLU C 3 112 ? 115.332 70.844 114.651 1.00 113.16 112 GLU B CA 1
ATOM 3108 C C . GLU C 3 112 ? 115.188 71.926 113.585 1.00 113.16 112 GLU B C 1
ATOM 3109 O O . GLU C 3 112 ? 115.375 73.114 113.882 1.00 113.16 112 GLU B O 1
ATOM 3115 N N . GLU C 3 113 ? 114.809 71.540 112.362 1.00 105.97 113 GLU B N 1
ATOM 3116 C CA . GLU C 3 113 ? 114.621 72.506 111.287 1.00 105.97 113 GLU B CA 1
ATOM 3117 C C . GLU C 3 113 ? 113.425 73.414 111.537 1.00 105.97 113 GLU B C 1
ATOM 3118 O O . GLU C 3 113 ? 113.482 74.596 111.192 1.00 105.97 113 GLU B O 1
ATOM 3120 N N . LEU C 3 114 ? 112.361 72.900 112.165 1.00 101.07 114 LEU B N 1
ATOM 3121 C CA . LEU C 3 114 ? 111.149 73.698 112.340 1.00 101.07 114 LEU B CA 1
ATOM 3122 C C . LEU C 3 114 ? 111.331 74.780 113.404 1.00 101.07 114 LEU B C 1
ATOM 3123 O O . LEU C 3 114 ? 110.985 75.947 113.176 1.00 101.07 114 LEU B O 1
ATOM 3128 N N . ASP C 3 115 ? 111.917 74.445 114.555 1.00 103.03 115 ASP B N 1
ATOM 3129 C CA . ASP C 3 115 ? 112.159 75.521 115.507 1.00 103.03 115 ASP B CA 1
ATOM 3130 C C . ASP C 3 115 ? 113.390 76.346 115.145 1.00 103.03 115 ASP B C 1
ATOM 3131 O O . ASP C 3 115 ? 113.489 77.497 115.584 1.00 103.03 115 ASP B O 1
ATOM 3136 N N . LEU C 3 116 ? 114.273 75.822 114.284 1.00 100.59 116 LEU B N 1
ATOM 3137 C CA . LEU C 3 116 ? 115.331 76.652 113.712 1.00 100.59 116 LEU B CA 1
ATOM 3138 C C . LEU C 3 116 ? 114.769 77.724 112.781 1.00 100.59 116 LEU B C 1
ATOM 3139 O O . LEU C 3 116 ? 115.195 78.887 112.839 1.00 100.59 116 LEU B O 1
ATOM 3144 N N . VAL C 3 117 ? 113.802 77.365 111.933 1.00 95.12 117 VAL B N 1
ATOM 3145 C CA . VAL C 3 117 ? 113.260 78.366 111.020 1.00 95.12 117 VAL B CA 1
ATOM 3146 C C . VAL C 3 117 ? 112.294 79.286 111.772 1.00 95.12 117 VAL B C 1
ATOM 3147 O O . VAL C 3 117 ? 112.154 80.456 111.411 1.00 95.12 117 VAL B O 1
ATOM 3151 N N . ASN C 3 118 ? 111.686 78.818 112.873 1.00 92.92 118 ASN B N 1
ATOM 3152 C CA . ASN C 3 118 ? 110.933 79.738 113.728 1.00 92.92 118 ASN B CA 1
ATOM 3153 C C . ASN C 3 118 ? 111.849 80.728 114.450 1.00 92.92 118 ASN B C 1
ATOM 3154 O O . ASN C 3 118 ? 111.490 81.904 114.604 1.00 92.92 118 ASN B O 1
ATOM 3159 N N . PHE C 3 119 ? 113.040 80.282 114.870 1.00 92.06 119 PHE B N 1
ATOM 3160 C CA . PHE C 3 119 ? 114.002 81.188 115.497 1.00 92.06 119 PHE B CA 1
ATOM 3161 C C . PHE C 3 119 ? 114.535 82.219 114.507 1.00 92.06 119 PHE B C 1
ATOM 3162 O O . PHE C 3 119 ? 114.636 83.411 114.833 1.00 92.06 119 PHE B O 1
ATOM 3170 N N . TYR C 3 120 ? 114.856 81.792 113.287 1.00 91.08 120 TYR B N 1
ATOM 3171 C CA . TYR C 3 120 ? 115.309 82.758 112.292 1.00 91.08 120 TYR B CA 1
ATOM 3172 C C . TYR C 3 120 ? 114.165 83.609 111.748 1.00 91.08 120 TYR B C 1
ATOM 3173 O O . TYR C 3 120 ? 114.411 84.724 111.279 1.00 91.08 120 TYR B O 1
ATOM 3182 N N . ALA C 3 121 ? 112.920 83.134 111.848 1.00 88.22 121 ALA B N 1
ATOM 3183 C CA . ALA C 3 121 ? 111.771 83.975 111.542 1.00 88.22 121 ALA B CA 1
ATOM 3184 C C . ALA C 3 121 ? 111.590 85.056 112.597 1.00 88.22 121 ALA B C 1
ATOM 3185 O O . ALA C 3 121 ? 111.219 86.190 112.272 1.00 88.22 121 ALA B O 1
ATOM 3187 N N . LYS C 3 122 ? 111.861 84.722 113.864 1.00 88.28 122 LYS B N 1
ATOM 3188 C CA . LYS C 3 122 ? 111.883 85.736 114.916 1.00 88.28 122 LYS B CA 1
ATOM 3189 C C . LYS C 3 122 ? 113.012 86.734 114.694 1.00 88.28 122 LYS B C 1
ATOM 3190 O O . LYS C 3 122 ? 112.842 87.936 114.937 1.00 88.28 122 LYS B O 1
ATOM 3196 N N . LYS C 3 123 ? 114.155 86.245 114.200 1.00 85.68 123 LYS B N 1
ATOM 3197 C CA . LYS C 3 123 ? 115.282 87.117 113.874 1.00 85.68 123 LYS B CA 1
ATOM 3198 C C . LYS C 3 123 ? 114.952 88.079 112.736 1.00 85.68 123 LYS B C 1
ATOM 3199 O O . LYS C 3 123 ? 115.254 89.276 112.828 1.00 85.68 123 LYS B O 1
ATOM 3205 N N . VAL C 3 124 ? 114.307 87.588 111.670 1.00 84.05 124 VAL B N 1
ATOM 3206 C CA . VAL C 3 124 ? 113.998 88.472 110.548 1.00 84.05 124 VAL B CA 1
ATOM 3207 C C . VAL C 3 124 ? 112.838 89.401 110.912 1.00 84.05 124 VAL B C 1
ATOM 3208 O O . VAL C 3 124 ? 112.786 90.542 110.435 1.00 84.05 124 VAL B O 1
ATOM 3212 N N . GLN C 3 125 ? 111.962 88.980 111.838 1.00 84.59 125 GLN B N 1
ATOM 3213 C CA . GLN C 3 125 ? 110.923 89.868 112.351 1.00 84.59 125 GLN B CA 1
ATOM 3214 C C . GLN C 3 125 ? 111.509 91.016 113.164 1.00 84.59 125 GLN B C 1
ATOM 3215 O O . GLN C 3 125 ? 111.118 92.176 112.973 1.00 84.59 125 GLN B O 1
ATOM 3221 N N . VAL C 3 126 ? 112.473 90.726 114.044 1.00 84.86 126 VAL B N 1
ATOM 3222 C CA . VAL C 3 126 ? 113.002 91.809 114.870 1.00 84.86 126 VAL B CA 1
ATOM 3223 C C . VAL C 3 126 ? 113.964 92.698 114.083 1.00 84.86 126 VAL B C 1
ATOM 3224 O O . VAL C 3 126 ? 114.061 93.897 114.369 1.00 84.86 126 VAL B O 1
ATOM 3228 N N . ILE C 3 127 ? 114.646 92.178 113.055 1.00 81.84 127 ILE B N 1
ATOM 3229 C CA . ILE C 3 127 ? 115.485 93.088 112.278 1.00 81.84 127 ILE B CA 1
ATOM 3230 C C . ILE C 3 127 ? 114.683 93.829 111.214 1.00 81.84 127 ILE B C 1
ATOM 3231 O O . ILE C 3 127 ? 115.126 94.886 110.751 1.00 81.84 127 ILE B O 1
ATOM 3236 N N . ALA C 3 128 ? 113.507 93.327 110.822 1.00 79.85 128 ALA B N 1
ATOM 3237 C CA . ALA C 3 128 ? 112.629 94.110 109.966 1.00 79.85 128 ALA B CA 1
ATOM 3238 C C . ALA C 3 128 ? 111.908 95.194 110.750 1.00 79.85 128 ALA B C 1
ATOM 3239 O O . ALA C 3 128 ? 111.679 96.288 110.223 1.00 79.85 128 ALA B O 1
ATOM 3241 N N . GLN C 3 129 ? 111.545 94.914 112.005 1.00 83.88 129 GLN B N 1
ATOM 3242 C CA . GLN C 3 129 ? 110.981 95.949 112.860 1.00 83.88 129 GLN B CA 1
ATOM 3243 C C . GLN C 3 129 ? 112.046 96.918 113.361 1.00 83.88 129 GLN B C 1
ATOM 3244 O O . GLN C 3 129 ? 111.707 98.032 113.774 1.00 83.88 129 GLN B O 1
ATOM 3250 N N . HIS C 3 130 ? 113.320 96.514 113.333 1.00 85.42 130 HIS B N 1
ATOM 3251 C CA . HIS C 3 130 ? 114.401 97.386 113.783 1.00 85.42 130 HIS B CA 1
ATOM 3252 C C . HIS C 3 130 ? 114.639 98.537 112.814 1.00 85.42 130 HIS B C 1
ATOM 3253 O O . HIS C 3 130 ? 114.952 99.655 113.238 1.00 85.42 130 HIS B O 1
ATOM 3260 N N . LEU C 3 131 ? 114.496 98.291 111.511 1.00 82.25 131 LEU B N 1
ATOM 3261 C CA . LEU C 3 131 ? 114.851 99.269 110.490 1.00 82.25 131 LEU B CA 1
ATOM 3262 C C . LEU C 3 131 ? 113.644 100.053 109.973 1.00 82.25 131 LEU B C 1
ATOM 3263 O O . LEU C 3 131 ? 113.651 100.513 108.826 1.00 82.25 131 LEU B O 1
ATOM 3268 N N . ASN C 3 132 ? 112.639 100.245 110.840 1.00 80.23 132 ASN B N 1
ATOM 3269 C CA . ASN C 3 132 ? 111.524 101.191 110.679 1.00 80.23 132 ASN B CA 1
ATOM 3270 C C . ASN C 3 132 ? 110.669 100.879 109.447 1.00 80.23 132 ASN B C 1
ATOM 3271 O O . ASN C 3 132 ? 110.553 101.672 108.513 1.00 80.23 132 ASN B O 1
ATOM 3276 N N . LEU C 3 133 ? 110.072 99.701 109.471 1.00 77.66 133 LEU B N 1
ATOM 3277 C CA . LEU C 3 133 ? 109.206 99.245 108.403 1.00 77.66 133 LEU B CA 1
ATOM 3278 C C . LEU C 3 133 ? 107.753 99.204 108.866 1.00 77.66 133 LEU B C 1
ATOM 3279 O O . LEU C 3 133 ? 107.486 99.076 110.066 1.00 77.66 133 LEU B O 1
ATOM 3284 N N . PRO C 3 134 ? 106.793 99.336 107.950 1.00 77.02 134 PRO B N 1
ATOM 3285 C CA . PRO C 3 134 ? 105.387 99.120 108.313 1.00 77.02 134 PRO B CA 1
ATOM 3286 C C . PRO C 3 134 ? 105.104 97.657 108.626 1.00 77.02 134 PRO B C 1
ATOM 3287 O O . PRO C 3 134 ? 105.880 96.752 108.320 1.00 77.02 134 PRO B O 1
ATOM 3291 N N . THR C 3 135 ? 103.951 97.436 109.260 1.00 69.75 135 THR B N 1
ATOM 3292 C CA . THR C 3 135 ? 103.554 96.091 109.656 1.00 69.75 135 THR B CA 1
ATOM 3293 C C . THR C 3 135 ? 103.130 95.228 108.478 1.00 69.75 135 THR B C 1
ATOM 3294 O O . THR C 3 135 ? 103.101 94.000 108.608 1.00 69.75 135 THR B O 1
ATOM 3298 N N . GLU C 3 136 ? 102.792 95.840 107.342 1.00 69.86 136 GLU B N 1
ATOM 3299 C CA . GLU C 3 136 ? 102.421 95.069 106.162 1.00 69.86 136 GLU B CA 1
ATOM 3300 C C . GLU C 3 136 ? 103.630 94.378 105.547 1.00 69.86 136 GLU B C 1
ATOM 3301 O O . GLU C 3 136 ? 103.559 93.204 105.173 1.00 69.86 136 GLU B O 1
ATOM 3307 N N . VAL C 3 137 ? 104.753 95.089 105.448 1.00 67.82 137 VAL B N 1
ATOM 3308 C CA . VAL C 3 137 ? 105.918 94.544 104.763 1.00 67.82 137 VAL B CA 1
ATOM 3309 C C . VAL C 3 137 ? 106.683 93.580 105.674 1.00 67.82 137 VAL B C 1
ATOM 3310 O O . VAL C 3 137 ? 107.355 92.658 105.187 1.00 67.82 137 VAL B O 1
ATOM 3314 N N . VAL C 3 138 ? 106.539 93.733 106.993 1.00 66.69 138 VAL B N 1
ATOM 3315 C CA . VAL C 3 138 ? 107.095 92.778 107.947 1.00 66.69 138 VAL B CA 1
ATOM 3316 C C . VAL C 3 138 ? 106.386 91.436 107.820 1.00 66.69 138 VAL B C 1
ATOM 3317 O O . VAL C 3 138 ? 107.028 90.376 107.801 1.00 66.69 138 VAL B O 1
ATOM 3321 N N . ALA C 3 139 ? 105.056 91.474 107.671 1.00 66.82 139 ALA B N 1
ATOM 3322 C CA . ALA C 3 139 ? 104.254 90.266 107.493 1.00 66.82 139 ALA B CA 1
ATOM 3323 C C . ALA C 3 139 ? 104.585 89.556 106.187 1.00 66.82 139 ALA B C 1
ATOM 3324 O O . ALA C 3 139 ? 104.684 88.322 106.153 1.00 66.82 139 ALA B O 1
ATOM 3326 N N . THR C 3 140 ? 104.783 90.321 105.107 1.00 68.55 140 THR B N 1
ATOM 3327 C CA . THR C 3 140 ? 105.166 89.709 103.840 1.00 68.55 140 THR B CA 1
ATOM 3328 C C . THR C 3 140 ? 106.580 89.152 103.891 1.00 68.55 140 THR B C 1
ATOM 3329 O O . THR C 3 140 ? 106.844 88.123 103.271 1.00 68.55 140 THR B O 1
ATOM 3333 N N . ALA C 3 141 ? 107.486 89.789 104.641 1.00 71.88 141 ALA B N 1
ATOM 3334 C CA . ALA C 3 141 ? 108.841 89.260 104.788 1.00 71.88 141 ALA B CA 1
ATOM 3335 C C . ALA C 3 141 ? 108.854 87.950 105.570 1.00 71.88 141 ALA B C 1
ATOM 3336 O O . ALA C 3 141 ? 109.567 87.007 105.194 1.00 71.88 141 ALA B O 1
ATOM 3338 N N . ILE C 3 142 ? 108.052 87.875 106.641 1.00 70.68 142 ILE B N 1
ATOM 3339 C CA . ILE C 3 142 ? 107.916 86.645 107.425 1.00 70.68 142 ILE B CA 1
ATOM 3340 C C . ILE C 3 142 ? 107.307 85.535 106.578 1.00 70.68 142 ILE B C 1
ATOM 3341 O O . ILE C 3 142 ? 107.782 84.387 106.597 1.00 70.68 142 ILE B O 1
ATOM 3346 N N . SER C 3 143 ? 106.283 85.872 105.784 1.00 74.19 143 SER B N 1
ATOM 3347 C CA . SER C 3 143 ? 105.646 84.877 104.931 1.00 74.19 143 SER B CA 1
ATOM 3348 C C . SER C 3 143 ? 106.566 84.430 103.803 1.00 74.19 143 SER B C 1
ATOM 3349 O O . SER C 3 143 ? 106.581 83.248 103.470 1.00 74.19 143 SER B O 1
ATOM 3352 N N . PHE C 3 144 ? 107.359 85.343 103.226 1.00 74.46 144 PHE B N 1
ATOM 3353 C CA . PHE C 3 144 ? 108.293 84.958 102.168 1.00 74.46 144 PHE B CA 1
ATOM 3354 C C . PHE C 3 144 ? 109.404 84.064 102.699 1.00 74.46 144 PHE B C 1
ATOM 3355 O O . PHE C 3 144 ? 109.800 83.105 102.030 1.00 74.46 144 PHE B O 1
ATOM 3363 N N . PHE C 3 145 ? 109.892 84.345 103.913 1.00 79.46 145 PHE B N 1
ATOM 3364 C CA . PHE C 3 145 ? 110.922 83.512 104.528 1.00 79.46 145 PHE B CA 1
ATOM 3365 C C . PHE C 3 145 ? 110.395 82.117 104.859 1.00 79.46 145 PHE B C 1
ATOM 3366 O O . PHE C 3 145 ? 111.043 81.103 104.540 1.00 79.46 145 PHE B O 1
ATOM 3374 N N . ARG C 3 146 ? 109.196 82.048 105.450 1.00 77.50 146 ARG B N 1
ATOM 3375 C CA . ARG C 3 146 ? 108.605 80.763 105.807 1.00 77.50 146 ARG B CA 1
ATOM 3376 C C . ARG C 3 146 ? 108.200 79.962 104.574 1.00 77.50 146 ARG B C 1
ATOM 3377 O O . ARG C 3 146 ? 108.381 78.742 104.542 1.00 77.50 146 ARG B O 1
ATOM 3385 N N . ARG C 3 147 ? 107.674 80.627 103.543 1.00 78.03 147 ARG B N 1
ATOM 3386 C CA . ARG C 3 147 ? 107.346 79.955 102.295 1.00 78.03 147 ARG B CA 1
ATOM 3387 C C . ARG C 3 147 ? 108.582 79.541 101.514 1.00 78.03 147 ARG B C 1
ATOM 3388 O O . ARG C 3 147 ? 108.511 78.579 100.742 1.00 78.03 147 ARG B O 1
ATOM 3396 N N . PHE C 3 148 ? 109.707 80.246 101.675 1.00 81.73 148 PHE B N 1
ATOM 3397 C CA . PHE C 3 148 ? 110.958 79.741 101.124 1.00 81.73 148 PHE B CA 1
ATOM 3398 C C . PHE C 3 148 ? 111.400 78.468 101.818 1.00 81.73 148 PHE B C 1
ATOM 3399 O O . PHE C 3 148 ? 111.872 77.535 101.160 1.00 81.73 148 PHE B O 1
ATOM 3407 N N . PHE C 3 149 ? 111.264 78.400 103.136 1.00 83.74 149 PHE B N 1
ATOM 3408 C CA . PHE C 3 149 ? 111.804 77.233 103.815 1.00 83.74 149 PHE B CA 1
ATOM 3409 C C . PHE C 3 149 ? 110.803 76.091 103.951 1.00 83.74 149 PHE B C 1
ATOM 3410 O O . PHE C 3 149 ? 111.104 75.101 104.623 1.00 83.74 149 PHE B O 1
ATOM 3418 N N . LEU C 3 150 ? 109.620 76.205 103.341 1.00 83.24 150 LEU B N 1
ATOM 3419 C CA . LEU C 3 150 ? 108.765 75.033 103.189 1.00 83.24 150 LEU B CA 1
ATOM 3420 C C . LEU C 3 150 ? 109.230 74.130 102.056 1.00 83.24 150 LEU B C 1
ATOM 3421 O O . LEU C 3 150 ? 109.031 72.912 102.121 1.00 83.24 150 LEU B O 1
ATOM 3426 N N . GLU C 3 151 ? 109.834 74.698 101.014 1.00 86.31 151 GLU B N 1
ATOM 3427 C CA . GLU C 3 151 ? 110.262 73.925 99.856 1.00 86.31 151 GLU B CA 1
ATOM 3428 C C . GLU C 3 151 ? 111.738 73.559 99.885 1.00 86.31 151 GLU B C 1
ATOM 3429 O O . GLU C 3 151 ? 112.157 72.661 99.150 1.00 86.31 151 GLU B O 1
ATOM 3435 N N . ASN C 3 152 ? 112.535 74.234 100.708 1.00 89.50 152 ASN B N 1
ATOM 3436 C CA . ASN C 3 152 ? 113.944 73.926 100.872 1.00 89.50 152 ASN B CA 1
ATOM 3437 C C . ASN C 3 152 ? 114.266 73.824 102.356 1.00 89.50 152 ASN B C 1
ATOM 3438 O O . ASN C 3 152 ? 113.608 74.442 103.195 1.00 89.50 152 ASN B O 1
ATOM 3443 N N . SER C 3 153 ? 115.278 73.028 102.680 1.00 94.34 153 SER B N 1
ATOM 3444 C CA . SER C 3 153 ? 115.687 72.856 104.065 1.00 94.34 153 SER B CA 1
ATOM 3445 C C . SER C 3 153 ? 116.795 73.844 104.408 1.00 94.34 153 SER B C 1
ATOM 3446 O O . SER C 3 153 ? 117.324 74.553 103.551 1.00 94.34 153 SER B O 1
ATOM 3449 N N . VAL C 3 154 ? 117.148 73.879 105.695 1.00 92.60 154 VAL B N 1
ATOM 3450 C CA . VAL C 3 154 ? 118.079 74.891 106.190 1.00 92.60 154 VAL B CA 1
ATOM 3451 C C . VAL C 3 154 ? 119.537 74.515 106.002 1.00 92.60 154 VAL B C 1
ATOM 3452 O O . VAL C 3 154 ? 120.416 75.306 106.364 1.00 92.60 154 VAL B O 1
ATOM 3456 N N . MET C 3 155 ? 119.827 73.338 105.454 1.00 104.88 155 MET B N 1
ATOM 3457 C CA . MET C 3 155 ? 121.221 72.938 105.322 1.00 104.88 155 MET B CA 1
ATOM 3458 C C . MET C 3 155 ? 121.769 73.167 103.917 1.00 104.88 155 MET B C 1
ATOM 3459 O O . MET C 3 155 ? 122.897 73.645 103.768 1.00 104.88 155 MET B O 1
ATOM 3464 N N . GLN C 3 156 ? 121.001 72.840 102.873 1.00 99.82 156 GLN B N 1
ATOM 3465 C CA . GLN C 3 156 ? 121.501 73.088 101.526 1.00 99.82 156 GLN B CA 1
ATOM 3466 C C . GLN C 3 156 ? 121.303 74.536 101.086 1.00 99.82 156 GLN B C 1
ATOM 3467 O O . GLN C 3 156 ? 121.918 74.956 100.100 1.00 99.82 156 GLN B O 1
ATOM 3473 N N . ILE C 3 157 ? 120.467 75.301 101.784 1.00 93.57 157 ILE B N 1
ATOM 3474 C CA . ILE C 3 157 ? 120.505 76.762 101.742 1.00 93.57 157 ILE B CA 1
ATOM 3475 C C . ILE C 3 157 ? 120.562 77.246 103.185 1.00 93.57 157 ILE B C 1
ATOM 3476 O O . ILE C 3 157 ? 119.664 76.942 103.980 1.00 93.57 157 ILE B O 1
ATOM 3481 N N . ASP C 3 158 ? 121.611 77.996 103.521 1.00 92.05 158 ASP B N 1
ATOM 3482 C CA . ASP C 3 158 ? 121.812 78.460 104.892 1.00 92.05 158 ASP B CA 1
ATOM 3483 C C . ASP C 3 158 ? 120.819 79.569 105.232 1.00 92.05 158 ASP B C 1
ATOM 3484 O O . ASP C 3 158 ? 120.592 80.464 104.411 1.00 92.05 158 ASP B O 1
ATOM 3489 N N . PRO C 3 159 ? 120.208 79.547 106.424 1.00 88.31 159 PRO B N 1
ATOM 3490 C CA . PRO C 3 159 ? 119.163 80.532 106.735 1.00 88.31 159 PRO B CA 1
ATOM 3491 C C . PRO C 3 159 ? 119.689 81.886 107.183 1.00 88.31 159 PRO B C 1
ATOM 3492 O O . PRO C 3 159 ? 118.909 82.828 107.345 1.00 88.31 159 PRO B O 1
ATOM 3496 N N . LYS C 3 160 ? 120.999 82.007 107.381 1.00 83.70 160 LYS B N 1
ATOM 3497 C CA . LYS C 3 160 ? 121.575 83.269 107.827 1.00 83.70 160 LYS B CA 1
ATOM 3498 C C . LYS C 3 160 ? 121.749 84.272 106.695 1.00 83.70 160 LYS B C 1
ATOM 3499 O O . LYS C 3 160 ? 122.041 85.444 106.961 1.00 83.70 160 LYS B O 1
ATOM 3505 N N . SER C 3 161 ? 121.582 83.843 105.445 1.00 82.70 161 SER B N 1
ATOM 3506 C CA . SER C 3 161 ? 121.685 84.729 104.297 1.00 82.70 161 SER B CA 1
ATOM 3507 C C . SER C 3 161 ? 120.347 85.033 103.643 1.00 82.70 161 SER B C 1
ATOM 3508 O O . SER C 3 161 ? 120.242 86.036 102.931 1.00 82.70 161 SER B O 1
ATOM 3511 N N . ILE C 3 162 ? 119.334 84.191 103.863 1.00 80.46 162 ILE B N 1
ATOM 3512 C CA . ILE C 3 162 ? 117.998 84.432 103.329 1.00 80.46 162 ILE B CA 1
ATOM 3513 C C . ILE C 3 162 ? 117.334 85.601 104.047 1.00 80.46 162 ILE B C 1
ATOM 3514 O O . ILE C 3 162 ? 116.577 86.365 103.433 1.00 80.46 162 ILE B O 1
ATOM 3519 N N . VAL C 3 163 ? 117.671 85.811 105.325 1.00 80.96 163 VAL B N 1
ATOM 3520 C CA . VAL C 3 163 ? 117.009 86.797 106.178 1.00 80.96 163 VAL B CA 1
ATOM 3521 C C . VAL C 3 163 ? 117.235 88.243 105.762 1.00 80.96 163 VAL B C 1
ATOM 3522 O O . VAL C 3 163 ? 116.502 89.122 106.218 1.00 80.96 163 VAL B O 1
ATOM 3526 N N . HIS C 3 164 ? 118.219 88.523 104.912 1.00 82.55 164 HIS B N 1
ATOM 3527 C CA . HIS C 3 164 ? 118.369 89.864 104.373 1.00 82.55 164 HIS B CA 1
ATOM 3528 C C . HIS C 3 164 ? 117.775 90.008 102.981 1.00 82.55 164 HIS B C 1
ATOM 3529 O O . HIS C 3 164 ? 117.450 91.128 102.575 1.00 82.55 164 HIS B O 1
ATOM 3536 N N . THR C 3 165 ? 117.614 88.903 102.252 1.00 77.07 165 THR B N 1
ATOM 3537 C CA . THR C 3 165 ? 117.009 88.946 100.927 1.00 77.07 165 THR B CA 1
ATOM 3538 C C . THR C 3 165 ? 115.493 89.091 100.983 1.00 77.07 165 THR B C 1
ATOM 3539 O O . THR C 3 165 ? 114.906 89.730 100.097 1.00 77.07 165 THR B O 1
ATOM 3543 N N . THR C 3 166 ? 114.848 88.493 101.994 1.00 73.80 166 THR B N 1
ATOM 3544 C CA . THR C 3 166 ? 113.389 88.501 102.072 1.00 73.80 166 THR B CA 1
ATOM 3545 C C . THR C 3 166 ? 112.839 89.878 102.391 1.00 73.80 166 THR B C 1
ATOM 3546 O O . THR C 3 166 ? 111.760 90.227 101.902 1.00 73.80 166 THR B O 1
ATOM 3550 N N . ILE C 3 167 ? 113.563 90.673 103.180 1.00 75.59 167 ILE B N 1
ATOM 3551 C CA . ILE C 3 167 ? 113.161 92.057 103.417 1.00 75.59 167 ILE B CA 1
ATOM 3552 C C . ILE C 3 167 ? 113.278 92.869 102.132 1.00 75.59 167 ILE B C 1
ATOM 3553 O O . ILE C 3 167 ? 112.423 93.715 101.841 1.00 75.59 167 ILE B O 1
ATOM 3558 N N . PHE C 3 168 ? 114.297 92.574 101.314 1.00 80.41 168 PHE B N 1
ATOM 3559 C CA . PHE C 3 168 ? 114.470 93.266 100.039 1.00 80.41 168 PHE B CA 1
ATOM 3560 C C . PHE C 3 168 ? 113.363 92.926 99.046 1.00 80.41 168 PHE B C 1
ATOM 3561 O O . PHE C 3 168 ? 112.797 93.827 98.411 1.00 80.41 168 PHE B O 1
ATOM 3569 N N . LEU C 3 169 ? 113.018 91.643 98.916 1.00 76.23 169 LEU B N 1
ATOM 3570 C CA . LEU C 3 169 ? 111.935 91.286 98.008 1.00 76.23 169 LEU B CA 1
ATOM 3571 C C . LEU C 3 169 ? 110.570 91.677 98.564 1.00 76.23 169 LEU B C 1
ATOM 3572 O O . LEU C 3 169 ? 109.649 91.934 97.784 1.00 76.23 169 LEU B O 1
ATOM 3577 N N . ALA C 3 170 ? 110.433 91.797 99.885 1.00 75.80 170 ALA B N 1
ATOM 3578 C CA . ALA C 3 170 ? 109.180 92.276 100.449 1.00 75.80 170 ALA B CA 1
ATOM 3579 C C . ALA C 3 170 ? 109.006 93.775 100.242 1.00 75.80 170 ALA B C 1
ATOM 3580 O O . ALA C 3 170 ? 107.892 94.239 99.975 1.00 75.80 170 ALA B O 1
ATOM 3582 N N . CYS C 3 171 ? 110.083 94.557 100.377 1.00 80.29 171 CYS B N 1
ATOM 3583 C CA . CYS C 3 171 ? 109.938 95.998 100.200 1.00 80.29 171 CYS B CA 1
ATOM 3584 C C . CYS C 3 171 ? 109.855 96.371 98.729 1.00 80.29 171 CYS B C 1
ATOM 3585 O O . CYS C 3 171 ? 109.194 97.356 98.380 1.00 80.29 171 CYS B O 1
ATOM 3588 N N . LYS C 3 172 ? 110.495 95.593 97.852 1.00 80.67 172 LYS B N 1
ATOM 3589 C CA . LYS C 3 172 ? 110.323 95.776 96.420 1.00 80.67 172 LYS B CA 1
ATOM 3590 C C . LYS C 3 172 ? 109.030 95.129 95.926 1.00 80.67 172 LYS B C 1
ATOM 3591 O O . LYS C 3 172 ? 108.583 95.423 94.812 1.00 80.67 172 LYS B O 1
ATOM 3597 N N . SER C 3 173 ? 108.393 94.298 96.754 1.00 76.27 173 SER B N 1
ATOM 3598 C CA . SER C 3 173 ? 107.141 93.652 96.373 1.00 76.27 173 SER B CA 1
ATOM 3599 C C . SER C 3 173 ? 105.979 94.637 96.370 1.00 76.27 173 SER B C 1
ATOM 3600 O O . SER C 3 173 ? 105.316 94.825 95.343 1.00 76.27 173 SER B O 1
ATOM 3603 N N . GLU C 3 174 ? 105.714 95.279 97.504 1.00 73.03 174 GLU B N 1
ATOM 3604 C CA . GLU C 3 174 ? 104.556 96.151 97.642 1.00 73.03 174 GLU B CA 1
ATOM 3605 C C . GLU C 3 174 ? 104.962 97.607 97.854 1.00 73.03 174 GLU B C 1
ATOM 3606 O O . GLU C 3 174 ? 104.410 98.304 98.712 1.00 73.03 174 GLU B O 1
ATOM 3612 N N . ASN C 3 175 ? 105.907 97.907 97.032 1.00 76.55 175 ASN B N 1
ATOM 3613 C CA . ASN C 3 175 ? 106.374 99.185 96.850 1.00 76.55 175 ASN B CA 1
ATOM 3614 C C . ASN C 3 175 ? 106.857 99.901 98.028 1.00 76.55 175 ASN B C 1
ATOM 3615 O O . ASN C 3 175 ? 106.433 101.042 98.263 1.00 76.55 175 ASN B O 1
ATOM 3620 N N . TYR C 3 176 ? 107.730 99.280 98.807 1.00 81.67 176 TYR B N 1
ATOM 3621 C CA . TYR C 3 176 ? 108.263 100.080 99.879 1.00 81.67 176 TYR B CA 1
ATOM 3622 C C . TYR C 3 176 ? 109.152 101.215 99.339 1.00 81.67 176 TYR B C 1
ATOM 3623 O O . TYR C 3 176 ? 109.065 102.334 99.801 1.00 81.67 176 TYR B O 1
ATOM 3632 N N . PHE C 3 177 ? 109.942 100.873 98.347 1.00 30.00 177 PHE B N 1
ATOM 3633 C CA . PHE C 3 177 ? 110.955 101.671 97.704 1.00 30.00 177 PHE B CA 1
ATOM 3634 C C . PHE C 3 177 ? 112.259 102.080 98.215 1.00 30.00 177 PHE B C 1
ATOM 3635 O O . PHE C 3 177 ? 112.767 103.115 97.928 1.00 30.00 177 PHE B O 1
ATOM 3643 N N . ILE C 3 178 ? 112.837 101.168 98.921 1.00 87.81 178 ILE B N 1
ATOM 3644 C CA . ILE C 3 178 ? 114.195 101.313 99.337 1.00 87.81 178 ILE B CA 1
ATOM 3645 C C . ILE C 3 178 ? 115.062 100.958 98.148 1.00 87.81 178 ILE B C 1
ATOM 3646 O O . ILE C 3 178 ? 114.698 100.101 97.344 1.00 87.81 178 ILE B O 1
ATOM 3651 N N . SER C 3 179 ? 116.247 101.551 98.054 1.00 85.19 179 SER B N 1
ATOM 3652 C CA . SER C 3 179 ? 117.225 101.252 96.991 1.00 85.19 179 SER B CA 1
ATOM 3653 C C . SER C 3 179 ? 118.105 100.100 97.383 1.00 85.19 179 SER B C 1
ATOM 3654 O O . SER C 3 179 ? 117.924 99.570 98.440 1.00 85.19 179 SER B O 1
ATOM 3657 N N . VAL C 3 180 ? 119.091 99.701 96.595 1.00 86.22 180 VAL B N 1
ATOM 3658 C CA . VAL C 3 180 ? 119.858 98.549 97.059 1.00 86.22 180 VAL B CA 1
ATOM 3659 C C . VAL C 3 180 ? 120.964 98.997 98.009 1.00 86.22 180 VAL B C 1
ATOM 3660 O O . VAL C 3 180 ? 121.198 98.380 99.055 1.00 86.22 180 VAL B O 1
ATOM 3664 N N . ASP C 3 181 ? 121.633 100.105 97.677 1.00 91.50 181 ASP B N 1
ATOM 3665 C CA . ASP C 3 181 ? 122.728 100.595 98.507 1.00 91.50 181 ASP B CA 1
ATOM 3666 C C . ASP C 3 181 ? 122.224 101.238 99.793 1.00 91.50 181 ASP B C 1
ATOM 3667 O O . ASP C 3 181 ? 122.897 101.155 100.828 1.00 91.50 181 ASP B O 1
ATOM 3672 N N . SER C 3 182 ? 121.051 101.878 99.748 1.00 87.85 182 SER B N 1
ATOM 3673 C CA . SER C 3 182 ? 120.449 102.407 100.967 1.00 87.85 182 SER B CA 1
ATOM 3674 C C . SER C 3 182 ? 119.965 101.288 101.877 1.00 87.85 182 SER B C 1
ATOM 3675 O O . SER C 3 182 ? 119.964 101.443 103.104 1.00 87.85 182 SER B O 1
ATOM 3678 N N . PHE C 3 183 ? 119.550 100.161 101.298 1.00 87.91 183 PHE B N 1
ATOM 3679 C CA . PHE C 3 183 ? 119.226 98.994 102.104 1.00 87.91 183 PHE B CA 1
ATOM 3680 C C . PHE C 3 183 ? 120.483 98.340 102.660 1.00 87.91 183 PHE B C 1
ATOM 3681 O O . PHE C 3 183 ? 120.453 97.779 103.762 1.00 87.91 183 PHE B O 1
ATOM 3689 N N . ALA C 3 184 ? 121.591 98.408 101.919 1.00 89.86 184 ALA B N 1
ATOM 3690 C CA . ALA C 3 184 ? 122.828 97.776 102.364 1.00 89.86 184 ALA B CA 1
ATOM 3691 C C . ALA C 3 184 ? 123.495 98.572 103.478 1.00 89.86 18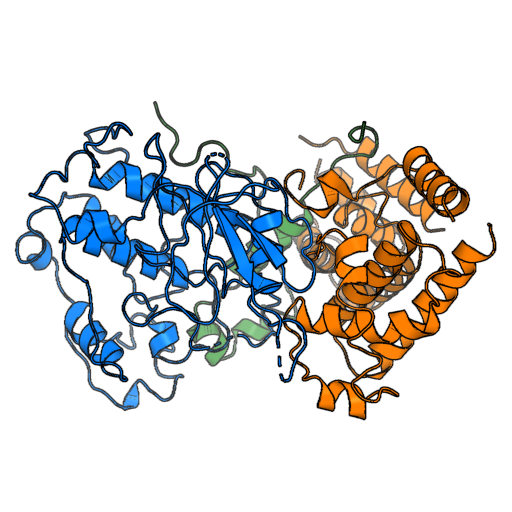4 ALA B C 1
ATOM 3692 O O . ALA C 3 184 ? 124.082 97.988 104.395 1.00 89.86 184 ALA B O 1
ATOM 3694 N N . GLN C 3 185 ? 123.428 99.905 103.415 1.00 96.52 185 GLN B N 1
ATOM 3695 C CA . GLN C 3 185 ? 124.041 100.718 104.461 1.00 96.52 185 GLN B CA 1
ATOM 3696 C C . GLN C 3 185 ? 123.223 100.730 105.747 1.00 96.52 185 GLN B C 1
ATOM 3697 O O . GLN C 3 185 ? 123.778 101.016 106.813 1.00 96.52 185 GLN B O 1
ATOM 3703 N N . LYS C 3 186 ? 121.927 100.427 105.672 1.00 88.68 186 LYS B N 1
ATOM 3704 C CA . LYS C 3 186 ? 121.098 100.301 106.860 1.00 88.68 186 LYS B CA 1
ATOM 3705 C C . LYS C 3 186 ? 121.157 98.903 107.459 1.00 88.68 186 LYS B C 1
ATOM 3706 O O . LYS C 3 186 ? 120.638 98.690 108.559 1.00 88.68 186 LYS B O 1
ATOM 3712 N N . ALA C 3 187 ? 121.782 97.959 106.769 1.00 88.82 187 ALA B N 1
ATOM 3713 C CA . ALA C 3 187 ? 121.906 96.580 107.212 1.00 88.82 187 ALA B CA 1
ATOM 3714 C C . ALA C 3 187 ? 123.381 96.201 107.304 1.00 88.82 187 ALA B C 1
ATOM 3715 O O . ALA C 3 187 ? 124.274 97.041 107.182 1.00 88.82 187 ALA B O 1
ATOM 3717 N N . LYS C 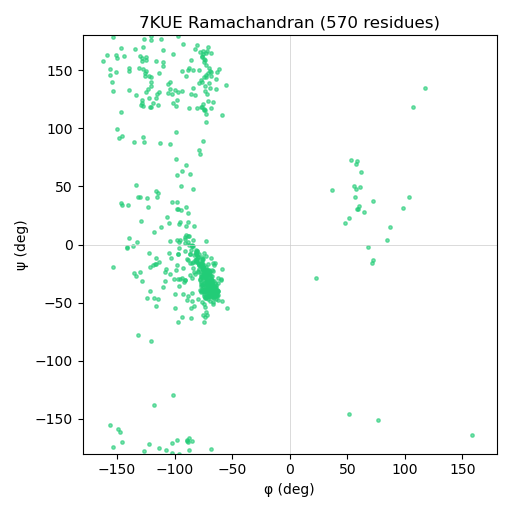3 188 ? 123.626 94.913 107.527 1.00 90.56 188 LYS B N 1
ATOM 3718 C CA . LYS C 3 188 ? 124.978 94.356 107.537 1.00 90.56 188 LYS B CA 1
ATOM 3719 C C . LYS C 3 188 ? 125.328 93.713 106.208 1.00 90.56 188 LYS B C 1
ATOM 3720 O O . LYS C 3 188 ? 126.011 92.687 106.158 1.00 90.56 188 LYS B O 1
ATOM 3726 N N . SER C 3 189 ? 124.863 94.300 105.111 1.00 90.34 189 SER B N 1
ATOM 3727 C CA . SER C 3 189 ? 125.019 93.735 103.782 1.00 90.34 189 SER B CA 1
ATOM 3728 C C . SER C 3 189 ? 125.928 94.619 102.945 1.00 90.34 189 SER B C 1
ATOM 3729 O O . SER C 3 189 ? 125.948 95.842 103.114 1.00 90.34 189 SER B O 1
ATOM 3732 N N . THR C 3 190 ? 126.677 93.992 102.041 1.00 92.70 190 THR B N 1
ATOM 3733 C CA . THR C 3 190 ? 127.576 94.695 101.138 1.00 92.70 190 THR B CA 1
ATOM 3734 C C . THR C 3 190 ? 127.166 94.550 99.678 1.00 92.70 190 THR B C 1
ATOM 3735 O O . THR C 3 190 ? 128.033 94.300 98.831 1.00 92.70 190 THR B O 1
ATOM 3739 N N . ARG C 3 191 ? 125.855 94.617 99.389 1.00 90.65 191 ARG B N 1
ATOM 3740 C CA . ARG C 3 191 ? 125.161 94.663 98.075 1.00 90.65 191 ARG B CA 1
ATOM 3741 C C . ARG C 3 191 ? 125.199 93.317 97.339 1.00 90.65 191 ARG B C 1
ATOM 3742 O O . ARG C 3 191 ? 124.379 93.083 96.432 1.00 90.65 191 ARG B O 1
ATOM 3750 N N . ASP C 3 192 ? 126.029 92.370 97.764 1.00 91.47 192 ASP B N 1
ATOM 3751 C CA . ASP C 3 192 ? 126.129 91.082 97.092 1.00 91.47 192 ASP B CA 1
ATOM 3752 C C . ASP C 3 192 ? 125.328 90.042 97.861 1.00 91.47 192 ASP B C 1
ATOM 3753 O O . ASP C 3 192 ? 124.799 89.093 97.273 1.00 91.47 192 ASP B O 1
ATOM 3758 N N . SER C 3 193 ? 125.219 90.217 99.177 1.00 87.78 193 SER B N 1
ATOM 3759 C CA . SER C 3 193 ? 124.550 89.242 100.027 1.00 87.78 193 SER B CA 1
ATOM 3760 C C . SER C 3 193 ? 123.032 89.367 100.014 1.00 87.78 193 SER B C 1
ATOM 3761 O O . SER C 3 193 ? 122.355 88.527 100.616 1.00 87.78 193 SER B O 1
ATOM 3764 N N . VAL C 3 194 ? 122.482 90.382 99.350 1.00 85.83 194 VAL B N 1
ATOM 3765 C CA . VAL C 3 194 ? 121.040 90.543 99.216 1.00 85.83 194 VAL B CA 1
ATOM 3766 C C . VAL C 3 194 ? 120.539 90.173 97.835 1.00 85.83 194 VAL B C 1
ATOM 3767 O O . VAL C 3 194 ? 119.318 90.131 97.625 1.00 85.83 194 VAL B O 1
ATOM 3771 N N . LEU C 3 195 ? 121.431 89.892 96.885 1.00 87.47 195 LEU B N 1
ATOM 3772 C CA . LEU C 3 195 ? 121.032 89.667 95.506 1.00 87.47 195 LEU B CA 1
ATOM 3773 C C . LEU C 3 195 ? 121.370 88.290 94.954 1.00 87.47 195 LEU B C 1
ATOM 3774 O O . LEU C 3 195 ? 120.795 87.910 93.928 1.00 87.47 195 LEU B O 1
ATOM 3779 N N . LYS C 3 196 ? 122.280 87.536 95.576 1.00 87.29 196 LYS B N 1
ATOM 3780 C CA . LYS C 3 196 ? 122.586 86.223 95.019 1.00 87.29 196 LYS B CA 1
ATOM 3781 C C . LYS C 3 196 ? 121.510 85.192 95.346 1.00 87.29 196 LYS B C 1
ATOM 3782 O O . LYS C 3 196 ? 121.258 84.296 94.533 1.00 87.29 196 LYS B O 1
ATOM 3788 N N . PHE C 3 197 ? 120.862 85.299 96.500 1.00 89.57 197 PHE B N 1
ATOM 3789 C CA . PHE C 3 197 ? 119.770 84.396 96.859 1.00 89.57 197 PHE B CA 1
ATOM 3790 C C . PHE C 3 197 ? 118.426 85.057 96.560 1.00 89.57 197 PHE B C 1
ATOM 3791 O O . PHE C 3 197 ? 117.583 85.259 97.435 1.00 89.57 197 PHE B O 1
ATOM 3799 N N . GLU C 3 198 ? 118.237 85.395 95.287 1.00 86.95 198 GLU B N 1
ATOM 3800 C CA . GLU C 3 198 ? 117.059 86.123 94.835 1.00 86.95 198 GLU B CA 1
ATOM 3801 C C . GLU C 3 198 ? 116.304 85.388 93.740 1.00 86.95 198 GLU B C 1
ATOM 3802 O O . GLU C 3 198 ? 115.072 85.287 93.806 1.00 86.95 198 GLU B O 1
ATOM 3808 N N . PHE C 3 199 ? 117.014 84.876 92.728 1.00 87.58 199 PHE B N 1
ATOM 3809 C CA . PHE C 3 199 ? 116.386 84.065 91.689 1.00 87.58 199 PHE B CA 1
ATOM 3810 C C . PHE C 3 199 ? 115.860 82.752 92.253 1.00 87.58 199 PHE B C 1
ATOM 3811 O O . PHE C 3 199 ? 114.742 82.332 91.929 1.00 87.58 199 PHE B O 1
ATOM 3819 N N . LYS C 3 200 ? 116.651 82.095 93.105 1.00 85.25 200 LYS B N 1
ATOM 3820 C CA . LYS C 3 200 ? 116.239 80.809 93.650 1.00 85.25 200 LYS B CA 1
ATOM 3821 C C . LYS C 3 200 ? 115.163 80.967 94.711 1.00 85.25 200 LYS B C 1
ATOM 3822 O O . LYS C 3 200 ? 114.381 80.036 94.931 1.00 85.25 200 LYS B O 1
ATOM 3828 N N . LEU C 3 201 ? 115.089 82.136 95.357 1.00 80.88 201 LEU B N 1
ATOM 3829 C CA . LEU C 3 201 ? 114.015 82.377 96.315 1.00 80.88 201 LEU B CA 1
ATOM 3830 C C . LEU C 3 201 ? 112.683 82.529 95.595 1.00 80.88 201 LEU B C 1
ATOM 3831 O O . LEU C 3 201 ? 111.653 82.039 96.072 1.00 80.88 201 LEU B O 1
ATOM 3836 N N . LEU C 3 202 ? 112.694 83.176 94.431 1.00 79.84 202 LEU B N 1
ATOM 3837 C CA . LEU C 3 202 ? 111.487 83.259 93.621 1.00 79.84 202 LEU B CA 1
ATOM 3838 C C . LEU C 3 202 ? 111.169 81.936 92.939 1.00 79.84 202 LEU B C 1
ATOM 3839 O O . LEU C 3 202 ? 110.001 81.659 92.649 1.00 79.84 202 LEU B O 1
ATOM 3844 N N . GLU C 3 203 ? 112.187 81.116 92.665 1.00 83.65 203 GLU B N 1
ATOM 3845 C CA . GLU C 3 203 ? 111.936 79.803 92.077 1.00 83.65 203 GLU B CA 1
ATOM 3846 C C . GLU C 3 203 ? 111.315 78.849 93.091 1.00 83.65 203 GLU B C 1
ATOM 3847 O O . GLU C 3 203 ? 110.360 78.133 92.772 1.00 83.65 203 GLU B O 1
ATOM 3853 N N . SER C 3 204 ? 111.840 78.829 94.317 1.00 81.06 204 SER B N 1
ATOM 3854 C CA . SER C 3 204 ? 111.278 78.007 95.380 1.00 81.06 204 SER B CA 1
ATOM 3855 C C . SER C 3 204 ? 109.984 78.582 95.935 1.00 81.06 204 SER B C 1
ATOM 3856 O O . SER C 3 204 ? 109.193 77.843 96.528 1.00 81.06 204 SER B O 1
ATOM 3859 N N . LEU C 3 205 ? 109.757 79.881 95.751 1.00 74.99 205 LEU B N 1
ATOM 3860 C CA . LEU C 3 205 ? 108.512 80.520 96.148 1.00 74.99 205 LEU B CA 1
ATOM 3861 C C . LEU C 3 205 ? 107.400 80.279 95.135 1.00 74.99 205 LEU B C 1
ATOM 3862 O O . LEU C 3 205 ? 106.222 80.435 95.477 1.00 74.99 205 LEU B O 1
ATOM 3867 N N . LYS C 3 206 ? 107.771 79.838 93.925 1.00 75.22 206 LYS B N 1
ATOM 3868 C CA . LYS C 3 206 ? 107.007 79.789 92.674 1.00 75.22 206 LYS B CA 1
ATOM 3869 C C . LYS C 3 206 ? 106.074 80.978 92.463 1.00 75.22 206 LYS B C 1
ATOM 3870 O O . LYS C 3 206 ? 104.901 80.797 92.117 1.00 75.22 206 LYS B O 1
ATOM 3876 N N . PHE C 3 207 ? 106.607 82.188 92.699 1.00 78.00 207 PHE B N 1
ATOM 3877 C CA . PHE C 3 207 ? 106.081 83.461 92.190 1.00 78.00 207 PHE B CA 1
ATOM 3878 C C . PHE C 3 207 ? 104.695 83.808 92.729 1.00 78.00 207 PHE B C 1
ATOM 3879 O O . PHE C 3 207 ? 103.926 84.519 92.079 1.00 78.00 207 PHE B O 1
ATOM 3887 N N . SER C 3 208 ? 104.375 83.324 93.928 1.00 74.18 208 SER B N 1
ATOM 3888 C CA . SER C 3 208 ? 103.170 83.743 94.642 1.00 74.18 208 SER B CA 1
ATOM 3889 C C . SER C 3 208 ? 103.518 84.950 95.512 1.00 74.18 208 SER B C 1
ATOM 3890 O O . SER C 3 208 ? 103.540 84.896 96.743 1.00 74.18 208 SER B O 1
ATOM 3893 N N . LEU C 3 209 ? 103.796 86.059 94.837 1.00 69.91 209 LEU B N 1
ATOM 3894 C CA . LEU C 3 209 ? 104.470 87.185 95.463 1.00 69.91 209 LEU B CA 1
ATOM 3895 C C . LEU C 3 209 ? 103.491 88.189 96.067 1.00 69.91 209 LEU B C 1
ATOM 3896 O O . LEU C 3 209 ? 103.914 89.109 96.772 1.00 69.91 209 LEU B O 1
ATOM 3901 N N . LEU C 3 210 ? 102.191 88.001 95.866 1.00 67.83 210 LEU B N 1
ATOM 3902 C CA . LEU C 3 210 ? 101.168 88.764 96.571 1.00 67.83 210 LEU B CA 1
ATOM 3903 C C . LEU C 3 210 ? 100.524 87.873 97.624 1.00 67.83 210 LEU B C 1
ATOM 3904 O O . LEU C 3 210 ? 100.123 86.743 97.326 1.00 67.83 210 LEU B O 1
ATOM 3909 N N . ASN C 3 211 ? 100.430 88.381 98.848 1.00 68.87 211 ASN B N 1
ATOM 3910 C CA . ASN C 3 211 ? 99.872 87.636 99.965 1.00 68.87 211 ASN B CA 1
ATOM 3911 C C . ASN C 3 211 ? 98.758 88.436 100.624 1.00 68.87 211 ASN B C 1
ATOM 3912 O O . ASN C 3 211 ? 98.826 89.667 100.701 1.00 68.87 211 ASN B O 1
ATOM 3917 N N . HIS C 3 212 ? 97.735 87.731 101.096 1.00 69.54 212 HIS B N 1
ATOM 3918 C CA . HIS C 3 212 ? 96.626 88.335 101.818 1.00 69.54 212 HIS B CA 1
ATOM 3919 C C . HIS C 3 212 ? 96.877 88.198 103.312 1.00 69.54 212 HIS B C 1
ATOM 3920 O O . HIS C 3 212 ? 97.197 87.107 103.795 1.00 69.54 212 HIS B O 1
ATOM 3927 N N . HIS C 3 213 ? 96.725 89.302 104.036 1.00 69.49 213 HIS B N 1
ATOM 3928 C CA . HIS C 3 213 ? 97.152 89.402 105.420 1.00 69.49 213 HIS B CA 1
ATOM 3929 C C . HIS C 3 213 ? 96.007 89.890 106.294 1.00 69.49 213 HIS B C 1
ATOM 3930 O O . HIS C 3 213 ? 95.131 90.618 105.816 1.00 69.49 213 HIS B O 1
ATOM 3937 N N . PRO C 3 214 ? 95.977 89.501 107.578 1.00 62.98 214 PRO B N 1
ATOM 3938 C CA . PRO C 3 214 ? 94.803 89.796 108.418 1.00 62.98 214 PRO B CA 1
ATOM 3939 C C . PRO C 3 214 ? 94.625 91.252 108.847 1.00 62.98 214 PRO B C 1
ATOM 3940 O O . PRO C 3 214 ? 93.663 91.533 109.570 1.00 62.98 214 PRO B O 1
ATOM 3944 N N . TYR C 3 215 ? 95.469 92.194 108.422 1.00 65.32 215 TYR B N 1
ATOM 3945 C CA . TYR C 3 215 ? 95.327 93.576 108.883 1.00 65.32 215 TYR B CA 1
ATOM 3946 C C . TYR C 3 215 ? 94.162 94.297 108.209 1.00 65.32 215 TYR B C 1
ATOM 3947 O O . TYR C 3 215 ? 93.497 95.135 108.834 1.00 65.32 215 TYR B O 1
ATOM 3956 N N . LYS C 3 216 ? 93.882 93.982 106.953 1.00 65.79 216 LYS B N 1
ATOM 3957 C CA . LYS C 3 216 ? 92.665 94.513 106.348 1.00 65.79 216 LYS B CA 1
ATOM 3958 C C . LYS C 3 216 ? 91.396 93.846 106.902 1.00 65.79 216 LYS B C 1
ATOM 3959 O O . LYS C 3 216 ? 90.376 94.537 107.004 1.00 65.79 216 LYS B O 1
ATOM 3965 N N . PRO C 3 217 ? 91.369 92.547 107.268 1.00 63.41 217 PRO B N 1
ATOM 3966 C CA . PRO C 3 217 ? 90.260 92.098 108.129 1.00 63.41 217 PRO B CA 1
ATOM 3967 C C . PRO C 3 217 ? 90.187 92.758 109.503 1.00 63.41 217 PRO B C 1
ATOM 3968 O O . PRO C 3 217 ? 89.075 92.865 110.035 1.00 63.41 217 PRO B O 1
ATOM 3972 N N . LEU C 3 218 ? 91.309 93.193 110.095 1.00 66.82 218 LEU B N 1
ATOM 3973 C CA . LEU C 3 218 ? 91.225 94.034 111.297 1.00 66.82 218 LEU B CA 1
ATOM 3974 C C . LEU C 3 218 ? 90.542 95.357 111.023 1.00 66.82 218 LEU B C 1
ATOM 3975 O O . LEU C 3 218 ? 89.705 95.796 111.813 1.00 66.82 218 LEU B O 1
ATOM 3980 N N . HIS C 3 219 ? 90.873 96.005 109.911 1.00 71.66 219 HIS B N 1
ATOM 3981 C CA . HIS C 3 219 ? 90.196 97.265 109.634 1.00 71.66 219 HIS B CA 1
ATOM 3982 C C . HIS C 3 219 ? 88.768 97.062 109.128 1.00 71.66 219 HIS B C 1
ATOM 3983 O O . HIS C 3 219 ? 87.972 98.006 109.163 1.00 71.66 219 HIS B O 1
ATOM 3990 N N . GLY C 3 220 ? 88.421 95.859 108.680 1.00 69.72 220 GLY B N 1
ATOM 3991 C CA . GLY C 3 220 ? 87.045 95.562 108.336 1.00 69.72 220 GLY B CA 1
ATOM 3992 C C . GLY C 3 220 ? 86.169 95.252 109.533 1.00 69.72 220 GLY B C 1
ATOM 3993 O O . GLY C 3 220 ? 85.054 95.773 109.649 1.00 69.72 220 GLY B O 1
ATOM 3994 N N . PHE C 3 221 ? 86.658 94.404 110.435 1.00 67.52 221 PHE B N 1
ATOM 3995 C CA . PHE C 3 221 ? 85.944 94.065 111.655 1.00 67.52 221 PHE B CA 1
ATOM 3996 C C . PHE C 3 221 ? 86.182 95.071 112.769 1.00 67.52 221 PHE B C 1
ATOM 3997 O O . PHE C 3 221 ? 85.649 94.905 113.866 1.00 67.52 221 PHE B O 1
ATOM 4005 N N . PHE C 3 222 ? 86.993 96.096 112.522 1.00 79.67 222 PHE B N 1
ATOM 4006 C CA . PHE C 3 222 ? 86.962 97.306 113.320 1.00 79.67 222 PHE B CA 1
ATOM 4007 C C . PHE C 3 222 ? 85.707 98.114 113.046 1.00 79.67 222 PHE B C 1
ATOM 4008 O O . PHE C 3 222 ? 85.265 98.882 113.907 1.00 79.67 222 PHE B O 1
ATOM 4016 N N . LEU C 3 223 ? 85.108 97.933 111.874 1.00 79.45 223 LEU B N 1
ATOM 4017 C CA . LEU C 3 223 ? 83.973 98.726 111.450 1.00 79.45 223 LEU B CA 1
ATOM 4018 C C . LEU C 3 223 ? 82.673 97.944 111.449 1.00 79.45 223 LEU B C 1
ATOM 4019 O O . LEU C 3 223 ? 81.620 98.524 111.711 1.00 79.45 223 LEU B O 1
ATOM 4024 N N . ASP C 3 224 ? 82.726 96.637 111.183 1.00 79.86 224 ASP B N 1
ATOM 4025 C CA . ASP C 3 224 ? 81.513 95.833 111.141 1.00 79.86 224 ASP B CA 1
ATOM 4026 C C . ASP C 3 224 ? 80.996 95.456 112.523 1.00 79.86 224 ASP B C 1
ATOM 4027 O O . ASP C 3 224 ? 79.843 95.028 112.632 1.00 79.86 224 ASP B O 1
ATOM 4032 N N . ILE C 3 225 ? 81.822 95.573 113.568 1.00 81.18 225 ILE B N 1
ATOM 4033 C CA . ILE C 3 225 ? 81.312 95.486 114.934 1.00 81.18 225 ILE B CA 1
ATOM 4034 C C . ILE C 3 225 ? 80.386 96.658 115.228 1.00 81.18 225 ILE B C 1
ATOM 4035 O O . ILE C 3 225 ? 79.277 96.480 115.747 1.00 81.18 225 ILE B O 1
ATOM 4040 N N . GLN C 3 226 ? 80.807 97.869 114.855 1.00 85.52 226 GLN B N 1
ATOM 4041 C CA . GLN C 3 226 ? 80.047 99.072 115.169 1.00 85.52 226 GLN B CA 1
ATOM 4042 C C . GLN C 3 226 ? 78.777 99.203 114.336 1.00 85.52 226 GLN B C 1
ATOM 4043 O O . GLN C 3 226 ? 77.842 99.887 114.763 1.00 85.52 226 GLN B O 1
ATOM 4049 N N . ASN C 3 227 ? 78.720 98.566 113.167 1.00 83.06 227 ASN B N 1
ATOM 4050 C CA . ASN C 3 227 ? 77.534 98.685 112.328 1.00 83.06 227 ASN B CA 1
ATOM 4051 C C . ASN C 3 227 ? 76.388 97.819 112.833 1.00 83.06 227 ASN B C 1
ATOM 4052 O O . ASN C 3 227 ? 75.230 98.247 112.806 1.00 83.06 227 ASN B O 1
ATOM 4057 N N . VAL C 3 228 ? 76.683 96.605 113.298 1.00 82.41 228 VAL B N 1
ATOM 4058 C CA . VAL C 3 228 ? 75.616 95.691 113.688 1.00 82.41 228 VAL B CA 1
ATOM 4059 C C . VAL C 3 228 ? 75.301 95.804 115.180 1.00 82.41 228 VAL B C 1
ATOM 4060 O O . VAL C 3 228 ? 74.184 95.467 115.600 1.00 82.41 228 VAL B O 1
ATOM 4064 N N . LEU C 3 229 ? 76.220 96.334 115.980 1.00 81.40 229 LEU B N 1
ATOM 4065 C CA . LEU C 3 229 ? 76.045 96.424 117.420 1.00 81.40 229 LEU B CA 1
ATOM 4066 C C . LEU C 3 229 ? 76.108 97.879 117.856 1.00 81.40 229 LEU B C 1
ATOM 4067 O O . LEU C 3 229 ? 76.864 98.674 117.289 1.00 81.40 229 LEU B O 1
ATOM 4072 N N . TYR C 3 230 ? 75.299 98.226 118.858 1.00 87.71 230 TYR B N 1
ATOM 4073 C CA . TYR C 3 230 ? 75.305 99.570 119.416 1.00 87.71 230 TYR B CA 1
ATOM 4074 C C . TYR C 3 230 ? 75.254 99.598 120.936 1.00 87.71 230 TYR B C 1
ATOM 4075 O O . TYR C 3 230 ? 75.266 100.692 121.509 1.00 87.71 230 TYR B O 1
ATOM 4084 N N . GLY C 3 231 ? 75.192 98.449 121.603 1.00 88.73 231 GLY B N 1
ATOM 4085 C CA . GLY C 3 231 ? 75.057 98.413 123.047 1.00 88.73 231 GLY B CA 1
ATOM 4086 C C . GLY C 3 231 ? 76.318 98.796 123.791 1.00 88.73 231 GLY B C 1
ATOM 4087 O O . GLY C 3 231 ? 76.337 99.790 124.524 1.00 88.73 231 GLY B O 1
ATOM 4088 N N . LYS C 3 232 ? 77.383 98.012 123.612 1.00 87.89 232 LYS B N 1
ATOM 4089 C CA . LYS C 3 232 ? 78.686 98.275 124.226 1.00 87.89 232 LYS B CA 1
ATOM 4090 C C . LYS C 3 232 ? 79.719 98.260 123.104 1.00 87.89 232 LYS B C 1
ATOM 4091 O O . LYS C 3 232 ? 80.244 97.207 122.737 1.00 87.89 232 LYS B O 1
ATOM 4097 N N . VAL C 3 233 ? 80.001 99.439 122.550 1.00 89.70 233 VAL B N 1
ATOM 4098 C CA . VAL C 3 233 ? 80.915 99.572 121.426 1.00 89.70 233 VAL B CA 1
ATOM 4099 C C . VAL C 3 233 ? 81.961 100.628 121.748 1.00 89.70 233 VAL B C 1
ATOM 4100 O O . VAL C 3 233 ? 81.835 101.391 122.709 1.00 89.70 233 VAL B O 1
ATOM 4104 N N . ASP C 3 234 ? 83.069 100.550 121.002 1.00 88.39 234 ASP B N 1
ATOM 4105 C CA . ASP C 3 234 ? 84.102 101.543 120.662 1.00 88.39 234 ASP B CA 1
ATOM 4106 C C . ASP C 3 234 ? 84.669 102.351 121.832 1.00 88.39 234 ASP B C 1
ATOM 4107 O O . ASP C 3 234 ? 85.257 103.407 121.600 1.00 88.39 234 ASP B O 1
ATOM 4112 N N . LEU C 3 235 ? 84.511 101.912 123.083 1.00 88.70 235 LEU B N 1
ATOM 4113 C CA . LEU C 3 235 ? 85.269 102.501 124.171 1.00 88.70 235 LEU B CA 1
ATOM 4114 C C . LEU C 3 235 ? 86.470 101.604 124.404 1.00 88.70 235 LEU B C 1
ATOM 4115 O O . LEU C 3 235 ? 87.610 101.992 124.068 1.00 88.70 235 LEU B O 1
ATOM 4120 N N . ASN C 3 236 ? 86.280 100.367 124.863 1.00 90.31 236 ASN B N 1
ATOM 4121 C CA . ASN C 3 236 ? 87.404 99.456 125.033 1.00 90.31 236 ASN B CA 1
ATOM 4122 C C . ASN C 3 236 ? 87.893 98.918 123.699 1.00 90.31 236 ASN B C 1
ATOM 4123 O O . ASN C 3 236 ? 89.045 98.484 123.592 1.00 90.31 236 ASN B O 1
ATOM 4128 N N . TYR C 3 237 ? 87.044 98.971 122.672 1.00 87.35 237 TYR B N 1
ATOM 4129 C CA . TYR C 3 237 ? 87.397 98.348 121.411 1.00 87.35 237 TYR B CA 1
ATOM 4130 C C . TYR C 3 237 ? 88.335 99.254 120.616 1.00 87.35 237 TYR B C 1
ATOM 4131 O O . TYR C 3 237 ? 89.070 98.780 119.746 1.00 87.35 237 TYR B O 1
ATOM 4140 N N . MET C 3 238 ? 88.321 100.563 120.887 1.00 89.90 238 MET B N 1
ATOM 4141 C CA . MET C 3 238 ? 89.455 101.385 120.479 1.00 89.90 238 MET B CA 1
ATOM 4142 C C . MET C 3 238 ? 90.468 101.616 121.590 1.00 89.90 238 MET B C 1
ATOM 4143 O O . MET C 3 238 ? 91.542 102.163 121.320 1.00 89.90 238 MET B O 1
ATOM 4148 N N . GLY C 3 239 ? 90.166 101.222 122.828 1.00 94.86 239 GLY B N 1
ATOM 4149 C CA . GLY C 3 239 ? 91.155 101.353 123.881 1.00 94.86 239 GLY B CA 1
ATOM 4150 C C . GLY C 3 239 ? 92.264 100.318 123.796 1.00 94.86 239 GLY B C 1
ATOM 4151 O O . GLY C 3 239 ? 93.449 100.662 123.827 1.00 94.86 239 GLY B O 1
ATOM 4152 N N . GLN C 3 240 ? 91.899 99.036 123.687 1.00 88.67 240 GLN B N 1
ATOM 4153 C CA . GLN C 3 240 ? 92.881 97.976 123.887 1.00 88.67 240 GLN B CA 1
ATOM 4154 C C . GLN C 3 240 ? 92.725 96.817 122.905 1.00 88.67 240 GLN B C 1
ATOM 4155 O O . GLN C 3 240 ? 92.987 95.665 123.266 1.00 88.67 240 GLN B O 1
ATOM 4161 N N . ILE C 3 241 ? 92.308 97.083 121.671 1.00 84.54 241 ILE B N 1
ATOM 4162 C CA . ILE C 3 241 ? 92.182 96.049 120.655 1.00 84.54 241 ILE B CA 1
ATOM 4163 C C . ILE C 3 241 ? 93.159 96.267 119.505 1.00 84.54 241 ILE B C 1
ATOM 4164 O O . ILE C 3 241 ? 93.864 95.338 119.101 1.00 84.54 241 ILE B O 1
ATOM 4169 N N . TYR C 3 242 ? 93.247 97.500 118.998 1.00 92.01 242 TYR B N 1
ATOM 4170 C CA . TYR C 3 242 ? 94.169 97.830 117.915 1.00 92.01 242 TYR B CA 1
ATOM 4171 C C . TYR C 3 242 ? 95.634 97.755 118.341 1.00 92.01 242 TYR B C 1
ATOM 4172 O O . TYR C 3 242 ? 96.507 97.595 117.480 1.00 92.01 242 TYR B O 1
ATOM 4181 N N . ASP C 3 243 ? 95.923 97.857 119.637 1.00 94.90 243 ASP B N 1
ATOM 4182 C CA . ASP C 3 243 ? 97.280 97.740 120.150 1.00 94.90 243 ASP B CA 1
ATOM 4183 C C . ASP C 3 243 ? 97.614 96.337 120.645 1.00 94.90 243 ASP B C 1
ATOM 4184 O O . ASP C 3 243 ? 98.757 96.097 121.047 1.00 94.90 243 ASP B O 1
ATOM 4189 N N . ARG C 3 244 ? 96.657 95.410 120.629 1.00 89.69 244 ARG B N 1
ATOM 4190 C CA . ARG C 3 244 ? 96.881 94.063 121.141 1.00 89.69 244 ARG B CA 1
ATOM 4191 C C . ARG C 3 244 ? 96.722 92.993 120.075 1.00 89.69 244 ARG B C 1
ATOM 4192 O O . ARG C 3 244 ? 97.575 92.098 119.968 1.00 89.69 244 ARG B O 1
ATOM 4200 N N . CYS C 3 245 ? 95.654 93.065 119.273 1.00 78.91 245 CYS B N 1
ATOM 4201 C CA . CYS C 3 245 ? 95.400 92.050 118.257 1.00 78.91 245 CYS B CA 1
ATOM 4202 C C . CYS C 3 245 ? 96.405 92.132 117.116 1.00 78.91 245 CYS B C 1
ATOM 4203 O O . CYS C 3 245 ? 96.700 91.112 116.482 1.00 78.91 245 CYS B O 1
ATOM 4206 N N . LYS C 3 246 ? 96.970 93.321 116.877 1.00 77.63 246 LYS B N 1
ATOM 4207 C CA . LYS C 3 246 ? 98.038 93.481 115.892 1.00 77.63 246 LYS B CA 1
ATOM 4208 C C . LYS C 3 246 ? 99.286 92.701 116.293 1.00 77.63 246 LYS B C 1
ATOM 4209 O O . LYS C 3 246 ? 99.851 91.952 115.484 1.00 77.63 246 LYS B O 1
ATOM 4215 N N . LYS C 3 247 ? 99.701 92.832 117.557 1.00 78.27 247 LYS B N 1
ATOM 4216 C CA . LYS C 3 247 ? 100.849 92.080 118.056 1.00 78.27 247 LYS B CA 1
ATOM 4217 C C . LYS C 3 247 ? 100.548 90.592 118.150 1.00 78.27 247 LYS B C 1
ATOM 4218 O O . LYS C 3 247 ? 101.446 89.765 117.937 1.00 78.27 247 LYS B O 1
ATOM 4224 N N . ARG C 3 248 ? 99.291 90.233 118.433 1.00 76.90 248 ARG B N 1
ATOM 4225 C CA . ARG C 3 248 ? 98.917 88.822 118.444 1.00 76.90 248 ARG B CA 1
ATOM 4226 C C . ARG C 3 248 ? 98.941 88.211 117.048 1.00 76.90 248 ARG B C 1
ATOM 4227 O O . ARG C 3 248 ? 99.272 87.034 116.902 1.00 76.90 248 ARG B O 1
ATOM 4235 N N . ILE C 3 249 ? 98.652 88.989 116.005 1.00 74.12 249 ILE B N 1
ATOM 4236 C CA . ILE C 3 249 ? 98.767 88.427 114.660 1.00 74.12 249 ILE B CA 1
ATOM 4237 C C . ILE C 3 249 ? 100.207 88.450 114.140 1.00 74.12 249 ILE B C 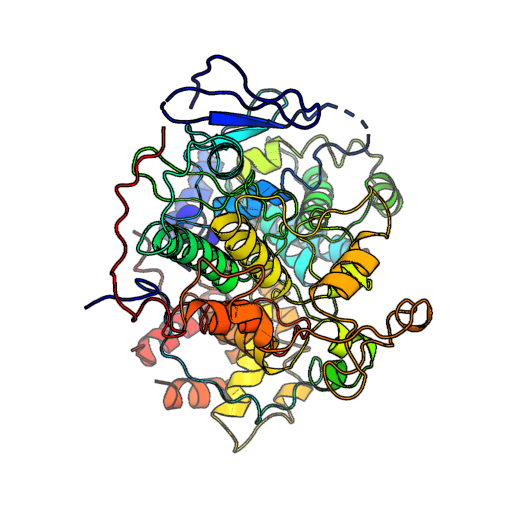1
ATOM 4238 O O . ILE C 3 249 ? 100.583 87.580 113.346 1.00 74.12 249 ILE B O 1
ATOM 4243 N N . THR C 3 250 ? 101.060 89.366 114.620 1.00 74.87 250 THR B N 1
ATOM 4244 C CA . THR C 3 250 ? 102.499 89.200 114.370 1.00 74.87 250 THR B CA 1
ATOM 4245 C C . THR C 3 250 ? 103.039 87.928 115.028 1.00 74.87 250 THR B C 1
ATOM 4246 O O . THR C 3 250 ? 103.786 87.165 114.396 1.00 74.87 250 THR B O 1
ATOM 4250 N N . ALA C 3 251 ? 102.599 87.640 116.257 1.00 75.28 251 ALA B N 1
ATOM 4251 C CA . ALA C 3 251 ? 102.943 86.373 116.897 1.00 75.28 251 ALA B CA 1
ATOM 4252 C C . ALA C 3 251 ? 102.290 85.179 116.204 1.00 75.28 251 ALA B C 1
ATOM 4253 O O . ALA C 3 251 ? 102.819 84.064 116.268 1.00 75.28 251 ALA B O 1
ATOM 4255 N N . ALA C 3 252 ? 101.146 85.390 115.547 1.00 72.29 252 ALA B N 1
ATOM 4256 C CA . ALA C 3 252 ? 100.506 84.319 114.790 1.00 72.29 252 ALA B CA 1
ATOM 4257 C C . ALA C 3 252 ? 101.269 84.010 113.509 1.00 72.29 252 ALA B C 1
ATOM 4258 O O . ALA C 3 252 ? 101.408 82.841 113.130 1.00 72.29 252 ALA B O 1
ATOM 4260 N N . LEU C 3 253 ? 101.761 85.048 112.827 1.00 69.93 253 LEU B N 1
ATOM 4261 C CA . LEU C 3 253 ? 102.579 84.861 111.633 1.00 69.93 253 LEU B CA 1
ATOM 4262 C C . LEU C 3 253 ? 103.933 84.254 111.965 1.00 69.93 253 LEU B C 1
ATOM 4263 O O . LEU C 3 253 ? 104.534 83.592 111.111 1.00 69.93 253 LEU B O 1
ATOM 4268 N N . LEU C 3 254 ? 104.437 84.479 113.184 1.00 77.83 254 LEU B N 1
ATOM 4269 C CA . LEU C 3 254 ? 105.580 83.694 113.651 1.00 77.83 254 LEU B CA 1
ATOM 4270 C C . LEU C 3 254 ? 105.234 82.216 113.808 1.00 77.83 254 LEU B C 1
ATOM 4271 O O . LEU C 3 254 ? 106.088 81.351 113.587 1.00 77.83 254 LEU B O 1
ATOM 4276 N N . THR C 3 255 ? 103.999 81.903 114.187 1.00 74.41 255 THR B N 1
ATOM 4277 C CA . THR C 3 255 ? 103.583 80.513 114.289 1.00 74.41 255 THR B CA 1
ATOM 4278 C C . THR C 3 255 ? 103.041 80.043 112.942 1.00 74.41 255 THR B C 1
ATOM 4279 O O . THR C 3 255 ? 103.162 80.726 111.922 1.00 74.41 255 THR B O 1
ATOM 4283 N N . ASP C 3 256 ? 102.430 78.862 112.925 1.00 71.32 256 ASP B N 1
ATOM 4284 C CA . ASP C 3 256 ? 102.007 78.216 111.689 1.00 71.32 256 ASP B CA 1
ATOM 4285 C C . ASP C 3 256 ? 100.482 78.235 111.776 1.00 71.32 256 ASP B C 1
ATOM 4286 O O . ASP C 3 256 ? 99.860 77.297 112.275 1.00 71.32 256 ASP B O 1
ATOM 4291 N N . VAL C 3 257 ? 99.883 79.330 111.309 1.00 68.02 257 VAL B N 1
ATOM 4292 C CA . VAL C 3 257 ? 98.429 79.428 111.229 1.00 68.02 257 VAL B CA 1
ATOM 4293 C C . VAL C 3 257 ? 97.942 79.900 109.862 1.00 68.02 257 VAL B C 1
ATOM 4294 O O . VAL C 3 257 ? 96.819 79.552 109.447 1.00 68.02 257 VAL B O 1
ATOM 4298 N N . VAL C 3 258 ? 98.761 80.601 109.073 1.00 67.52 258 VAL B N 1
ATOM 4299 C CA . VAL C 3 258 ? 98.284 81.182 107.825 1.00 67.52 258 VAL B CA 1
ATOM 4300 C C . VAL C 3 258 ? 98.221 80.165 106.700 1.00 67.52 258 VAL B C 1
ATOM 4301 O O . VAL C 3 258 ? 97.617 80.444 105.657 1.00 67.52 258 VAL B O 1
ATOM 4305 N N . TYR C 3 259 ? 98.822 78.994 106.877 1.00 74.02 259 TYR B N 1
ATOM 4306 C CA . TYR C 3 259 ? 98.642 77.915 105.920 1.00 74.02 259 TYR B CA 1
ATOM 4307 C C . TYR C 3 259 ? 97.402 77.087 106.216 1.00 74.02 259 TYR B C 1
ATOM 4308 O O . TYR C 3 259 ? 97.073 76.192 105.434 1.00 74.02 259 TYR B O 1
ATOM 4317 N N . PHE C 3 260 ? 96.712 77.376 107.317 1.00 69.07 260 PHE B N 1
ATOM 4318 C CA . PHE C 3 260 ? 95.541 76.635 107.761 1.00 69.07 260 PHE B CA 1
ATOM 4319 C C . PHE C 3 260 ? 94.233 77.318 107.393 1.00 69.07 260 PHE B C 1
ATOM 4320 O O . PHE C 3 260 ? 93.368 76.703 106.765 1.00 69.07 260 PHE B O 1
ATOM 4328 N N . TYR C 3 261 ? 94.066 78.580 107.777 1.00 65.37 261 TYR B N 1
ATOM 4329 C CA . TYR C 3 261 ? 92.787 79.258 107.655 1.00 65.37 261 TYR B CA 1
ATOM 4330 C C . TYR C 3 261 ? 92.949 80.606 106.964 1.00 65.37 261 TYR B C 1
ATOM 4331 O O . TYR C 3 261 ? 94.048 81.156 106.859 1.00 65.37 261 TYR B O 1
ATOM 4340 N N . THR C 3 262 ? 91.816 81.113 106.489 1.00 60.85 262 THR B N 1
ATOM 4341 C CA . THR C 3 262 ? 91.740 82.374 105.772 1.00 60.85 262 THR B CA 1
ATOM 4342 C C . THR C 3 262 ? 91.980 83.523 106.760 1.00 60.85 262 THR B C 1
ATOM 4343 O O . THR C 3 262 ? 91.694 83.374 107.950 1.00 60.85 262 THR B O 1
ATOM 4347 N N . PRO C 3 263 ? 92.594 84.629 106.317 1.00 62.09 263 PRO B N 1
ATOM 4348 C CA . PRO C 3 263 ? 92.931 85.753 107.243 1.00 62.09 263 PRO B CA 1
ATOM 4349 C C . PRO C 3 263 ? 91.753 86.396 107.974 1.00 62.09 263 PRO B C 1
ATOM 4350 O O . PRO C 3 263 ? 91.973 86.899 109.090 1.00 62.09 263 PRO B O 1
ATOM 4354 N N . PRO C 3 264 ? 90.513 86.444 107.436 1.00 63.11 264 PRO B N 1
ATOM 4355 C CA . PRO C 3 264 ? 89.388 86.769 108.338 1.00 63.11 264 PRO B CA 1
ATOM 4356 C C . PRO C 3 264 ? 89.152 85.765 109.454 1.00 63.11 264 PRO B C 1
ATOM 4357 O O . PRO C 3 264 ? 88.749 86.170 110.553 1.00 63.11 264 PRO B O 1
ATOM 4361 N N . GLN C 3 265 ? 89.407 84.475 109.222 1.00 64.60 265 GLN B N 1
ATOM 4362 C CA . GLN C 3 265 ? 89.242 83.494 110.291 1.00 64.60 265 GLN B CA 1
ATOM 4363 C C . GLN C 3 265 ? 90.336 83.621 111.346 1.00 64.60 265 GLN B C 1
ATOM 4364 O O . GLN C 3 265 ? 90.061 83.448 112.538 1.00 64.60 265 GLN B O 1
ATOM 4370 N N . ILE C 3 266 ? 91.560 83.968 110.937 1.00 67.04 266 ILE B N 1
ATOM 4371 C CA . ILE C 3 266 ? 92.635 84.239 111.890 1.00 67.04 266 ILE B CA 1
ATOM 4372 C C . ILE C 3 266 ? 92.351 85.523 112.669 1.00 67.04 266 ILE B C 1
ATOM 4373 O O . ILE C 3 266 ? 92.630 85.611 113.874 1.00 67.04 266 ILE B O 1
ATOM 4378 N N . THR C 3 267 ? 91.766 86.521 111.995 1.00 69.40 267 THR B N 1
ATOM 4379 C CA . THR C 3 267 ? 91.346 87.763 112.644 1.00 69.40 267 THR B CA 1
ATOM 4380 C C . THR C 3 267 ? 90.277 87.521 113.706 1.00 69.40 267 THR B C 1
ATOM 4381 O O . THR C 3 267 ? 90.393 87.999 114.843 1.00 69.40 267 THR B O 1
ATOM 4385 N N . LEU C 3 268 ? 89.253 86.742 113.367 1.00 71.27 268 LEU B N 1
ATOM 4386 C CA . LEU C 3 268 ? 88.211 86.430 114.332 1.00 71.27 268 LEU B CA 1
ATOM 4387 C C . LEU C 3 268 ? 88.676 85.448 115.400 1.00 71.27 268 LEU B C 1
ATOM 4388 O O . LEU C 3 268 ? 88.059 85.381 116.469 1.00 71.27 268 LEU B O 1
ATOM 4393 N N . ALA C 3 269 ? 89.738 84.684 115.134 1.00 71.34 269 ALA B N 1
ATOM 4394 C CA . ALA C 3 269 ? 90.348 83.876 116.180 1.00 71.34 269 ALA B CA 1
ATOM 4395 C C . ALA C 3 269 ? 91.068 84.749 117.194 1.00 71.34 269 ALA B C 1
ATOM 4396 O O . ALA C 3 269 ? 90.895 84.583 118.405 1.00 71.34 269 ALA B O 1
ATOM 4398 N N . THR C 3 270 ? 91.866 85.701 116.720 1.00 74.45 270 THR B N 1
ATOM 4399 C CA . THR C 3 270 ? 92.585 86.575 117.635 1.00 74.45 270 THR B CA 1
ATOM 4400 C C . THR C 3 270 ? 91.705 87.652 118.254 1.00 74.45 270 THR B C 1
ATOM 4401 O O . THR C 3 270 ? 92.146 88.321 119.195 1.00 74.45 270 THR B O 1
ATOM 4405 N N . LEU C 3 271 ? 90.482 87.840 117.760 1.00 76.56 271 LEU B N 1
ATOM 4406 C CA . LEU C 3 271 ? 89.527 88.705 118.438 1.00 76.56 271 LEU B CA 1
ATOM 4407 C C . LEU C 3 271 ? 88.822 88.016 119.602 1.00 76.56 271 LEU B C 1
ATOM 4408 O O . LEU C 3 271 ? 88.129 88.694 120.367 1.00 76.56 271 LEU B O 1
ATOM 4413 N N . LEU C 3 272 ? 89.005 86.704 119.776 1.00 78.92 272 LEU B N 1
ATOM 4414 C CA . LEU C 3 272 ? 88.334 85.927 120.815 1.00 78.92 272 LEU B CA 1
ATOM 4415 C C . LEU C 3 272 ? 89.057 86.013 122.167 1.00 78.92 272 LEU B C 1
ATOM 4416 O O . LEU C 3 272 ? 88.639 85.362 123.133 1.00 78.92 272 LEU B O 1
ATOM 4421 N N . ILE C 3 273 ? 90.118 86.826 122.252 1.00 82.44 273 ILE B N 1
ATOM 4422 C CA . ILE C 3 273 ? 90.753 87.140 123.531 1.00 82.44 273 ILE B CA 1
ATOM 4423 C C . ILE C 3 273 ? 89.768 87.853 124.454 1.00 82.44 273 ILE B C 1
ATOM 4424 O O . ILE C 3 273 ? 89.637 87.509 125.637 1.00 82.44 273 ILE B O 1
ATOM 4429 N N . GLU C 3 274 ? 89.014 88.805 123.913 1.00 90.76 274 GLU B N 1
ATOM 4430 C CA . GLU C 3 274 ? 87.870 89.395 124.602 1.00 90.76 274 GLU B CA 1
ATOM 4431 C C . GLU C 3 274 ? 86.602 88.810 123.984 1.00 90.76 274 GLU B C 1
ATOM 4432 O O . GLU C 3 274 ? 86.006 89.375 123.067 1.00 90.76 274 GLU B O 1
ATOM 4438 N N . ASP C 3 275 ? 86.193 87.650 124.504 1.00 90.06 275 ASP B N 1
ATOM 4439 C CA . ASP C 3 275 ? 84.989 86.952 124.070 1.00 90.06 275 ASP B CA 1
ATOM 4440 C C . ASP C 3 275 ? 83.873 87.056 125.109 1.00 90.06 275 ASP B C 1
ATOM 4441 O O . ASP C 3 275 ? 82.979 86.203 125.164 1.00 90.06 275 ASP B O 1
ATOM 4446 N N . GLU C 3 276 ? 83.922 88.084 125.959 1.00 96.60 276 GLU B N 1
ATOM 4447 C CA . GLU C 3 276 ? 82.878 88.258 126.963 1.00 96.60 276 GLU B CA 1
ATOM 4448 C C . GLU C 3 276 ? 81.574 88.725 126.329 1.00 96.60 276 GLU B C 1
ATOM 4449 O O . GLU C 3 276 ? 80.501 88.196 126.643 1.00 96.60 276 GLU B O 1
ATOM 4455 N N . ALA C 3 277 ? 81.643 89.713 125.437 1.00 93.94 277 ALA B N 1
ATOM 4456 C CA . ALA C 3 277 ? 80.452 90.176 124.739 1.00 93.94 277 ALA B CA 1
ATOM 4457 C C . ALA C 3 277 ? 80.666 90.527 123.273 1.00 93.94 277 ALA B C 1
ATOM 4458 O O . ALA C 3 277 ? 79.694 90.911 122.618 1.00 93.94 277 ALA B O 1
ATOM 4460 N N . LEU C 3 278 ? 81.882 90.436 122.737 1.00 87.74 278 LEU B N 1
ATOM 4461 C CA . LEU C 3 278 ? 82.151 90.937 121.391 1.00 87.74 278 LEU B CA 1
ATOM 4462 C C . LEU C 3 278 ? 81.831 89.918 120.298 1.00 87.74 278 LEU B C 1
ATOM 4463 O O . LEU C 3 278 ? 80.935 90.138 119.475 1.00 87.74 278 LEU B O 1
ATOM 4468 N N . VAL C 3 279 ? 82.542 88.790 120.297 1.00 83.47 279 VAL B N 1
ATOM 4469 C CA . VAL C 3 279 ? 82.548 87.896 119.141 1.00 83.47 279 VAL B CA 1
ATOM 4470 C C . VAL C 3 279 ? 81.278 87.053 119.083 1.00 83.47 279 VAL B C 1
ATOM 4471 O O . VAL C 3 279 ? 80.734 86.808 117.998 1.00 83.47 279 VAL B O 1
ATOM 4475 N N . THR C 3 280 ? 80.798 86.600 120.247 1.00 81.82 280 THR B N 1
ATOM 4476 C CA . THR C 3 280 ? 79.577 85.801 120.307 1.00 81.82 280 THR B CA 1
ATOM 4477 C C . THR C 3 280 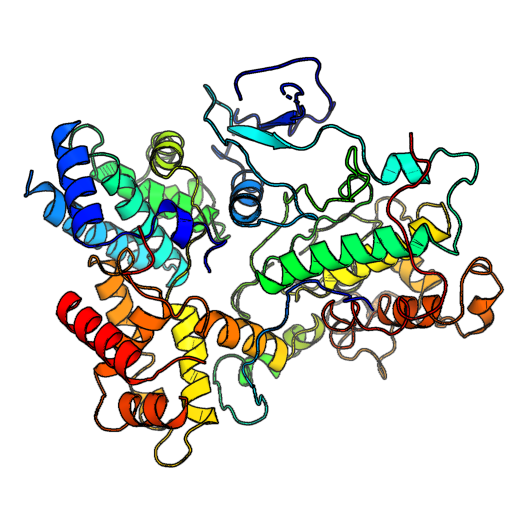? 78.355 86.625 119.919 1.00 81.82 280 THR B C 1
ATOM 4478 O O . THR C 3 280 ? 77.487 86.146 119.184 1.00 81.82 280 THR B O 1
ATOM 4482 N N . ARG C 3 281 ? 78.285 87.877 120.372 1.00 85.07 281 ARG B N 1
ATOM 4483 C CA . ARG C 3 281 ? 77.198 88.746 119.945 1.00 85.07 281 ARG B CA 1
ATOM 4484 C C . ARG C 3 281 ? 77.376 89.253 118.521 1.00 85.07 281 ARG B C 1
ATOM 4485 O O . ARG C 3 281 ? 76.397 89.701 117.915 1.00 85.07 281 ARG B O 1
ATOM 4493 N N . TYR C 3 282 ? 78.595 89.213 117.977 1.00 79.67 282 TYR B N 1
ATOM 4494 C CA . TYR C 3 282 ? 78.776 89.559 116.571 1.00 79.67 282 TYR B CA 1
ATOM 4495 C C . TYR C 3 282 ? 78.261 88.451 115.664 1.00 79.67 282 TYR B C 1
ATOM 4496 O O . TYR C 3 282 ? 77.438 88.692 114.773 1.00 79.67 282 TYR B O 1
ATOM 4505 N N . LEU C 3 283 ? 78.735 87.224 115.874 1.00 79.10 283 LEU B N 1
ATOM 4506 C CA . LEU C 3 283 ? 78.431 86.153 114.932 1.00 79.10 283 LEU B CA 1
ATOM 4507 C C . LEU C 3 283 ? 77.030 85.576 115.096 1.00 79.10 283 LEU B C 1
ATOM 4508 O O . LEU C 3 283 ? 76.558 84.887 114.184 1.00 79.10 283 LEU B O 1
ATOM 4513 N N . GLU C 3 284 ? 76.352 85.830 116.217 1.00 80.20 284 GLU B N 1
ATOM 4514 C CA . GLU C 3 284 ? 74.984 85.344 116.361 1.00 80.20 284 GLU B CA 1
ATOM 4515 C C . GLU C 3 284 ? 73.990 86.182 115.573 1.00 80.20 284 GLU B C 1
ATOM 4516 O O . GLU C 3 284 ? 73.049 85.630 114.992 1.00 80.20 284 GLU B O 1
ATOM 4522 N N . THR C 3 285 ? 74.172 87.500 115.535 1.00 76.15 285 THR B N 1
ATOM 4523 C CA . THR C 3 285 ? 73.246 88.381 114.838 1.00 76.15 285 THR B CA 1
ATOM 4524 C C . THR C 3 285 ? 73.591 88.584 113.369 1.00 76.15 285 THR B C 1
ATOM 4525 O O . THR C 3 285 ? 72.756 89.110 112.627 1.00 76.15 285 THR B O 1
ATOM 4529 N N . LYS C 3 286 ? 74.791 88.196 112.932 1.00 70.81 286 LYS B N 1
ATOM 4530 C CA . LYS C 3 286 ? 75.124 88.306 111.515 1.00 70.81 286 LYS B CA 1
ATOM 4531 C C . LYS C 3 286 ? 74.394 87.239 110.711 1.00 70.81 286 LYS B C 1
ATOM 4532 O O . LYS C 3 286 ? 73.799 87.539 109.668 1.00 70.81 286 LYS B O 1
ATOM 4538 N N . PHE C 3 287 ? 74.422 85.995 111.202 1.00 72.21 287 PHE B N 1
ATOM 4539 C CA . PHE C 3 287 ? 73.928 84.776 110.538 1.00 72.21 287 PHE B CA 1
ATOM 4540 C C . PHE C 3 287 ? 74.469 84.587 109.119 1.00 72.21 287 PHE B C 1
ATOM 4541 O O . PHE C 3 287 ? 73.765 84.831 108.138 1.00 72.21 287 PHE B O 1
ATOM 4549 N N . SER C 3 326 ? 73.273 82.796 104.325 1.00 68.42 326 SER B N 1
ATOM 4550 C CA . SER C 3 326 ? 74.055 82.012 103.378 1.00 68.42 326 SER B CA 1
ATOM 4551 C C . SER C 3 326 ? 75.162 81.240 104.086 1.00 68.42 326 SER B C 1
ATOM 4552 O O . SER C 3 326 ? 75.580 80.178 103.629 1.00 68.42 326 SER B O 1
ATOM 4555 N N . ILE C 3 327 ? 75.635 81.784 105.203 1.00 73.35 327 ILE B N 1
ATOM 4556 C CA . ILE C 3 327 ? 76.700 81.179 105.993 1.00 73.35 327 ILE B CA 1
ATOM 4557 C C . ILE C 3 327 ? 76.141 80.872 107.375 1.00 73.35 327 ILE B C 1
ATOM 4558 O O . ILE C 3 327 ? 75.672 81.779 108.074 1.00 73.35 327 ILE B O 1
ATOM 4563 N N . ASP C 3 328 ? 76.190 79.601 107.764 1.00 74.76 328 ASP B N 1
ATOM 4564 C CA . ASP C 3 328 ? 75.756 79.206 109.094 1.00 74.76 328 ASP B CA 1
ATOM 4565 C C . ASP C 3 328 ? 76.767 79.668 110.138 1.00 74.76 328 ASP B C 1
ATOM 4566 O O . ASP C 3 328 ? 77.953 79.858 109.857 1.00 74.76 328 ASP B O 1
ATOM 4571 N N . SER C 3 329 ? 76.281 79.846 111.364 1.00 71.54 329 SER B N 1
ATOM 4572 C CA . SER C 3 329 ? 77.100 80.448 112.407 1.00 71.54 329 SER B CA 1
ATOM 4573 C C . SER C 3 329 ? 77.936 79.429 113.171 1.00 71.54 329 SER B C 1
ATOM 4574 O O . SER C 3 329 ? 79.128 79.667 113.388 1.00 71.54 329 SER B O 1
ATOM 4577 N N . ALA C 3 330 ? 77.339 78.290 113.548 1.00 70.48 330 ALA B N 1
ATOM 4578 C CA . ALA C 3 330 ? 77.968 77.361 114.490 1.00 70.48 330 ALA B CA 1
ATOM 4579 C C . ALA C 3 330 ? 79.175 76.658 113.880 1.00 70.48 330 ALA B C 1
ATOM 4580 O O . ALA C 3 330 ? 80.147 76.361 114.589 1.00 70.48 330 ALA B O 1
ATOM 4582 N N . LYS C 3 331 ? 79.141 76.413 112.566 1.00 69.97 331 LYS B N 1
ATOM 4583 C CA . LYS C 3 331 ? 80.317 75.909 111.862 1.00 69.97 331 LYS B CA 1
ATOM 4584 C C . LYS C 3 331 ? 81.458 76.918 111.886 1.00 69.97 331 LYS B C 1
ATOM 4585 O O . LYS C 3 331 ? 82.626 76.533 112.045 1.00 69.97 331 LYS B O 1
ATOM 4591 N N . LEU C 3 332 ? 81.134 78.208 111.787 1.00 68.96 332 LEU B N 1
ATOM 4592 C CA . LEU C 3 332 ? 82.167 79.233 111.843 1.00 68.96 332 LEU B CA 1
ATOM 4593 C C . LEU C 3 332 ? 82.719 79.394 113.258 1.00 68.96 332 LEU B C 1
ATOM 4594 O O . LEU C 3 332 ? 83.921 79.627 113.424 1.00 68.96 332 LEU B O 1
ATOM 4599 N N . LEU C 3 333 ? 81.868 79.240 114.285 1.00 68.51 333 LEU B N 1
ATOM 4600 C CA . LEU C 3 333 ? 82.363 79.208 115.664 1.00 68.51 333 LEU B CA 1
ATOM 4601 C C . LEU C 3 333 ? 83.280 78.018 115.921 1.00 68.51 333 LEU B C 1
ATOM 4602 O O . LEU C 3 333 ? 84.284 78.157 116.626 1.00 68.51 333 LEU B O 1
ATOM 4607 N N . THR C 3 334 ? 82.966 76.847 115.354 1.00 72.30 334 THR B N 1
ATOM 4608 C CA . THR C 3 334 ? 83.861 75.702 115.527 1.00 72.30 334 THR B CA 1
ATOM 4609 C C . THR C 3 334 ? 85.177 75.882 114.776 1.00 72.30 334 THR B C 1
ATOM 4610 O O . THR C 3 334 ? 86.226 75.451 115.270 1.00 72.30 334 THR B O 1
ATOM 4614 N N . ILE C 3 335 ? 85.141 76.534 113.605 1.00 71.85 335 ILE B N 1
ATOM 4615 C CA . ILE C 3 335 ? 86.361 76.826 112.850 1.00 71.85 335 ILE B CA 1
ATOM 4616 C C . ILE C 3 335 ? 87.252 77.815 113.607 1.00 71.85 335 ILE B C 1
ATOM 4617 O O . ILE C 3 335 ? 88.471 77.612 113.726 1.00 71.85 335 ILE B O 1
ATOM 4622 N N . ILE C 3 336 ? 86.651 78.865 114.172 1.00 71.27 336 ILE B N 1
ATOM 4623 C CA . ILE C 3 336 ? 87.393 79.846 114.963 1.00 71.27 336 ILE B CA 1
ATOM 4624 C C . ILE C 3 336 ? 87.918 79.223 116.263 1.00 71.27 336 ILE B C 1
ATOM 4625 O O . ILE C 3 336 ? 89.045 79.510 116.693 1.00 71.27 336 ILE B O 1
ATOM 4630 N N . ARG C 3 337 ? 87.147 78.307 116.864 1.00 72.73 337 ARG B N 1
ATOM 4631 C CA . ARG C 3 337 ? 87.577 77.638 118.092 1.00 72.73 337 ARG B CA 1
ATOM 4632 C C . ARG C 3 337 ? 88.742 76.681 117.847 1.00 72.73 337 ARG B C 1
ATOM 4633 O O . ARG C 3 337 ? 89.677 76.621 118.657 1.00 72.73 337 ARG B O 1
ATOM 4641 N N . GLU C 3 338 ? 88.723 75.933 116.739 1.00 72.69 338 GLU B N 1
ATOM 4642 C CA . GLU C 3 338 ? 89.868 75.070 116.461 1.00 72.69 338 GLU B CA 1
ATOM 4643 C C . GLU C 3 338 ? 91.074 75.866 115.972 1.00 72.69 338 GLU B C 1
ATOM 4644 O O . GLU C 3 338 ? 92.214 75.429 116.171 1.00 72.69 338 GLU B O 1
ATOM 4650 N N . CYS C 3 339 ? 90.857 77.051 115.390 1.00 76.14 339 CYS B N 1
ATOM 4651 C CA . CYS C 3 339 ? 91.979 77.945 115.105 1.00 76.14 339 CYS B CA 1
ATOM 4652 C C . CYS C 3 339 ? 92.597 78.487 116.392 1.00 76.14 339 CYS B C 1
ATOM 4653 O O . CYS C 3 339 ? 93.821 78.661 116.473 1.00 76.14 339 CYS B O 1
ATOM 4656 N N . LYS C 3 340 ? 91.766 78.760 117.403 1.00 74.06 340 LYS B N 1
ATOM 4657 C CA . LYS C 3 340 ? 92.286 79.137 118.716 1.00 74.06 340 LYS B CA 1
ATOM 4658 C C . LYS C 3 340 ? 93.009 77.980 119.393 1.00 74.06 340 LYS B C 1
ATOM 4659 O O . LYS C 3 340 ? 93.968 78.195 120.143 1.00 74.06 340 LYS B O 1
ATOM 4665 N N . SER C 3 341 ? 92.547 76.749 119.159 1.00 73.74 341 SER B N 1
ATOM 4666 C CA . SER C 3 341 ? 93.269 75.579 119.651 1.00 73.74 341 SER B CA 1
ATOM 4667 C C . SER C 3 341 ? 94.610 75.408 118.946 1.00 73.74 341 SER B C 1
ATOM 4668 O O . SER C 3 341 ? 95.563 74.894 119.544 1.00 73.74 341 SER B O 1
ATOM 4671 N N . ILE C 3 342 ? 94.694 75.816 117.678 1.00 72.17 342 ILE B N 1
ATOM 4672 C CA . ILE C 3 342 ? 95.967 75.790 116.961 1.00 72.17 342 ILE B CA 1
ATOM 4673 C C . ILE C 3 342 ? 96.917 76.857 117.506 1.00 72.17 342 ILE B C 1
ATOM 4674 O O . ILE C 3 342 ? 98.095 76.582 117.769 1.00 72.17 342 ILE B O 1
ATOM 4679 N N . ILE C 3 343 ? 96.410 78.075 117.729 1.00 71.36 343 ILE B N 1
ATOM 4680 C CA . ILE C 3 343 ? 97.287 79.195 118.083 1.00 71.36 343 ILE B CA 1
ATOM 4681 C C . ILE C 3 343 ? 97.768 79.102 119.535 1.00 71.36 343 ILE B C 1
ATOM 4682 O O . ILE C 3 343 ? 98.818 79.660 119.876 1.00 71.36 343 ILE B O 1
ATOM 4687 N N . GLU C 3 344 ? 97.072 78.354 120.388 1.00 79.96 344 GLU B N 1
ATOM 4688 C CA . GLU C 3 344 ? 97.448 78.260 121.793 1.00 79.96 344 GLU B CA 1
ATOM 4689 C C . GLU C 3 344 ? 98.576 77.254 121.994 1.00 79.96 344 GLU B C 1
ATOM 4690 O O . GLU C 3 344 ? 99.751 77.618 121.987 1.00 79.96 344 GLU B O 1
#

GO terms:
  GO:0005634 nucleus (C, IDA)
  GO:0005829 cytosol (C, IDA)
  GO:0008353 RNA polymerase II CTD heptapeptide repeat kinase activity (F, IDA)
  GO:0045944 positive regulation of transcription by RNA polymerase II (P, IDA)
  GO:0005675 transcription factor TFIIH holo complex (C, IDA)
  GO:0070985 transcription factor TFIIK complex (C, IDA)
  GO:0006366 transcription by RNA polymerase II (P, IDA)
  GO:0004672 protein kinase activity (F, HDA)
  GO:0008353 RNA polymerase II CTD heptapeptide repeat kinase activity (F, IMP)
  GO:0010508 positive regulation of autophagy (P, IMP)
  GO:0032968 positive regulation of transcription elongation by RNA polymerase II (P, IMP)
  GO:0006360 transcription by RNA polymerase I (P, IMP)
  GO:0006366 transcription by RNA polymerase II (P, IMP)
  GO:0006370 7-methylguanosine mRNA capping (P, IMP)
  GO:0006995 cellular response to nitrogen starvation (P, IMP)
  GO:0005515 protein binding (F, IPI)
  GO:1905866 positive regulation of Atg1/ULK1 kinase complex assembly (P, IMP)
  GO:0006289 nucleotide-excision repair (P, IDA)
  GO:0006367 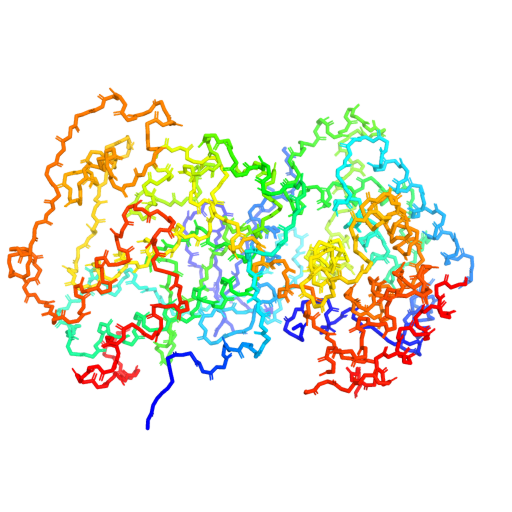transcription initiation at RNA polymerase II promoter (P, IDA)

Organism: Saccharomyces cerevisiae (strain ATCC 204508 / S288c) (NCBI:txid559292)

Foldseek 3Di:
DDDPDDDDDDDDDDDQVPDDDPPVVVVCVDDVCVVVPDDRVVVVVVVVVVVPPDPDDVVPPD/DPAFDDWDDPDPQWIWTDGPQKIKIKGQQPVDRDDPQPCQACVVQAPDDDLAADYFPDFDDDPRITITIHGDAFFQVVQLQDDDPQAAAQANLPQQLLLNLVQLVSCVVVQKQQQEDDRRQWGAHPLGRIHGGSSRQMDGLDPQVDWAAPRYDLLQFQVCNLLGDGRDGNLRVLSNSLQVSVCRQQSDSHQDDDPDSCSNVSLCVAAWDDDCVGQHPSVVRVCSVVDDTDDGDDCVVCCPPRNRHDDQSVVLSCLSNDSRSVSRDRSVCVSVVCPCVDDDHYDSPGPTD/DCPAPCNVPQADAPVRLVVLQVVQVVVAHVVQVVVLLVVLVVLLVVLVVLPDDLQLSLLLSVLSVLLCSNHTCPVPPSVLSSLQSSVLSCVLVPVDDDQVNSCVSDVHDSPSNPPCHVVSCVSSVPSNDDDALVVVVVVLLVLQVVQDDDDDDPVCVVPPVVQLSVLSVLVSSPPQVSHDPSNLSSLLSVCVPVPCRSVVSQVVVAVHHRVVSVVSSVVSNVRSD

InterPro domains:
  IPR000719 Protein kinase domain [PF00069] (7-290)
  IPR000719 Protein kinase domain [PS50011] (7-290)
  IPR000719 Protein kinase domain [SM00220] (7-290)
  IPR008271 Serine/threonine-protein kinase, active site [PS00108] (125-137)
  IPR011009 Protein kinase-like domain superfamily [SSF56112] (6-297)
  IPR017441 Protein kinase, ATP binding site [PS00107] (13-36)
  IPR037770 Cyclin-dependent kinase 7 [cd07841] (7-302)
  IPR050108 Cyclin-dependent kinase [PTHR24056] (6-292)

Nearest PDB structures (foldseek):
  6xi8-assembly1_C  TM=1.016E+00  e=7.943E-10  Saccharomyces cerevisiae S288C
  6z4x-assembly2_F  TM=7.349E-01  e=1.084E+00  Thermochaetoides thermophila
  6xi8-assembly1_A  TM=1.003E+00  e=2.272E-60  Saccharomyces cerevisiae S288C
  4bch-assembly1_A  TM=9.037E-01  e=1.644E-23  Homo sapiens
  8i0l-assembly1_A  TM=9.040E-01  e=2.137E-22  Homo sapiens

Solvent-accessible surface area: 28085 Å² total

Secondary structure (DSSP, 8-state):
-------B---SSEEE--B--B--EEE-----SS-HHHHHHHTTTSS---SSB---S---B-SSSEE----SS-BHHHHHHS-SS---TTTHHHHHHHHHHHHHHHHHHTTB------TTTEE--TT---EE---TT--B---TTS-----S-GGG--HHHHHT-SS--TTHHHHHHHHHHHHHHH-S--S---SSSHHHHHHHHHT-PPPTTTSTTTTSSS-TTSS---PPP-GGGTTTT--S--TTHHHHHHHHS-S-SSSSPPGGGTTTSSSSSSSSPP-S-----/-TTSHHHHTT---HHHHHHHHHHHTT----HHHHHHHHHHHHHHHHHHHTT--HHHHHHHHHHHHHHHHHS-TTTS-HHHHHHHHHHHHHHHTT----HHHHHHTTT--SSTTTTTSHHHHHHHTT------THHHHHHHTTHHHHH--SS-SSHHHHSSTTTHHHHHHHHHHSS-TTTS-HHHHHHHHGGGSTTTTHHHHHHHH----HHHHHHHHHHHHHHH-/---SSSS--------TTS---TTTTTGGGSHHHHTTT--HHHHHHHHHHHTTTT---SSTT-